Protein AF-A0A4R5K6Z9-F1 (afdb_monomer_lite)

Sequence (631 aa):
MNRIRRLGASDWRLLREVRLEMLADTPMAYVESLVAARRQTDAQWQERAITMSGDSSITLVSDDGTDGSKISGLMRVVVKNPEESSEARHAMLVSVYVAPEHRGLGLAAELLDEACLVASAELGAGVIELGVHEDNSRAKAFYARHGFEATGASQPYPQDKSKKEIVMARRISPRTETFLEELAAGLTEGQVSVDDETRADYAADRGPVLDLHLPIAVVFAESIEDVQHVVRSCARYGVPIVARGAGTGISGGAHASQGCIVLSVERMNRILQLNADDETAVVEPGVVNADLNAAAAEHGLMYAPDPASYRISTIGGNVATNAGGLRCAKYGVTRDSVLALDVVLADGSLVHTGHQTFKGVAGYDLTALFVGSEGTLGIVVGVTVRLRYLPRDVQTVAAFYPDFRGAAAGVLAVGKARVQPAIMEMLDGGTLRQLDELYGSDLSERGQALLLIQTDGFGATAEAALVREVLAAGGATVMAEANAEAERLVEMRRSSRGDETDNEYRVGEDVAVPRSRLVDYVAALEGMAEHHKVQLKVVAHAGDGNLHPTFWVEPAEMETDADAVQRLNAALDDSIAAALEMGGTITGEHGVGQYKLRWLGLEQPEPLRALQHRIKALFDPAGILNPGKAI

Secondary structure (DSSP, 8-state):
--SEEEPPGGGHHHHHHHHHHHHHH-TTSSSS-HHHHHT--HHHHHHHHHHHTBTTEEEEEEEPTTTS-SEEEEEEEEESSTT---SSEEEEEEEEEE-GGGTTSSHHHHHHHHHHHHHHHTT-EEEEEEEEETT-HHHHHHHHHTT-EEEEEEEE-SS-TTSEEEEEEEE---HHHHHHHHHHHTS-TTSEE--HHHHHHTT--SS--SS----SEEEE--SHHHHHHHHHHHHHHT--EEEESSS--SSSTTSPPTTPEEEE-TT---EEEEETTTTEEEE-TT-BHHHHHHHHHTTTEE-----TTTTT-BHHHHHHHT---TTHHHH--HHHHEEEEEEE-TTS-EEEEE-SSS---SS---HHHHTTSTTSS-EEEEEEEE-EEPPS-EEEEEEEESSHHHHHHHHHHHHHTT---SEEEEEEHHHHHHHHHHH---HHHH-SEEEEEEEESTTHHHHHHHHHHHHHHTT-EE-SS-SHHHHHHHHHHHHTTTT---BTTEEE--EE--GGGHHHHHHHHHHHHHHHT-EEEEEEETTTTEEEEEEE-PPPSSS--TTHHHHHHHHHHHHHHHHHHTT-BS-SSS--TTTTHHHHHHHS-HHHHHHHHHHHHHH-TT--BSTTS--

pLDDT: mean 90.34, std 9.97, range [39.78, 98.94]

Organism: NCBI:txid2547396

Structure (mmCIF, N/CA/C/O backbone):
data_AF-A0A4R5K6Z9-F1
#
_entry.id   AF-A0A4R5K6Z9-F1
#
loop_
_atom_site.group_PDB
_atom_site.id
_atom_site.type_symbol
_atom_site.label_atom_id
_atom_site.label_alt_id
_atom_site.label_comp_id
_atom_site.label_asym_id
_atom_site.label_entity_id
_atom_site.label_seq_id
_atom_site.pdbx_PDB_ins_code
_atom_site.Cartn_x
_atom_site.Cartn_y
_atom_site.Cartn_z
_atom_site.occupancy
_atom_site.B_iso_or_equiv
_atom_site.auth_seq_id
_atom_site.auth_comp_id
_atom_site.auth_asym_id
_atom_site.auth_atom_id
_atom_site.pdbx_PDB_model_num
ATOM 1 N N . MET A 1 1 ? 5.317 17.767 20.113 1.00 39.78 1 MET A N 1
ATOM 2 C CA . MET A 1 1 ? 5.232 18.213 21.525 1.00 39.78 1 MET A CA 1
ATOM 3 C C . MET A 1 1 ? 3.765 18.292 21.903 1.00 39.78 1 MET A C 1
ATOM 5 O O . MET A 1 1 ? 3.016 18.947 21.190 1.00 39.78 1 MET A O 1
ATOM 9 N N . ASN A 1 2 ? 3.349 17.590 22.957 1.00 51.66 2 ASN A N 1
ATOM 10 C CA . ASN A 1 2 ? 1.946 17.544 23.365 1.00 51.66 2 ASN A CA 1
ATOM 11 C C . ASN A 1 2 ? 1.549 18.910 23.954 1.00 51.66 2 ASN A C 1
ATOM 13 O O . ASN A 1 2 ? 2.130 19.333 24.951 1.00 51.66 2 ASN A O 1
ATOM 17 N N . ARG A 1 3 ? 0.622 19.633 23.310 1.00 80.31 3 ARG A N 1
ATOM 18 C CA . ARG A 1 3 ? 0.235 20.999 23.724 1.00 80.31 3 ARG A CA 1
ATOM 19 C C . ARG A 1 3 ? -0.634 21.041 24.983 1.00 80.31 3 ARG A C 1
ATOM 21 O O . ARG A 1 3 ? -0.809 22.113 25.553 1.00 80.31 3 ARG A O 1
ATOM 28 N N . ILE A 1 4 ? -1.164 19.889 25.402 1.00 88.38 4 ILE A N 1
ATOM 29 C CA . ILE A 1 4 ? -1.974 19.711 26.609 1.00 88.38 4 ILE A CA 1
ATOM 30 C C . ILE A 1 4 ? -1.102 19.114 27.713 1.00 88.38 4 ILE A C 1
ATOM 32 O O . ILE A 1 4 ? -0.412 18.116 27.512 1.00 88.38 4 ILE A O 1
ATOM 36 N N . ARG A 1 5 ? -1.158 19.719 28.898 1.00 89.44 5 ARG A N 1
ATOM 37 C CA . ARG A 1 5 ? -0.444 19.267 30.095 1.00 89.44 5 ARG A CA 1
ATOM 38 C C . ARG A 1 5 ? -1.272 19.506 31.352 1.00 89.44 5 ARG A C 1
ATOM 40 O O . ARG A 1 5 ? -2.301 20.181 31.331 1.00 89.44 5 ARG A O 1
ATOM 47 N N . ARG A 1 6 ? -0.793 18.992 32.484 1.00 90.19 6 ARG A N 1
ATOM 48 C CA . ARG A 1 6 ? -1.384 19.291 33.793 1.00 90.19 6 ARG A CA 1
ATOM 49 C C . ARG A 1 6 ? -0.970 20.673 34.274 1.00 90.19 6 ARG A C 1
ATOM 51 O O . ARG A 1 6 ? 0.178 21.085 34.106 1.00 90.19 6 ARG A O 1
ATOM 58 N N . LEU A 1 7 ? -1.906 21.345 34.933 1.00 89.12 7 LEU A N 1
ATOM 59 C CA . LEU A 1 7 ? -1.604 22.517 35.739 1.00 89.12 7 LEU A CA 1
ATOM 60 C C . LEU A 1 7 ? -0.788 22.076 36.964 1.00 89.12 7 LEU A C 1
ATOM 62 O O . LEU A 1 7 ? -1.259 21.267 37.763 1.00 89.12 7 LEU A O 1
ATOM 66 N N . GLY A 1 8 ? 0.417 22.605 37.132 1.00 85.94 8 GLY A N 1
ATOM 67 C CA . GLY A 1 8 ? 1.225 22.426 38.336 1.00 85.94 8 GLY A CA 1
ATOM 68 C C . GLY A 1 8 ? 0.915 23.474 39.407 1.00 85.94 8 GLY A C 1
ATOM 69 O O . GLY A 1 8 ? 0.429 24.567 39.119 1.00 85.94 8 GLY A O 1
ATOM 70 N N . ALA A 1 9 ? 1.278 23.194 40.663 1.00 83.56 9 ALA A N 1
ATOM 71 C CA . ALA A 1 9 ? 1.162 24.170 41.756 1.00 83.56 9 ALA A CA 1
ATOM 72 C C . ALA A 1 9 ? 1.987 25.455 41.506 1.00 83.56 9 ALA A C 1
ATOM 74 O O . ALA A 1 9 ? 1.642 26.536 41.990 1.00 83.56 9 ALA A O 1
ATOM 75 N N . SER A 1 10 ? 3.064 25.354 40.720 1.00 87.44 10 SER A N 1
ATOM 76 C CA . SER A 1 10 ? 3.888 26.483 40.272 1.00 87.44 10 SER A CA 1
ATOM 77 C C . SER A 1 10 ? 3.174 27.419 39.294 1.00 87.44 10 SER A C 1
ATOM 79 O O . SER A 1 10 ? 3.567 28.580 39.179 1.00 87.44 10 SER A O 1
ATOM 81 N N . ASP A 1 11 ? 2.106 26.959 38.639 1.00 89.69 11 ASP A N 1
ATOM 82 C CA . ASP A 1 11 ? 1.470 27.646 37.507 1.00 89.69 11 ASP A CA 1
ATOM 83 C C . ASP A 1 11 ? 0.414 28.665 37.945 1.00 89.69 11 ASP A C 1
ATOM 85 O O . ASP A 1 11 ? -0.384 29.148 37.143 1.00 89.69 11 ASP A O 1
ATOM 89 N N . TRP A 1 12 ? 0.393 29.030 39.228 1.00 92.19 12 TRP A N 1
ATOM 90 C CA . TRP A 1 12 ? -0.615 29.918 39.807 1.00 92.19 12 TRP A CA 1
ATOM 91 C C . TRP A 1 12 ? -0.724 31.280 39.099 1.00 92.19 12 TRP A C 1
ATOM 93 O O . TRP A 1 12 ? -1.798 31.882 39.105 1.00 92.19 12 TRP A O 1
ATOM 103 N N . ARG A 1 13 ? 0.360 31.767 38.472 1.00 92.25 13 ARG A N 1
ATOM 104 C CA . ARG A 1 13 ? 0.349 33.004 37.669 1.00 92.25 13 ARG A CA 1
ATOM 105 C C . ARG A 1 13 ? -0.430 32.827 36.368 1.00 92.25 13 ARG A C 1
ATOM 107 O O . ARG A 1 13 ? -1.340 33.609 36.113 1.00 92.25 13 ARG A O 1
ATOM 114 N N . LEU A 1 14 ? -0.144 31.760 35.623 1.00 90.44 14 LEU A N 1
ATOM 115 C CA . LEU A 1 14 ? -0.872 31.404 34.403 1.00 90.44 14 LEU A CA 1
ATOM 116 C C . LEU A 1 14 ? -2.345 31.113 34.714 1.00 90.44 14 LEU A C 1
ATOM 118 O O . LEU A 1 14 ? -3.240 31.600 34.027 1.00 90.44 14 LEU A O 1
ATOM 122 N N . LEU A 1 15 ? -2.610 30.403 35.818 1.00 90.69 15 LEU A N 1
ATOM 123 C CA . LEU A 1 15 ? -3.965 30.162 36.310 1.00 90.69 15 LEU A CA 1
ATOM 124 C C . LEU A 1 15 ? -4.704 31.474 36.609 1.00 90.69 15 LEU A C 1
ATOM 126 O O . LEU A 1 15 ? -5.877 31.614 36.263 1.00 90.69 15 LEU A O 1
ATOM 130 N N . ARG A 1 16 ? -4.044 32.433 37.268 1.00 92.12 16 ARG A N 1
ATOM 131 C CA . ARG A 1 16 ? -4.622 33.752 37.550 1.00 92.12 16 ARG A CA 1
ATOM 132 C C . ARG A 1 16 ? -4.982 34.472 36.256 1.00 92.12 16 ARG A C 1
ATOM 134 O O . ARG A 1 16 ? -6.083 35.009 36.163 1.00 92.12 16 ARG A O 1
ATOM 141 N N . GLU A 1 17 ? -4.082 34.487 35.281 1.00 91.56 17 GLU A N 1
ATOM 142 C CA . GLU A 1 17 ? -4.290 35.158 33.996 1.00 91.56 17 GLU A CA 1
ATOM 143 C C . GLU A 1 17 ? -5.472 34.563 33.231 1.00 91.56 17 GLU A C 1
ATOM 145 O O . GLU A 1 17 ? -6.448 35.278 32.982 1.00 91.56 17 GLU A O 1
ATOM 150 N N . VAL A 1 18 ? -5.462 33.248 32.978 1.00 90.81 18 VAL A N 1
ATOM 151 C CA . VAL A 1 18 ? -6.555 32.581 32.254 1.00 90.81 18 VAL A CA 1
ATOM 152 C C . VAL A 1 18 ? -7.879 32.701 33.004 1.00 90.81 18 VAL A C 1
ATOM 154 O O . VAL A 1 18 ? -8.925 32.912 32.398 1.00 90.81 18 VAL A O 1
ATOM 157 N N . ARG A 1 19 ? -7.874 32.659 34.343 1.00 90.75 19 ARG A N 1
ATOM 158 C CA . ARG A 1 19 ? -9.102 32.800 35.135 1.00 90.75 19 ARG A CA 1
ATOM 159 C C . ARG A 1 19 ? -9.694 34.205 35.051 1.00 90.75 19 ARG A C 1
ATOM 161 O O . ARG A 1 19 ? -10.917 34.349 35.046 1.00 90.75 19 ARG A O 1
ATOM 168 N N . LEU A 1 20 ? -8.860 35.241 35.003 1.00 91.44 20 LEU A N 1
ATOM 169 C CA . LEU A 1 20 ? -9.328 36.610 34.789 1.00 91.44 20 LEU A CA 1
ATOM 170 C C . LEU A 1 20 ? -9.881 36.793 33.371 1.00 91.44 20 LEU A C 1
ATOM 172 O O . LEU A 1 20 ? -10.885 37.486 33.213 1.00 91.44 20 LEU A O 1
ATOM 176 N N . GLU A 1 21 ? -9.280 36.145 32.373 1.00 89.81 21 GLU A N 1
ATOM 177 C CA . GLU A 1 21 ? -9.769 36.131 30.990 1.00 89.81 21 GLU A CA 1
ATOM 178 C C . GLU A 1 21 ? -11.121 35.413 30.879 1.00 89.81 21 GLU A C 1
ATOM 180 O O . GLU A 1 21 ? -12.087 35.990 30.383 1.00 89.81 21 GLU A O 1
ATOM 185 N N . MET A 1 22 ? -11.239 34.216 31.460 1.00 89.31 22 MET A N 1
ATOM 186 C CA . MET A 1 22 ? -12.484 33.448 31.585 1.00 89.31 22 MET A CA 1
ATOM 187 C C . MET A 1 22 ? -13.629 34.296 32.155 1.00 89.31 22 MET A C 1
ATOM 189 O O . MET A 1 22 ? -14.735 34.302 31.616 1.00 89.31 22 MET A O 1
ATOM 193 N N . LEU A 1 23 ? -13.363 35.019 33.248 1.00 87.69 23 LEU A N 1
ATOM 194 C CA . LEU A 1 23 ? -14.344 35.864 33.933 1.00 87.69 23 LEU A CA 1
ATOM 195 C C . LEU A 1 23 ? -14.674 37.156 33.176 1.00 87.69 23 LEU A C 1
ATOM 197 O O . LEU A 1 23 ? -15.730 37.736 33.418 1.00 87.69 23 LEU A O 1
ATOM 201 N N . ALA A 1 24 ? -13.782 37.626 32.304 1.00 87.62 24 ALA A N 1
ATOM 202 C CA . ALA A 1 24 ? -14.036 38.770 31.436 1.00 87.62 24 ALA A CA 1
ATOM 203 C C . ALA A 1 24 ? -14.841 38.368 30.189 1.00 87.62 24 ALA A C 1
ATOM 205 O O . ALA A 1 24 ? -15.759 39.090 29.809 1.00 87.62 24 ALA A O 1
ATOM 206 N N . ASP A 1 25 ? -14.523 37.218 29.590 1.00 85.69 25 ASP A N 1
ATOM 207 C CA . ASP A 1 25 ? -15.177 36.684 28.392 1.00 85.69 25 ASP A CA 1
ATOM 208 C C . ASP A 1 25 ? -16.579 36.139 28.697 1.00 85.69 25 ASP A C 1
ATOM 210 O O . ASP A 1 25 ? -17.545 36.507 28.032 1.00 85.69 25 ASP A O 1
ATOM 214 N N . THR A 1 26 ? -16.720 35.313 29.740 1.00 77.81 26 THR A N 1
ATOM 215 C CA . THR A 1 26 ? -18.015 34.739 30.132 1.00 77.81 26 THR A CA 1
ATOM 216 C C . THR A 1 26 ? -18.275 34.920 31.638 1.00 77.81 26 THR A C 1
ATOM 218 O O . THR A 1 26 ? -18.204 33.954 32.404 1.00 77.81 26 THR A O 1
ATOM 221 N N . PRO A 1 27 ? -18.632 36.140 32.098 1.00 74.25 27 PRO A N 1
ATOM 222 C CA . PRO A 1 27 ? -18.787 36.465 33.525 1.00 74.25 27 PRO A CA 1
ATOM 223 C C . PRO A 1 27 ? -19.809 35.594 34.269 1.00 74.25 27 PRO A C 1
ATOM 225 O O . PRO A 1 27 ? -19.718 35.415 35.484 1.00 74.25 27 PRO A O 1
ATOM 228 N N . MET A 1 28 ? -20.780 35.049 33.530 1.00 68.31 28 MET A N 1
ATOM 229 C CA . MET A 1 28 ? -21.873 34.248 34.077 1.00 68.31 28 MET A CA 1
ATOM 230 C C . MET A 1 28 ? -21.533 32.760 34.251 1.00 68.31 28 MET A C 1
ATOM 232 O O . MET A 1 28 ? -22.240 32.063 34.973 1.00 68.31 28 MET A O 1
ATOM 236 N N . ALA A 1 29 ? -20.465 32.265 33.613 1.00 68.19 29 ALA A N 1
ATOM 237 C CA . ALA A 1 29 ? -20.171 30.829 33.535 1.00 68.19 29 ALA A CA 1
ATOM 238 C C . ALA A 1 29 ? -19.481 30.244 34.776 1.00 68.19 29 ALA A C 1
ATOM 240 O O . ALA A 1 29 ? -19.337 29.028 34.887 1.00 68.19 29 ALA A O 1
ATOM 241 N N . TYR A 1 30 ? -19.046 31.083 35.716 1.00 77.06 30 TYR A N 1
ATOM 242 C CA . TYR A 1 30 ? -18.209 30.658 36.837 1.00 77.06 30 TYR A CA 1
ATOM 243 C C . TYR A 1 30 ? -18.708 31.256 38.147 1.00 77.06 30 TYR A C 1
ATOM 245 O O . TYR A 1 30 ? -19.129 32.397 38.171 1.00 77.06 30 TYR A O 1
ATOM 253 N N . VAL A 1 31 ? -18.631 30.541 39.269 1.00 75.81 31 VAL A N 1
ATOM 254 C CA . VAL A 1 31 ? -19.225 30.944 40.572 1.00 75.81 31 VAL A CA 1
ATOM 255 C C . VAL A 1 31 ? -18.469 32.098 41.280 1.00 75.81 31 VAL A C 1
ATOM 257 O O . VAL A 1 31 ? -18.428 32.195 42.500 1.00 75.81 31 VAL A O 1
ATOM 260 N N . GLU A 1 32 ? -17.812 32.980 40.532 1.00 84.06 32 GLU A N 1
ATOM 261 C CA . GLU A 1 32 ? -16.945 34.048 41.027 1.00 84.06 32 GLU A CA 1
ATOM 262 C C . GLU A 1 32 ? -17.095 35.286 40.137 1.00 84.06 32 GLU A C 1
ATOM 264 O O . GLU A 1 32 ? -17.288 35.159 38.935 1.00 84.06 32 GLU A O 1
ATOM 269 N N . SER A 1 33 ? -16.989 36.492 40.703 1.00 84.50 33 SER A N 1
ATOM 270 C CA . SER A 1 33 ? -16.971 37.723 39.899 1.00 84.50 33 SER A CA 1
ATOM 271 C C . SER A 1 33 ? -15.544 38.133 39.537 1.00 84.50 33 SER A C 1
ATOM 273 O O . SER A 1 33 ? -14.617 37.957 40.331 1.00 84.50 33 SER A O 1
ATOM 275 N N . LEU A 1 34 ? -15.371 38.786 38.382 1.00 87.06 34 LEU A N 1
ATOM 276 C CA . LEU A 1 34 ? -14.079 39.344 37.960 1.00 87.06 34 LEU A CA 1
ATOM 277 C C . LEU A 1 34 ? -13.474 40.288 39.017 1.00 87.06 34 LEU A C 1
ATOM 279 O O . LEU A 1 34 ? -12.268 40.283 39.254 1.00 87.06 34 LEU A O 1
ATOM 283 N N . VAL A 1 35 ? -14.315 41.080 39.690 1.00 86.88 35 VAL A N 1
ATOM 284 C CA . VAL A 1 35 ? -13.886 41.996 40.761 1.00 86.88 35 VAL A CA 1
ATOM 285 C C . VAL A 1 35 ? -13.355 41.228 41.970 1.00 86.88 35 VAL A C 1
ATOM 287 O O . VAL A 1 35 ? -12.335 41.622 42.533 1.00 86.88 35 VAL A O 1
ATOM 290 N N . ALA A 1 36 ? -14.017 40.138 42.367 1.00 87.12 36 ALA A N 1
ATOM 291 C CA . ALA A 1 36 ? -13.564 39.301 43.473 1.00 87.12 36 ALA A CA 1
ATOM 292 C C . ALA A 1 36 ? -12.247 38.585 43.135 1.00 87.12 36 ALA A C 1
ATOM 294 O O . ALA A 1 36 ? -11.319 38.624 43.940 1.00 87.12 36 ALA A O 1
ATOM 295 N N . ALA A 1 37 ? -12.126 38.028 41.926 1.00 89.06 37 ALA A N 1
ATOM 296 C CA . ALA A 1 37 ? -10.904 37.365 41.470 1.00 89.06 37 ALA A CA 1
ATOM 297 C C . ALA A 1 37 ? -9.696 38.322 41.430 1.00 89.06 37 ALA A C 1
ATOM 299 O O . ALA A 1 37 ? -8.603 37.966 41.864 1.00 89.06 37 ALA A O 1
ATOM 300 N N . ARG A 1 38 ? -9.888 39.577 40.990 1.00 91.31 38 ARG A N 1
ATOM 301 C CA . ARG A 1 38 ? -8.825 40.605 40.977 1.00 91.31 38 ARG A CA 1
ATOM 302 C C . ARG A 1 38 ? -8.322 41.002 42.366 1.00 91.31 38 ARG A C 1
ATOM 304 O O . ARG A 1 38 ? -7.218 41.527 42.466 1.00 91.31 38 ARG A O 1
ATOM 311 N N . ARG A 1 39 ? -9.128 40.799 43.412 1.00 92.38 39 ARG A N 1
ATOM 312 C CA . ARG A 1 39 ? -8.785 41.146 44.802 1.00 92.38 39 ARG A CA 1
ATOM 313 C C . ARG A 1 39 ? -8.046 40.032 45.541 1.00 92.38 39 ARG A C 1
ATOM 315 O O . ARG A 1 39 ? -7.616 40.269 46.666 1.00 92.38 39 ARG A O 1
ATOM 322 N N . GLN A 1 40 ? -7.914 38.848 44.943 1.00 91.62 40 GLN A N 1
ATOM 323 C CA . GLN A 1 40 ? -7.181 37.750 45.566 1.00 91.62 40 GLN A CA 1
ATOM 324 C C . GLN A 1 40 ? -5.686 38.043 45.632 1.00 91.62 40 GLN A C 1
ATOM 326 O O . GLN A 1 40 ? -5.099 38.574 44.688 1.00 91.62 40 GLN A O 1
ATOM 331 N N . THR A 1 41 ? -5.085 37.687 46.763 1.00 94.06 41 THR A N 1
ATOM 332 C CA . THR A 1 41 ? -3.644 37.786 46.984 1.00 94.06 41 THR A CA 1
ATOM 333 C C . THR A 1 41 ? -2.908 36.667 46.252 1.00 94.06 41 THR A C 1
ATOM 335 O O . THR A 1 41 ? -3.486 35.633 45.920 1.00 94.06 41 THR A O 1
ATOM 338 N N . ASP A 1 42 ? -1.607 36.842 46.028 1.00 93.88 42 ASP A N 1
ATOM 339 C CA . ASP A 1 42 ? -0.777 35.810 45.394 1.00 93.88 42 ASP A CA 1
ATOM 340 C C . ASP A 1 42 ? -0.798 34.489 46.188 1.00 93.88 42 ASP A C 1
ATOM 342 O O . ASP A 1 42 ? -0.872 33.418 45.593 1.00 93.88 42 ASP A O 1
ATOM 346 N N . ALA A 1 43 ? -0.844 34.557 47.525 1.00 91.69 43 ALA A N 1
ATOM 347 C CA . ALA A 1 43 ? -0.984 33.379 48.386 1.00 91.69 43 ALA A CA 1
ATOM 348 C C . ALA A 1 43 ? -2.304 32.623 48.138 1.00 91.69 43 ALA A C 1
ATOM 350 O O . ALA A 1 43 ? -2.311 31.396 48.083 1.00 91.69 43 ALA A O 1
ATOM 351 N N . GLN A 1 44 ? -3.410 33.343 47.921 1.00 92.38 44 GLN A N 1
ATOM 352 C CA . GLN A 1 44 ? -4.706 32.733 47.600 1.00 92.38 44 GLN A CA 1
ATOM 353 C C . GLN A 1 44 ? -4.703 32.068 46.215 1.00 92.38 44 GLN A C 1
ATOM 355 O O . GLN A 1 44 ? -5.333 31.028 46.029 1.00 92.38 44 GLN A O 1
ATOM 360 N N . TRP A 1 45 ? -3.972 32.624 45.242 1.00 93.06 45 TRP A N 1
ATOM 361 C CA . TRP A 1 45 ? -3.803 31.991 43.929 1.00 93.06 45 TRP A CA 1
ATOM 362 C C . TRP A 1 45 ? -2.917 30.746 43.981 1.00 93.06 45 TRP A C 1
ATOM 364 O O . TRP A 1 45 ? -3.224 29.763 43.309 1.00 93.06 45 TRP A O 1
ATOM 374 N N . GLN A 1 46 ? -1.857 30.760 44.791 1.00 91.75 46 GLN A N 1
ATOM 375 C CA . GLN A 1 46 ? -1.013 29.586 45.034 1.00 91.75 46 GLN A CA 1
ATOM 376 C C . GLN A 1 46 ? -1.814 28.444 45.670 1.00 91.75 46 GLN A C 1
ATOM 378 O O . GLN A 1 46 ? -1.796 27.323 45.167 1.00 91.75 46 GLN A O 1
ATOM 383 N N . GLU A 1 47 ? -2.582 28.737 46.721 1.00 89.94 47 GLU A N 1
ATOM 384 C CA . GLU A 1 47 ? -3.470 27.764 47.370 1.00 89.94 47 GLU A CA 1
ATOM 385 C C . GLU A 1 47 ? -4.521 27.209 46.395 1.00 89.94 47 GLU A C 1
ATOM 387 O O . GLU A 1 47 ? -4.801 26.005 46.365 1.00 89.94 47 GLU A O 1
ATOM 392 N N . ARG A 1 48 ? -5.066 28.069 45.527 1.00 89.44 48 ARG A N 1
ATOM 393 C CA . ARG A 1 48 ? -6.002 27.658 44.478 1.00 89.44 48 ARG A CA 1
ATOM 394 C C . ARG A 1 48 ? -5.350 26.725 43.457 1.00 89.44 48 ARG A C 1
ATOM 396 O O . ARG A 1 48 ? -5.974 25.727 43.110 1.00 89.44 48 ARG A O 1
ATOM 403 N N . ALA A 1 49 ? -4.134 27.018 42.996 1.00 88.56 49 ALA A N 1
ATOM 404 C CA . ALA A 1 49 ? -3.408 26.148 42.070 1.00 88.56 49 ALA A CA 1
ATOM 405 C C . ALA A 1 49 ? -3.162 24.762 42.683 1.00 88.56 49 ALA A C 1
ATOM 407 O O . ALA A 1 49 ? -3.442 23.761 42.037 1.00 88.56 49 ALA A O 1
ATOM 408 N N . ILE A 1 50 ? -2.771 24.697 43.961 1.00 85.38 50 ILE A N 1
ATOM 409 C CA . ILE A 1 50 ? -2.630 23.428 44.699 1.00 85.38 50 ILE A CA 1
ATOM 410 C C . ILE A 1 50 ? -3.963 22.665 44.732 1.00 85.38 50 ILE A C 1
ATOM 412 O O . ILE A 1 50 ? -4.019 21.488 44.392 1.00 85.38 50 ILE A O 1
ATOM 416 N N . THR A 1 51 ? -5.059 23.344 45.078 1.00 84.00 51 THR A N 1
ATOM 417 C CA . THR A 1 51 ? -6.399 22.730 45.154 1.00 84.00 51 THR A CA 1
ATOM 418 C C . THR A 1 51 ? -6.904 22.241 43.790 1.00 84.00 51 THR A C 1
ATOM 420 O O . THR A 1 51 ? -7.687 21.295 43.699 1.00 84.00 51 THR A O 1
ATOM 423 N N . MET A 1 52 ? -6.493 22.907 42.712 1.00 85.12 52 MET A N 1
ATOM 424 C CA . MET A 1 52 ? -6.848 22.548 41.339 1.00 85.12 52 MET A CA 1
ATOM 425 C C . MET A 1 52 ? -6.000 21.400 40.771 1.00 85.12 52 MET A C 1
ATOM 427 O O . MET A 1 52 ? -6.363 20.879 39.715 1.00 85.12 52 MET A O 1
ATOM 431 N N . SER A 1 53 ? -4.963 20.970 41.493 1.00 74.62 53 SER A N 1
ATOM 432 C CA . SER A 1 53 ? -3.980 19.964 41.073 1.00 74.62 53 SER A CA 1
ATOM 433 C C . SER A 1 53 ? -3.755 18.874 42.134 1.00 74.62 53 SER A C 1
ATOM 435 O O . SER A 1 53 ? -2.639 18.384 42.288 1.00 74.62 53 SER A O 1
ATOM 437 N N . GLY A 1 54 ? -4.792 18.533 42.906 1.00 72.06 54 GLY A N 1
ATOM 438 C CA . GLY A 1 54 ? -4.739 17.516 43.965 1.00 72.06 54 GLY A CA 1
ATOM 439 C C . GLY A 1 54 ? -5.296 16.147 43.548 1.00 72.06 54 GLY A C 1
ATOM 440 O O . GLY A 1 54 ? -5.897 16.003 42.489 1.00 72.06 54 GLY A O 1
ATOM 441 N N . ASP A 1 55 ? -5.182 15.153 44.432 1.00 70.50 55 ASP A N 1
ATOM 442 C CA . ASP A 1 55 ? -5.457 13.727 44.143 1.00 70.50 55 ASP A CA 1
ATOM 443 C C . ASP A 1 55 ? -6.894 13.395 43.688 1.00 70.50 55 ASP A C 1
ATOM 445 O O . ASP A 1 55 ? -7.139 12.350 43.096 1.00 70.50 55 ASP A O 1
ATOM 449 N N . SER A 1 56 ? -7.867 14.273 43.949 1.00 79.19 56 SER A N 1
ATOM 450 C CA . SER A 1 56 ? -9.277 14.111 43.540 1.00 79.19 56 SER A CA 1
ATOM 451 C C . SER A 1 56 ? -9.723 15.110 42.464 1.00 79.19 56 SER A C 1
ATOM 453 O O . SER A 1 56 ? -10.914 15.208 42.147 1.00 79.19 56 SER A O 1
ATOM 455 N N . SER A 1 57 ? -8.781 15.884 41.915 1.00 86.44 57 SER A N 1
ATOM 456 C CA . SER A 1 57 ? -9.045 16.972 40.979 1.00 86.44 57 SER A CA 1
ATOM 457 C C . SER A 1 57 ? -7.867 17.199 40.032 1.00 86.44 57 SER A C 1
ATOM 459 O O . SER A 1 57 ? -6.865 17.791 40.426 1.00 86.44 57 SER A O 1
ATOM 461 N N . ILE A 1 58 ? -8.053 16.886 38.753 1.00 90.06 58 ILE A N 1
ATOM 462 C CA . ILE A 1 58 ? -7.048 17.113 37.710 1.00 90.06 58 ILE A CA 1
ATOM 463 C C . ILE A 1 58 ? -7.474 18.311 36.860 1.00 90.06 58 ILE A C 1
ATOM 465 O O . ILE A 1 58 ? -8.589 18.345 36.337 1.00 90.06 58 ILE A O 1
ATOM 469 N N . THR A 1 59 ? -6.592 19.301 36.709 1.00 93.56 59 THR A N 1
ATOM 470 C CA . THR A 1 59 ? -6.787 20.417 35.772 1.00 93.56 59 THR A CA 1
ATOM 471 C C . THR A 1 59 ? -5.839 20.268 34.591 1.00 93.56 59 THR A C 1
ATOM 473 O O . THR A 1 59 ? -4.620 20.263 34.763 1.00 93.56 59 THR A O 1
ATOM 476 N N . LEU A 1 60 ? -6.419 20.177 33.399 1.00 93.75 60 LEU A N 1
ATOM 477 C CA . LEU A 1 60 ? -5.726 20.138 32.121 1.00 93.75 60 LEU A CA 1
ATOM 478 C C . LEU A 1 60 ? -5.710 21.536 31.515 1.00 93.75 60 LEU A C 1
ATOM 480 O O . LEU A 1 60 ? -6.732 22.231 31.505 1.00 93.75 60 LEU A O 1
ATOM 484 N N . VAL A 1 61 ? -4.549 21.934 31.013 1.00 93.12 61 VAL A N 1
ATOM 485 C CA . VAL A 1 61 ? -4.332 23.208 30.334 1.00 93.12 61 VAL A CA 1
ATOM 486 C C . VAL A 1 61 ? -3.672 22.958 28.990 1.00 93.12 61 VAL A C 1
ATOM 488 O O . VAL A 1 61 ? -2.827 22.075 28.868 1.00 93.12 61 VAL A O 1
ATOM 491 N N . SER A 1 62 ? -4.069 23.732 27.987 1.00 90.62 62 SER A N 1
ATOM 492 C CA . SER A 1 62 ? -3.325 23.844 26.737 1.00 90.62 62 SER A CA 1
ATOM 493 C C . SER A 1 62 ? -2.580 25.160 26.731 1.00 90.62 62 SER A C 1
ATOM 495 O O . SER A 1 62 ? -3.189 26.189 27.025 1.00 90.62 62 SER A O 1
ATOM 497 N N . ASP A 1 63 ? -1.310 25.138 26.352 1.00 85.06 63 ASP A N 1
ATOM 498 C CA . ASP A 1 63 ? -0.543 26.365 26.153 1.00 85.06 63 ASP A CA 1
ATOM 499 C C . ASP A 1 63 ? -0.705 26.881 24.707 1.00 85.06 63 ASP A C 1
ATOM 501 O O . ASP A 1 63 ? -1.207 26.169 23.825 1.00 85.06 63 ASP A O 1
ATOM 505 N N . ASP A 1 64 ? -0.352 28.139 24.449 1.00 68.94 64 ASP A N 1
ATOM 506 C CA . ASP A 1 64 ? -0.140 28.632 23.092 1.00 68.94 64 ASP A CA 1
ATOM 507 C C . ASP A 1 64 ? 1.177 28.067 22.532 1.00 68.94 64 ASP A C 1
ATOM 509 O O . ASP A 1 64 ? 2.200 27.979 23.208 1.00 68.94 64 ASP A O 1
ATOM 513 N N . GLY A 1 65 ? 1.155 27.605 21.281 1.00 58.53 65 GLY A N 1
ATOM 514 C CA . GLY A 1 65 ? 2.272 26.866 20.675 1.00 58.53 65 GLY A CA 1
ATOM 515 C C . GLY A 1 65 ? 3.552 27.678 20.429 1.00 58.53 65 GLY A C 1
ATOM 516 O O . GLY A 1 65 ? 4.391 27.228 19.655 1.00 58.53 65 GLY A O 1
ATOM 517 N N . THR A 1 66 ? 3.697 28.868 21.018 1.00 54.69 66 THR A N 1
ATOM 518 C CA . THR A 1 66 ? 4.775 29.821 20.723 1.00 54.69 66 THR A CA 1
ATOM 519 C C . THR A 1 66 ? 5.818 29.984 21.828 1.00 54.69 66 THR A C 1
ATOM 521 O O . THR A 1 66 ? 6.952 30.306 21.491 1.00 54.69 66 THR A O 1
ATOM 524 N N . ASP A 1 67 ? 5.516 29.706 23.099 1.00 60.12 67 ASP A N 1
ATOM 525 C CA . ASP A 1 67 ? 6.515 29.702 24.193 1.00 60.12 67 ASP A CA 1
ATOM 526 C C . ASP A 1 67 ? 6.008 29.138 25.540 1.00 60.12 67 ASP A C 1
ATOM 528 O O . ASP A 1 67 ? 6.764 29.122 26.516 1.00 60.12 67 ASP A O 1
ATOM 532 N N . GLY A 1 68 ? 4.759 28.663 25.633 1.00 62.06 68 GLY A N 1
ATOM 533 C CA . GLY A 1 68 ? 4.209 28.179 26.903 1.00 62.06 68 GLY A CA 1
ATOM 534 C C . GLY A 1 68 ? 3.828 29.295 27.881 1.00 62.06 68 GLY A C 1
ATOM 535 O O . GLY A 1 68 ? 3.576 29.019 29.057 1.00 62.06 68 GLY A O 1
ATOM 536 N N . SER A 1 69 ? 3.825 30.558 27.436 1.00 72.31 69 SER A N 1
ATOM 537 C CA . SER A 1 69 ? 3.591 31.715 28.303 1.00 72.31 69 SER A CA 1
ATOM 538 C C . SER A 1 69 ? 2.114 32.046 28.509 1.00 72.31 69 SER A C 1
ATOM 540 O O . SER A 1 69 ? 1.799 32.791 29.439 1.00 72.31 69 SER A O 1
ATOM 542 N N . LYS A 1 70 ? 1.199 31.480 27.706 1.00 83.75 70 LYS A N 1
ATOM 543 C CA . LYS A 1 70 ? -0.248 31.696 27.842 1.00 83.75 70 LYS A CA 1
ATOM 544 C C . LYS A 1 70 ? -1.030 30.385 27.772 1.00 83.75 70 LYS A C 1
ATOM 546 O O . LYS A 1 70 ? -0.804 29.554 26.902 1.00 83.75 70 LYS A O 1
ATOM 551 N N . ILE A 1 71 ? -2.039 30.243 28.635 1.00 89.88 71 ILE A N 1
ATOM 552 C CA . ILE A 1 71 ? -3.013 29.144 28.553 1.00 89.88 71 ILE A CA 1
ATOM 553 C C . ILE A 1 71 ? -4.108 29.503 27.535 1.00 89.88 71 ILE A C 1
ATOM 555 O O . ILE A 1 71 ? -4.849 30.469 27.718 1.00 89.88 71 ILE A O 1
ATOM 559 N N . SER A 1 72 ? -4.245 28.693 26.486 1.00 90.81 72 SER A N 1
ATOM 560 C CA . SER A 1 72 ? -5.240 28.821 25.411 1.00 90.81 72 SER A CA 1
ATOM 561 C C . SER A 1 72 ? -6.526 28.018 25.664 1.00 90.81 72 SER A C 1
ATOM 563 O O . SER A 1 72 ? -7.576 28.306 25.078 1.00 90.81 72 SER A O 1
ATOM 565 N N . GLY A 1 73 ? -6.491 27.043 26.577 1.00 92.44 73 GLY A N 1
ATOM 566 C CA . GLY A 1 73 ? -7.663 26.272 26.989 1.00 92.44 73 GLY A CA 1
ATOM 567 C C . GLY A 1 73 ? -7.489 25.596 28.346 1.00 92.44 73 GLY A C 1
ATOM 568 O O . GLY A 1 73 ? -6.370 25.319 28.768 1.00 92.44 73 GLY A O 1
ATOM 569 N N . LEU A 1 74 ? -8.601 25.352 29.042 1.00 93.38 74 LEU A N 1
ATOM 570 C CA . LEU A 1 74 ? -8.627 24.770 30.384 1.00 93.38 74 LEU A CA 1
ATOM 571 C C . LEU A 1 74 ? -9.848 23.860 30.551 1.00 93.38 74 LEU A C 1
ATOM 573 O O . LEU A 1 74 ? -10.973 24.255 30.245 1.00 93.38 74 LEU A O 1
ATOM 577 N N . MET A 1 75 ? -9.639 22.655 31.080 1.00 94.56 75 MET A N 1
ATOM 578 C CA . MET A 1 75 ? -10.706 21.768 31.549 1.00 94.56 75 MET A CA 1
ATOM 579 C C . MET A 1 75 ? -10.306 21.139 32.877 1.00 94.56 75 MET A C 1
ATOM 581 O O . MET A 1 75 ? -9.158 20.744 33.065 1.00 94.56 75 MET A O 1
ATOM 585 N N . ARG A 1 76 ? -11.246 21.041 33.817 1.00 93.19 76 ARG A N 1
ATOM 586 C CA . ARG A 1 76 ? -10.988 20.440 35.125 1.00 93.19 76 ARG A CA 1
ATOM 587 C C . ARG A 1 76 ? -11.927 19.275 35.375 1.00 93.19 76 ARG A C 1
ATOM 589 O O . ARG A 1 76 ? -13.135 19.409 35.214 1.00 93.19 76 ARG A O 1
ATOM 596 N N . VAL A 1 77 ? -11.370 18.164 35.830 1.00 92.50 77 VAL A N 1
ATOM 597 C CA . VAL A 1 77 ? -12.091 16.947 36.198 1.00 92.50 77 VAL A CA 1
ATOM 598 C C . VAL A 1 77 ? -12.027 16.788 37.711 1.00 92.50 77 VAL A C 1
ATOM 600 O O . VAL A 1 77 ? -10.945 16.850 38.289 1.00 92.50 77 VAL A O 1
ATOM 603 N N . VAL A 1 78 ? -13.176 16.599 38.361 1.00 90.81 78 VAL A N 1
ATOM 604 C CA . VAL A 1 78 ? -13.276 16.450 39.823 1.00 90.81 78 VAL A CA 1
ATOM 605 C C . VAL A 1 78 ? -14.088 15.210 40.176 1.00 90.81 78 VAL A C 1
ATOM 607 O O . VAL A 1 78 ? -15.177 15.027 39.641 1.00 90.81 78 VAL A O 1
ATOM 610 N N . VAL A 1 79 ? -13.604 14.380 41.099 1.00 86.06 79 VAL A N 1
ATOM 611 C CA . VAL A 1 79 ? -14.354 13.212 41.593 1.00 86.06 79 VAL A CA 1
ATOM 612 C C . VAL A 1 79 ? -15.516 13.659 42.485 1.00 86.06 79 VAL A C 1
ATOM 614 O O . VAL A 1 79 ? -15.333 14.453 43.409 1.00 86.06 79 VAL A O 1
ATOM 617 N N . LYS A 1 80 ? -16.722 13.138 42.236 1.00 77.81 80 LYS A N 1
ATOM 618 C CA . LYS A 1 80 ? -17.872 13.280 43.140 1.00 77.81 80 LYS A CA 1
ATOM 619 C C . LYS A 1 80 ? -17.752 12.272 44.286 1.00 77.81 80 LYS A C 1
ATOM 621 O O . LYS A 1 80 ? -17.468 11.109 44.033 1.00 77.81 80 LYS A O 1
ATOM 626 N N . ASN A 1 81 ? -18.006 12.722 45.519 1.00 69.12 81 ASN A N 1
ATOM 627 C CA . ASN A 1 81 ? -17.999 11.904 46.743 1.00 69.12 81 ASN A CA 1
ATOM 628 C C . ASN A 1 81 ? -16.753 10.998 46.881 1.00 69.12 81 ASN A C 1
ATOM 630 O O . ASN A 1 81 ? -16.874 9.776 46.859 1.00 69.12 81 ASN A O 1
ATOM 634 N N . PRO A 1 82 ? -15.547 11.573 47.047 1.00 59.44 82 PRO A N 1
ATOM 635 C CA . PRO A 1 82 ? -14.292 10.813 47.068 1.00 59.44 82 PRO A CA 1
ATOM 636 C C . PRO A 1 82 ? -14.189 9.754 48.186 1.00 59.44 82 PRO A C 1
ATOM 638 O O . PRO A 1 82 ? -13.331 8.879 48.106 1.00 59.44 82 PRO A O 1
ATOM 641 N N . GLU A 1 83 ? -15.052 9.814 49.206 1.00 53.88 83 GLU A N 1
ATOM 642 C CA . GLU A 1 83 ? -15.081 8.890 50.350 1.00 53.88 83 GLU A CA 1
ATOM 643 C C . GLU A 1 83 ? -16.048 7.694 50.178 1.00 53.88 83 GLU A C 1
ATOM 645 O O . GLU A 1 83 ? -16.033 6.781 51.002 1.00 53.88 83 GLU A O 1
ATOM 650 N N . GLU A 1 84 ? -16.877 7.649 49.124 1.00 51.78 84 GLU A N 1
ATOM 651 C CA . GLU A 1 84 ? -17.819 6.540 48.886 1.00 51.78 84 GLU A CA 1
ATOM 652 C C . GLU A 1 84 ? -17.185 5.416 48.041 1.00 51.78 84 GLU A C 1
ATOM 654 O O . GLU A 1 84 ? -16.780 5.614 46.894 1.00 51.78 84 GLU A O 1
ATOM 659 N N . SER A 1 85 ? -17.137 4.193 48.585 1.00 47.09 85 SER A N 1
ATOM 660 C CA . SER A 1 85 ? -16.706 2.988 47.862 1.00 47.09 85 SER A CA 1
ATOM 661 C C . SER A 1 85 ? -17.870 2.382 47.058 1.00 47.09 85 SER A C 1
ATOM 663 O O . SER A 1 85 ? -18.489 1.410 47.494 1.00 47.09 85 SER A O 1
ATOM 665 N N . SER A 1 86 ? -18.214 2.969 45.909 1.00 48.72 86 SER A N 1
ATOM 666 C CA . SER A 1 86 ? -19.169 2.372 44.954 1.00 48.72 86 SER A CA 1
ATOM 667 C C . SER A 1 86 ? -18.451 1.775 43.734 1.00 48.72 86 SER A C 1
ATOM 669 O O . SER A 1 86 ? -17.348 2.208 43.404 1.00 48.72 86 SER A O 1
ATOM 671 N N . GLU A 1 87 ? -19.082 0.804 43.060 1.00 47.12 87 GLU A N 1
ATOM 672 C CA . GLU A 1 87 ? -18.536 0.050 41.911 1.00 47.12 87 GLU A CA 1
ATOM 673 C C . GLU A 1 87 ? -18.187 0.915 40.677 1.00 47.12 87 GLU A C 1
ATOM 675 O O . GLU A 1 87 ? -17.465 0.451 39.799 1.00 47.12 87 GLU A O 1
ATOM 680 N N . ALA A 1 88 ? -18.631 2.178 40.604 1.00 55.91 88 ALA A N 1
ATOM 681 C CA . ALA A 1 88 ? -18.182 3.134 39.588 1.00 55.91 88 ALA A CA 1
ATOM 682 C C . ALA A 1 88 ? -18.123 4.558 40.164 1.00 55.91 88 ALA A C 1
ATOM 684 O O . ALA A 1 88 ? -19.149 5.138 40.519 1.00 55.91 88 ALA A O 1
ATOM 685 N N . ARG A 1 89 ? -16.929 5.163 40.244 1.00 73.00 89 ARG A N 1
ATOM 686 C CA . ARG A 1 89 ? -16.801 6.575 40.651 1.00 73.00 89 ARG A CA 1
ATOM 687 C C . ARG A 1 89 ? -17.371 7.489 39.563 1.00 73.00 89 ARG A C 1
ATOM 689 O O . ARG A 1 89 ? -17.231 7.213 38.373 1.00 73.00 89 ARG A O 1
ATOM 696 N N . HIS A 1 90 ? -18.006 8.589 39.956 1.00 85.25 90 HIS A N 1
ATOM 697 C CA . HIS A 1 90 ? -18.457 9.626 39.025 1.00 85.25 90 HIS A CA 1
ATOM 698 C C . HIS A 1 90 ? -17.473 10.797 39.068 1.00 85.25 90 HIS A C 1
ATOM 700 O O . HIS A 1 90 ? -17.128 11.284 40.144 1.00 85.25 90 HIS A O 1
ATOM 706 N N . ALA A 1 91 ? -17.052 11.280 37.906 1.00 90.81 91 ALA A N 1
ATOM 707 C CA . ALA A 1 91 ? -16.314 12.525 37.762 1.00 90.81 91 ALA A CA 1
ATOM 708 C C . ALA A 1 91 ? -17.232 13.628 37.226 1.00 90.81 91 ALA A C 1
ATOM 710 O O . ALA A 1 91 ? -18.220 13.364 36.543 1.00 90.81 91 ALA A O 1
ATOM 711 N N . MET A 1 92 ? -16.900 14.881 37.514 1.00 92.19 92 MET A N 1
ATOM 712 C CA . MET A 1 92 ? -17.555 16.048 36.946 1.00 92.19 92 MET A CA 1
ATOM 713 C C . MET A 1 92 ? -16.543 16.910 36.200 1.00 92.19 92 MET A C 1
ATOM 715 O O . MET A 1 92 ? -15.526 17.315 36.766 1.00 92.19 92 MET A O 1
ATOM 719 N N . LEU A 1 93 ? -16.847 17.204 34.940 1.00 93.50 93 LEU A N 1
ATOM 720 C CA . LEU A 1 93 ? -16.135 18.176 34.132 1.00 93.50 93 LEU A CA 1
ATOM 721 C C . LEU A 1 93 ? -16.633 19.579 34.493 1.00 93.50 93 LEU A C 1
ATOM 723 O O . LEU A 1 93 ? -17.814 19.901 34.354 1.00 93.50 93 LEU A O 1
ATOM 727 N N . VAL A 1 94 ? -15.721 20.417 34.966 1.00 90.19 94 VAL A N 1
ATOM 728 C CA . VAL A 1 94 ? -15.982 21.782 35.423 1.00 90.19 94 VAL A CA 1
ATOM 729 C C . VAL A 1 94 ? -14.930 22.742 34.876 1.00 90.19 94 VAL A C 1
ATOM 731 O O . VAL A 1 94 ? -13.888 22.337 34.363 1.00 90.19 94 VAL A O 1
ATOM 734 N N . SER A 1 95 ? -15.193 24.045 35.004 1.00 86.38 95 SER A N 1
ATOM 735 C CA . SER A 1 95 ? -14.259 25.108 34.605 1.00 86.38 95 SER A CA 1
ATOM 736 C C . SER A 1 95 ? -13.792 25.011 33.145 1.00 86.38 95 SER A C 1
ATOM 738 O O . SER A 1 95 ? -12.634 25.275 32.858 1.00 86.38 95 SER A O 1
ATOM 740 N N . VAL A 1 96 ? -14.686 24.642 32.226 1.00 90.50 96 VAL A N 1
ATOM 741 C CA . VAL A 1 96 ? -14.356 24.476 30.804 1.00 90.50 96 VAL A CA 1
ATOM 742 C C . VAL A 1 96 ? -14.174 25.831 30.121 1.00 90.50 96 VAL A C 1
ATOM 744 O O . VAL A 1 96 ? -15.088 26.656 30.129 1.00 90.50 96 VAL A O 1
ATOM 747 N N . TYR A 1 97 ? -13.025 26.035 29.481 1.00 91.69 97 TYR A N 1
ATOM 748 C CA . TYR A 1 97 ? -12.711 27.246 28.736 1.00 91.69 97 TYR A CA 1
ATOM 749 C C . TYR A 1 97 ? -11.829 26.970 27.521 1.00 91.69 97 TYR A C 1
ATOM 751 O O . TYR A 1 97 ? -10.899 26.173 27.574 1.00 91.69 97 TYR A O 1
ATOM 759 N N . VAL A 1 98 ? -12.105 27.693 26.438 1.00 90.75 98 VAL A N 1
ATOM 760 C CA . VAL A 1 98 ? -11.229 27.813 25.271 1.00 90.75 98 VAL A CA 1
ATOM 761 C C . VAL A 1 98 ? -11.209 29.281 24.868 1.00 90.75 98 VAL A C 1
ATOM 763 O O . VAL A 1 98 ? -12.283 29.889 24.710 1.00 90.75 98 VAL A O 1
ATOM 766 N N . ALA A 1 99 ? -10.004 29.830 24.714 1.00 89.12 99 ALA A N 1
ATOM 767 C CA . ALA A 1 99 ? -9.780 31.212 24.314 1.00 89.12 99 ALA A CA 1
ATOM 768 C C . ALA A 1 99 ? -10.493 31.507 22.978 1.00 89.12 99 ALA A C 1
ATOM 770 O O . ALA A 1 99 ? -10.516 30.629 22.105 1.00 89.12 99 ALA A O 1
ATOM 771 N N . PRO A 1 100 ? -11.125 32.684 22.801 1.00 88.88 100 PRO A N 1
ATOM 772 C CA . PRO A 1 100 ? -11.931 33.005 21.621 1.00 88.88 100 PRO A CA 1
ATOM 773 C C . PRO A 1 100 ? -11.260 32.693 20.278 1.00 88.88 100 PRO A C 1
ATOM 775 O O . PRO A 1 100 ? -11.908 32.134 19.394 1.00 88.88 100 PRO A O 1
ATOM 778 N N . GLU A 1 101 ? -9.968 32.984 20.161 1.00 86.25 101 GLU A N 1
ATOM 779 C CA . GLU A 1 101 ? -9.129 32.763 18.983 1.00 86.25 101 GLU A CA 1
ATOM 780 C C . GLU A 1 101 ? -8.900 31.275 18.643 1.00 86.25 101 GLU A C 1
ATOM 782 O O . GLU A 1 101 ? -8.613 30.953 17.495 1.00 86.25 101 GLU A O 1
ATOM 787 N N . HIS A 1 102 ? -9.109 30.358 19.596 1.00 85.00 102 HIS A N 1
ATOM 788 C CA . HIS A 1 102 ? -8.952 28.907 19.415 1.00 85.00 102 HIS A CA 1
ATOM 789 C C . HIS A 1 102 ? -10.290 28.159 19.248 1.00 85.00 102 HIS A C 1
ATOM 791 O O . HIS A 1 102 ? -10.332 26.935 19.071 1.00 85.00 102 HIS A O 1
ATOM 797 N N . ARG A 1 103 ? -11.429 28.863 19.301 1.00 87.06 103 ARG A N 1
ATOM 798 C CA . ARG A 1 103 ? -12.756 28.234 19.199 1.00 87.06 103 ARG A CA 1
ATOM 799 C C . ARG A 1 103 ? -13.025 27.759 17.773 1.00 87.06 103 ARG A C 1
ATOM 801 O O . ARG A 1 103 ? -13.099 28.554 16.847 1.00 87.06 103 ARG A O 1
ATOM 808 N N . GLY A 1 104 ? -13.307 26.465 17.622 1.00 78.50 104 GLY A N 1
ATOM 809 C CA . GLY A 1 104 ? -13.586 25.846 16.319 1.00 78.50 104 GLY A CA 1
ATOM 810 C C . GLY A 1 104 ? -12.356 25.253 15.628 1.00 78.50 104 GLY A C 1
ATOM 811 O O . GLY A 1 104 ? -12.510 24.679 14.560 1.00 78.50 104 GLY A O 1
ATOM 812 N N . LEU A 1 105 ? -11.179 25.325 16.261 1.00 83.50 105 LEU A N 1
ATOM 813 C CA . LEU A 1 105 ? -9.914 24.771 15.759 1.00 83.50 105 LEU A CA 1
ATOM 814 C C . LEU A 1 105 ? -9.558 23.409 16.391 1.00 83.50 105 LEU A C 1
ATOM 816 O O . LEU A 1 105 ? -8.389 23.075 16.530 1.00 83.50 105 LEU A O 1
ATOM 820 N N . GLY A 1 106 ? -10.551 22.650 16.866 1.00 83.31 106 GLY A N 1
ATOM 821 C CA . GLY A 1 106 ? -10.342 21.319 17.461 1.00 83.31 106 GLY A CA 1
ATOM 822 C C . GLY A 1 106 ? -9.908 21.291 18.935 1.00 83.31 106 GLY A C 1
ATOM 823 O O . GLY A 1 106 ? -10.219 20.322 19.617 1.00 83.31 106 GLY A O 1
ATOM 824 N N . LEU A 1 107 ? -9.331 22.369 19.485 1.00 87.12 107 LEU A N 1
ATOM 825 C CA . LEU A 1 107 ? -8.756 22.372 20.847 1.00 87.12 107 LEU A CA 1
ATOM 826 C C . LEU A 1 107 ? -9.722 21.918 21.964 1.00 87.12 107 LEU A C 1
ATOM 828 O O . LEU A 1 107 ? -9.325 21.251 22.915 1.00 87.12 107 LEU A O 1
ATOM 832 N N . ALA A 1 108 ? -11.009 22.261 21.854 1.00 88.44 108 ALA A N 1
ATOM 833 C CA . ALA A 1 108 ? -12.017 21.827 22.824 1.00 88.44 108 ALA A CA 1
ATOM 834 C C . ALA A 1 108 ? -12.233 20.303 22.823 1.00 88.44 108 ALA A C 1
ATOM 836 O O . ALA A 1 108 ? -12.562 19.752 23.868 1.00 88.44 108 ALA A O 1
ATOM 837 N N . ALA A 1 109 ? -12.107 19.650 21.663 1.00 85.56 109 ALA A N 1
ATOM 838 C CA . ALA A 1 109 ? -12.259 18.204 21.530 1.00 85.56 109 ALA A CA 1
ATOM 839 C C . ALA A 1 109 ? -11.062 17.486 22.162 1.00 85.56 109 ALA A C 1
ATOM 841 O O . ALA A 1 109 ? -11.257 16.641 23.023 1.00 85.56 109 ALA A O 1
ATOM 842 N N . GLU A 1 110 ? -9.842 17.931 21.855 1.00 85.81 110 GLU A N 1
ATOM 843 C CA . GLU A 1 110 ? -8.614 17.364 22.430 1.00 85.81 110 GLU A CA 1
ATOM 844 C C . GLU A 1 110 ? -8.586 17.460 23.962 1.00 85.81 110 GLU A C 1
ATOM 846 O O . GLU A 1 110 ? -8.328 16.473 24.645 1.00 85.81 110 GLU A O 1
ATOM 851 N N . LEU A 1 111 ? -8.925 18.630 24.522 1.00 91.62 111 LEU A N 1
ATOM 852 C CA . LEU A 1 111 ? -9.032 18.801 25.976 1.00 91.62 111 LEU A CA 1
ATOM 853 C C . LEU A 1 111 ? -10.123 17.915 26.594 1.00 91.62 111 LEU A C 1
ATOM 855 O O . LEU A 1 111 ? -9.971 17.475 27.732 1.00 91.62 111 LEU A O 1
ATOM 859 N N . LEU A 1 112 ? -11.224 17.672 25.876 1.00 92.50 112 LEU A N 1
ATOM 860 C CA . LEU A 1 112 ? -12.316 16.825 26.354 1.00 92.50 112 LEU A CA 1
ATOM 861 C C . LEU A 1 112 ? -11.936 15.341 26.337 1.00 92.50 112 LEU A C 1
ATOM 863 O O . LEU A 1 112 ? -12.299 14.620 27.268 1.00 92.50 112 LEU A O 1
ATOM 867 N N . ASP A 1 113 ? -11.221 14.892 25.310 1.00 85.56 113 ASP A N 1
ATOM 868 C CA . ASP A 1 113 ? -10.754 13.512 25.196 1.00 85.56 113 ASP A CA 1
ATOM 869 C C . ASP A 1 113 ? -9.704 13.205 26.267 1.00 85.56 113 ASP A C 1
ATOM 871 O O . ASP A 1 113 ? -9.856 12.224 26.998 1.00 85.56 113 ASP A O 1
ATOM 875 N N . GLU A 1 114 ? -8.738 14.106 26.471 1.00 87.62 114 GLU A N 1
ATOM 876 C CA . GLU A 1 114 ? -7.762 13.991 27.559 1.00 87.62 114 GLU A CA 1
ATOM 877 C C . GLU A 1 114 ? -8.452 14.033 28.934 1.00 87.62 114 GLU A C 1
ATOM 879 O O . GLU A 1 114 ? -8.133 13.248 29.824 1.00 87.62 114 GLU A O 1
ATOM 884 N N . ALA A 1 115 ? -9.472 14.885 29.110 1.00 91.06 115 ALA A N 1
ATOM 885 C CA . ALA A 1 115 ? -10.261 14.925 30.342 1.00 91.06 115 ALA A CA 1
ATOM 886 C C . ALA A 1 115 ? -10.987 13.598 30.615 1.00 91.06 115 ALA A C 1
ATOM 888 O O . ALA A 1 115 ? -11.027 13.144 31.759 1.00 91.06 115 ALA A O 1
ATOM 889 N N . CYS A 1 116 ? -11.554 12.959 29.588 1.00 87.19 116 CYS A N 1
ATOM 890 C CA . CYS A 1 116 ? -12.180 11.644 29.729 1.00 87.19 116 CYS A CA 1
ATOM 891 C C . CYS A 1 116 ? -11.143 10.557 30.054 1.00 87.19 116 CYS A C 1
ATOM 893 O O . CYS A 1 116 ? -11.428 9.683 30.876 1.00 87.19 116 CYS A O 1
ATOM 895 N N . LEU A 1 117 ? -9.950 10.635 29.454 1.00 82.06 117 LEU A N 1
ATOM 896 C CA . LEU A 1 117 ? -8.843 9.715 29.702 1.00 82.06 117 LEU A CA 1
ATOM 897 C C . LEU A 1 117 ? -8.383 9.785 31.162 1.00 82.06 117 LEU A C 1
ATOM 899 O O . LEU A 1 117 ? -8.431 8.771 31.852 1.00 82.06 117 LEU A O 1
ATOM 903 N N . VAL A 1 118 ? -8.019 10.970 31.666 1.00 83.50 118 VAL A N 1
ATOM 904 C CA . VAL A 1 118 ? -7.546 11.126 33.057 1.00 83.50 118 VAL A CA 1
ATOM 905 C C . VAL A 1 118 ? -8.646 10.818 34.076 1.00 83.50 118 VAL A C 1
ATOM 907 O O . VAL A 1 118 ? -8.373 10.262 35.141 1.00 83.50 118 VAL A O 1
ATOM 910 N N . ALA A 1 119 ? -9.910 11.115 33.746 1.00 86.19 119 ALA A N 1
ATOM 911 C CA . ALA A 1 119 ? -11.049 10.745 34.581 1.00 86.19 119 ALA A CA 1
ATOM 912 C C . ALA A 1 119 ? -11.139 9.225 34.774 1.00 86.19 119 ALA A C 1
ATOM 914 O O . ALA A 1 119 ? -11.367 8.763 35.891 1.00 86.19 119 ALA A O 1
ATOM 915 N N . SER A 1 120 ? -10.942 8.457 33.704 1.00 79.38 120 SER A N 1
ATOM 916 C CA . SER A 1 120 ? -10.997 6.998 33.758 1.00 79.38 120 SER A CA 1
ATOM 917 C C . SER A 1 120 ? -9.717 6.402 34.352 1.00 79.38 120 SER A C 1
ATOM 919 O O . SER A 1 120 ? -9.778 5.701 35.360 1.00 79.38 120 SER A O 1
ATOM 921 N N . ALA A 1 121 ? -8.557 6.737 33.781 1.00 73.31 121 ALA A N 1
ATOM 922 C CA . ALA A 1 121 ? -7.276 6.096 34.072 1.00 73.31 121 ALA A CA 1
ATOM 923 C C . ALA A 1 121 ? -6.700 6.450 35.451 1.00 73.31 121 ALA A C 1
ATOM 925 O O . ALA A 1 121 ? -6.054 5.616 36.077 1.00 73.31 121 ALA A O 1
ATOM 926 N N . GLU A 1 122 ? -6.920 7.675 35.936 1.00 78.62 122 GLU A N 1
ATOM 927 C CA . GLU A 1 122 ? -6.274 8.154 37.166 1.00 78.62 122 GLU A CA 1
ATOM 928 C C . GLU A 1 122 ? -7.253 8.342 38.316 1.00 78.62 122 GLU A C 1
ATOM 930 O O . GLU A 1 122 ? -6.931 8.064 39.469 1.00 78.62 122 GLU A O 1
ATOM 935 N N . LEU A 1 123 ? -8.464 8.810 38.011 1.00 80.00 123 LEU A N 1
ATOM 936 C CA . LEU A 1 123 ? -9.490 9.044 39.026 1.00 80.00 123 LEU A CA 1
ATOM 937 C C . LEU A 1 123 ? -10.410 7.828 39.227 1.00 80.00 123 LEU A C 1
ATOM 939 O O . LEU A 1 123 ? -11.185 7.795 40.193 1.00 80.00 123 LEU A O 1
ATOM 943 N N . GLY A 1 124 ? -10.308 6.817 38.356 1.00 72.75 124 GLY A N 1
ATOM 944 C CA . GLY A 1 124 ? -11.109 5.593 38.405 1.00 72.75 124 GLY A CA 1
ATOM 945 C C . GLY A 1 124 ? -12.598 5.842 38.161 1.00 72.75 124 GLY A C 1
ATOM 946 O O . GLY A 1 124 ? -13.440 5.103 38.676 1.00 72.75 124 GLY A O 1
ATOM 947 N N . ALA A 1 125 ? -12.947 6.925 37.460 1.00 80.25 125 ALA A N 1
ATOM 948 C CA . ALA A 1 125 ? -14.331 7.273 37.189 1.00 80.25 125 ALA A CA 1
ATOM 949 C C . ALA A 1 125 ? -14.887 6.438 36.031 1.00 80.25 125 ALA A C 1
ATOM 951 O O . ALA A 1 125 ? -14.290 6.391 34.965 1.00 80.25 125 ALA A O 1
ATOM 952 N N . GLY A 1 126 ? -16.054 5.821 36.240 1.00 73.44 126 GLY A N 1
ATOM 953 C CA . GLY A 1 126 ? -16.814 5.081 35.225 1.00 73.44 126 GLY A CA 1
ATOM 954 C C . GLY A 1 126 ? -17.813 5.953 34.453 1.00 73.44 126 GLY A C 1
ATOM 955 O O . GLY A 1 126 ? -18.370 5.534 33.436 1.00 73.44 126 GLY A O 1
ATOM 956 N N . VAL A 1 127 ? -18.059 7.178 34.928 1.00 84.38 127 VAL A N 1
ATOM 957 C CA . VAL A 1 127 ? -18.945 8.175 34.312 1.00 84.38 127 VAL A CA 1
ATOM 958 C C . VAL A 1 127 ? -18.347 9.565 34.502 1.00 84.38 127 VAL A C 1
ATOM 960 O O . VAL A 1 127 ? -17.893 9.894 35.596 1.00 84.38 127 VAL A O 1
ATOM 963 N N . ILE A 1 128 ? -18.386 10.394 33.459 1.00 91.56 128 ILE A N 1
ATOM 964 C CA . ILE A 1 128 ? -18.089 11.822 33.537 1.00 91.56 128 ILE A CA 1
ATOM 965 C C . ILE A 1 128 ? -19.360 12.606 33.239 1.00 91.56 128 ILE A C 1
ATOM 967 O O . ILE A 1 128 ? -20.053 12.369 32.249 1.00 91.56 128 ILE A O 1
ATOM 971 N N . GLU A 1 129 ? -19.682 13.530 34.129 1.00 94.25 129 GLU A N 1
ATOM 972 C CA . GLU A 1 129 ? -20.854 14.390 34.048 1.00 94.25 129 GLU A CA 1
ATOM 973 C C . GLU A 1 129 ? -20.441 15.836 33.821 1.00 94.25 129 GLU A C 1
ATOM 975 O O . GLU A 1 129 ? -19.348 16.254 34.194 1.00 94.25 129 GLU A O 1
ATOM 980 N N . LEU A 1 130 ? -21.333 16.627 33.244 1.00 93.56 130 LEU A N 1
ATOM 981 C CA . LEU A 1 130 ? -21.155 18.063 33.109 1.00 93.56 130 LEU A CA 1
ATOM 982 C C . LEU A 1 130 ? -22.495 18.781 33.163 1.00 93.56 130 LEU A C 1
ATOM 984 O O . LEU A 1 130 ? -23.544 18.211 32.856 1.00 93.56 130 LEU A O 1
ATOM 988 N N . GLY A 1 131 ? -22.444 20.049 33.552 1.00 90.81 131 GLY A N 1
ATOM 989 C CA . GLY A 1 131 ? -23.577 20.954 33.499 1.00 90.81 131 GLY A CA 1
ATOM 990 C C . GLY A 1 131 ? -23.511 21.843 32.261 1.00 90.81 131 GLY A C 1
ATOM 991 O O . GLY A 1 131 ? -22.480 22.458 31.988 1.00 90.81 131 GLY A O 1
ATOM 992 N N . VAL A 1 132 ? -24.607 21.931 31.505 1.00 88.44 132 VAL A N 1
ATOM 993 C CA . VAL A 1 132 ? -24.748 22.897 30.407 1.00 88.44 132 VAL A CA 1
ATOM 994 C C . VAL A 1 132 ? -25.935 23.803 30.674 1.00 88.44 132 VAL A C 1
ATOM 996 O O . VAL A 1 132 ? -27.042 23.330 30.923 1.00 88.44 132 VAL A O 1
ATOM 999 N N . HIS A 1 133 ? -25.732 25.114 30.564 1.00 87.12 133 HIS A N 1
ATOM 1000 C CA . HIS A 1 133 ? -26.826 26.080 30.628 1.00 87.12 133 HIS A CA 1
ATOM 1001 C C . HIS A 1 133 ? -27.921 25.731 29.602 1.00 87.12 133 HIS A C 1
ATOM 1003 O O . HIS A 1 133 ? -27.617 25.474 28.433 1.00 87.12 133 HIS A O 1
ATOM 1009 N N . GLU A 1 134 ? -29.193 25.742 30.013 1.00 84.75 134 GLU A N 1
ATOM 1010 C CA . GLU A 1 134 ? -30.317 25.259 29.194 1.00 84.75 134 GLU A CA 1
ATOM 1011 C C . GLU A 1 134 ? -30.417 25.939 27.817 1.00 84.75 134 GLU A C 1
ATOM 1013 O O . GLU A 1 134 ? -30.705 25.275 26.819 1.00 84.75 134 GLU A O 1
ATOM 1018 N N . ASP A 1 135 ? -30.078 27.228 27.742 1.00 86.19 135 ASP A N 1
ATOM 1019 C CA . ASP A 1 135 ? -30.104 28.025 26.508 1.00 86.19 135 ASP A CA 1
ATOM 1020 C C . ASP A 1 135 ? -28.850 27.856 25.614 1.00 86.19 135 ASP A C 1
ATOM 1022 O O . ASP A 1 135 ? -28.819 28.348 24.486 1.00 86.19 135 ASP A O 1
ATOM 1026 N N . ASN A 1 136 ? -27.805 27.139 26.054 1.00 85.56 136 ASN A N 1
ATOM 1027 C CA . ASN A 1 136 ? -26.557 26.986 25.291 1.00 85.56 136 ASN A CA 1
ATOM 1028 C C . ASN A 1 136 ? -26.615 25.789 24.322 1.00 85.56 136 ASN A C 1
ATOM 1030 O O . ASN A 1 136 ? -26.021 24.730 24.543 1.00 85.56 136 ASN A O 1
ATOM 1034 N N . SER A 1 137 ? -27.357 25.948 23.223 1.00 86.50 137 SER A N 1
ATOM 1035 C CA . SER A 1 137 ? -27.535 24.909 22.193 1.00 86.50 137 SER A CA 1
ATOM 1036 C C . SER A 1 137 ? -26.222 24.448 21.549 1.00 86.50 137 SER A C 1
ATOM 1038 O O . SER A 1 137 ? -26.063 23.258 21.278 1.00 86.50 137 SER A O 1
ATOM 1040 N N . ARG A 1 138 ? -25.258 25.358 21.357 1.00 84.75 138 ARG A N 1
ATOM 1041 C CA . ARG A 1 138 ? -23.947 25.049 20.766 1.00 84.75 138 ARG A CA 1
ATOM 1042 C C . ARG A 1 138 ? -23.122 24.122 21.658 1.00 84.75 138 ARG A C 1
ATOM 1044 O O . ARG A 1 138 ? -22.555 23.162 21.141 1.00 84.75 138 ARG A O 1
ATOM 1051 N N . ALA A 1 139 ? -23.079 24.373 22.968 1.00 86.19 139 ALA A N 1
ATOM 1052 C CA . ALA A 1 139 ? -22.391 23.494 23.914 1.00 86.19 139 ALA A CA 1
ATOM 1053 C C . ALA A 1 139 ? -23.074 22.122 24.001 1.00 86.19 139 ALA A C 1
ATOM 1055 O O . ALA A 1 139 ? -22.397 21.104 23.899 1.00 86.19 139 ALA A O 1
ATOM 1056 N N . LYS A 1 140 ? -24.414 22.077 24.069 1.00 89.44 140 LYS A N 1
ATOM 1057 C CA . LYS A 1 140 ? -25.167 20.807 24.054 1.00 89.44 140 LYS A CA 1
ATOM 1058 C C . LYS A 1 140 ? -24.856 19.969 22.811 1.00 89.44 140 LYS A C 1
ATOM 1060 O O . LYS A 1 140 ? -24.571 18.784 22.928 1.00 89.44 140 LYS A O 1
ATOM 1065 N N . ALA A 1 141 ? -24.853 20.586 21.627 1.00 84.50 141 ALA A N 1
ATOM 1066 C CA . ALA A 1 141 ? -24.521 19.900 20.380 1.00 84.50 141 ALA A CA 1
ATOM 1067 C C . ALA A 1 141 ? -23.051 19.453 20.324 1.00 84.50 141 ALA A C 1
ATOM 1069 O O . ALA A 1 141 ? -22.756 18.398 19.770 1.00 84.50 141 ALA A O 1
ATOM 1070 N N . PHE A 1 142 ? -22.129 20.245 20.881 1.00 89.19 142 PHE A N 1
ATOM 1071 C CA . PHE A 1 142 ? -20.725 19.860 21.003 1.00 89.19 142 PHE A CA 1
ATOM 1072 C C . PHE A 1 142 ? -20.572 18.606 21.868 1.00 89.19 142 PHE A C 1
ATOM 1074 O O . PHE A 1 142 ? -20.027 17.621 21.381 1.00 89.19 142 PHE A O 1
ATOM 1081 N N . TYR A 1 143 ? -21.112 18.595 23.087 1.00 92.12 143 TYR A N 1
ATOM 1082 C CA . TYR A 1 143 ? -20.985 17.446 23.986 1.00 92.12 143 TYR A CA 1
ATOM 1083 C C . TYR A 1 143 ? -21.724 16.203 23.474 1.00 92.12 143 TYR A C 1
ATOM 1085 O O . TYR A 1 143 ? -21.186 15.104 23.570 1.00 92.12 143 TYR A O 1
ATOM 1093 N N . ALA A 1 144 ? -22.891 16.365 22.840 1.00 86.19 144 ALA A N 1
ATOM 1094 C CA . ALA A 1 144 ? -23.612 15.252 22.216 1.00 86.19 144 ALA A CA 1
ATOM 1095 C C . ALA A 1 144 ? -22.790 14.547 21.124 1.00 86.19 144 ALA A C 1
ATOM 1097 O O . ALA A 1 144 ? -22.757 13.322 21.074 1.00 86.19 144 ALA A O 1
ATOM 1098 N N . ARG A 1 145 ? -22.058 15.305 20.291 1.00 84.44 145 ARG A N 1
ATOM 1099 C CA . ARG A 1 145 ? -21.136 14.721 19.299 1.00 84.44 145 ARG A CA 1
ATOM 1100 C C . ARG A 1 145 ? -19.965 13.959 19.926 1.00 84.44 145 ARG A C 1
ATOM 1102 O O . ARG A 1 145 ? -19.397 13.110 19.258 1.00 84.44 145 ARG A O 1
ATOM 1109 N N . HIS A 1 146 ? -19.634 14.239 21.185 1.00 82.94 146 HIS A N 1
ATOM 1110 C CA . HIS A 1 146 ? -18.566 13.568 21.933 1.00 82.94 146 HIS A CA 1
ATOM 1111 C C . HIS A 1 146 ? -19.125 12.554 22.946 1.00 82.94 146 HIS A C 1
ATOM 1113 O O . HIS A 1 146 ? -18.494 12.273 23.964 1.00 82.94 146 HIS A O 1
ATOM 1119 N N . GLY A 1 147 ? -20.324 12.017 22.691 1.00 82.00 147 GLY A N 1
ATOM 1120 C CA . GLY A 1 147 ? -20.888 10.892 23.440 1.00 82.00 147 GLY A CA 1
ATOM 1121 C C . GLY A 1 147 ? -21.516 11.239 24.791 1.00 82.00 147 GLY A C 1
ATOM 1122 O O . GLY A 1 147 ? -21.738 10.336 25.594 1.00 82.00 147 GLY A O 1
ATOM 1123 N N . PHE A 1 148 ? -21.789 12.517 25.071 1.00 90.38 148 PHE A N 1
ATOM 1124 C CA . PHE A 1 148 ? -22.566 12.910 26.249 1.00 90.38 148 PHE A CA 1
ATOM 1125 C C . PHE A 1 148 ? -24.063 12.924 25.942 1.00 90.38 148 PHE A C 1
ATOM 1127 O O . PHE A 1 148 ? -24.514 13.566 24.994 1.00 90.38 148 PHE A O 1
ATOM 1134 N N . GLU A 1 149 ? -24.851 12.313 26.814 1.00 90.44 149 GLU A N 1
ATOM 1135 C CA . GLU A 1 149 ? -26.308 12.275 26.719 1.00 90.44 149 GLU A CA 1
ATOM 1136 C C . GLU A 1 149 ? -26.938 13.063 27.869 1.00 90.44 149 GLU A C 1
ATOM 1138 O O . GLU A 1 149 ? -26.409 13.102 28.980 1.00 90.44 149 GLU A O 1
ATOM 1143 N N . ALA A 1 150 ? -28.076 13.716 27.620 1.00 90.62 150 ALA A N 1
ATOM 1144 C CA . ALA A 1 150 ? -28.818 14.387 28.683 1.00 90.62 150 ALA A CA 1
ATOM 1145 C C . ALA A 1 150 ? -29.379 13.342 29.659 1.00 90.62 150 ALA A C 1
ATOM 1147 O O . ALA A 1 150 ? -30.121 12.452 29.255 1.00 90.62 150 ALA A O 1
ATOM 1148 N N . THR A 1 151 ? -29.080 13.477 30.952 1.00 88.12 151 THR A N 1
ATOM 1149 C CA . THR A 1 151 ? -29.506 12.496 31.970 1.00 88.12 151 THR A CA 1
ATOM 1150 C C . THR A 1 151 ? -30.963 12.672 32.401 1.00 88.12 151 THR A C 1
ATOM 1152 O O . THR A 1 151 ? -31.490 11.879 33.177 1.00 88.12 151 THR A O 1
ATOM 1155 N N . GLY A 1 152 ? -31.607 13.756 31.959 1.00 86.62 152 GLY A N 1
ATOM 1156 C CA . GLY A 1 152 ? -32.901 14.215 32.466 1.00 86.62 152 GLY A CA 1
ATOM 1157 C C . GLY A 1 152 ? -32.808 14.966 33.800 1.00 86.62 152 GLY A C 1
ATOM 1158 O O . GLY A 1 152 ? -33.777 15.618 34.190 1.00 86.62 152 GLY A O 1
ATOM 1159 N N . ALA A 1 153 ? -31.655 14.944 34.478 1.00 87.06 153 ALA A N 1
ATOM 1160 C CA . ALA A 1 153 ? -31.425 15.748 35.669 1.00 87.06 153 ALA A CA 1
ATOM 1161 C C . ALA A 1 153 ? -31.128 17.210 35.299 1.00 87.06 153 ALA A C 1
ATOM 1163 O O . ALA A 1 153 ? -30.476 17.518 34.298 1.00 87.06 153 ALA A O 1
ATOM 1164 N N . SER A 1 154 ? -31.603 18.130 36.136 1.00 88.25 154 SER A N 1
ATOM 1165 C CA . SER A 1 154 ? -31.301 19.555 36.020 1.00 88.25 154 SER A CA 1
ATOM 1166 C C . SER A 1 154 ? -31.210 20.191 37.397 1.00 88.25 154 SER A C 1
ATOM 1168 O O . SER A 1 154 ? -31.948 19.789 38.299 1.00 88.25 154 SER A O 1
ATOM 1170 N N . GLN A 1 155 ? -30.372 21.210 37.539 1.00 85.81 155 GLN A N 1
ATOM 1171 C CA . GLN A 1 155 ? -30.240 21.987 38.771 1.00 85.81 155 GLN A CA 1
ATOM 1172 C C . GLN A 1 155 ? -30.383 23.490 38.493 1.00 85.81 155 GLN A C 1
ATOM 1174 O O . GLN A 1 155 ? -30.146 23.919 37.362 1.00 85.81 155 GLN A O 1
ATOM 1179 N N . PRO A 1 156 ? -30.797 24.307 39.481 1.00 84.56 156 PRO A N 1
ATOM 1180 C CA . PRO A 1 156 ? -30.826 25.758 39.319 1.00 84.56 156 PRO A CA 1
ATOM 1181 C C . PRO A 1 156 ? -29.440 26.289 38.953 1.00 84.56 156 PRO A C 1
ATOM 1183 O O . PRO A 1 156 ? -28.448 25.893 39.567 1.00 84.56 156 PRO A O 1
ATOM 1186 N N . TYR A 1 157 ? -29.369 27.196 37.980 1.00 79.50 157 TYR A N 1
ATOM 1187 C CA . TYR A 1 157 ? -28.094 27.760 37.556 1.00 79.50 157 TYR A CA 1
ATOM 1188 C C . TYR A 1 157 ? -27.473 28.582 38.705 1.00 79.50 157 TYR A C 1
ATOM 1190 O O . TYR A 1 157 ? -28.183 29.385 39.322 1.00 79.50 157 TYR A O 1
ATOM 1198 N N . PRO A 1 158 ? -26.171 28.421 39.027 1.00 71.56 158 PRO A N 1
ATOM 1199 C CA . PRO A 1 158 ? -25.582 28.987 40.246 1.00 71.56 158 PRO A CA 1
ATOM 1200 C C . PRO A 1 158 ? -25.732 30.506 40.393 1.00 71.56 158 PRO A C 1
ATOM 1202 O O . PRO A 1 158 ? -25.892 31.002 41.509 1.00 71.56 158 PRO A O 1
ATOM 1205 N N . GLN A 1 159 ? -25.689 31.242 39.279 1.00 70.81 159 GLN A N 1
ATOM 1206 C CA . GLN A 1 159 ? -25.791 32.703 39.275 1.00 70.81 159 GLN A CA 1
ATOM 1207 C C . GLN A 1 159 ? -27.205 33.239 38.999 1.00 70.81 159 GLN A C 1
ATOM 1209 O O . GLN A 1 159 ? -27.521 34.350 39.417 1.00 70.81 159 GLN A O 1
ATOM 1214 N N . ASP A 1 160 ? -28.058 32.462 38.327 1.00 77.44 160 ASP A N 1
ATOM 1215 C CA . ASP A 1 160 ? -29.447 32.824 38.032 1.00 77.44 160 ASP A CA 1
ATOM 1216 C C . ASP A 1 160 ? -30.358 31.629 38.312 1.00 77.44 160 ASP A C 1
ATOM 1218 O O . ASP A 1 160 ? -30.566 30.751 37.478 1.00 77.44 160 ASP A O 1
ATOM 1222 N N . LYS A 1 161 ? -30.947 31.615 39.508 1.00 80.88 161 LYS A N 1
ATOM 1223 C CA . LYS A 1 161 ? -31.811 30.515 39.953 1.00 80.88 161 LYS A CA 1
ATOM 1224 C C . LYS A 1 161 ? -33.117 30.395 39.155 1.00 80.88 161 LYS A C 1
ATOM 1226 O O . LYS A 1 161 ? -33.839 29.424 39.368 1.00 80.88 161 LYS A O 1
ATOM 1231 N N . SER A 1 162 ? -33.443 31.357 38.283 1.00 82.75 162 SER A N 1
ATOM 1232 C CA . SER A 1 162 ? -34.575 31.245 37.353 1.00 82.75 162 SER A CA 1
ATOM 1233 C C . SER A 1 162 ? -34.264 30.356 36.144 1.00 82.75 162 SER A C 1
ATOM 1235 O O . SER A 1 162 ? -35.190 29.876 35.489 1.00 82.75 162 SER A O 1
ATOM 1237 N N . LYS A 1 163 ? -32.975 30.108 35.885 1.00 84.38 163 LYS A N 1
ATOM 1238 C CA . LYS A 1 163 ? -32.463 29.272 34.801 1.00 84.38 163 LYS A CA 1
ATOM 1239 C C . LYS A 1 163 ? -32.014 27.909 35.301 1.00 84.38 163 LYS A C 1
ATOM 1241 O O . LYS A 1 163 ? -31.756 27.710 36.492 1.00 84.38 163 LYS A O 1
ATOM 1246 N N . LYS A 1 164 ? -31.909 26.960 34.374 1.00 86.94 164 LYS A N 1
ATOM 1247 C CA . LYS A 1 164 ? -31.465 25.593 34.653 1.00 86.94 164 LYS A CA 1
ATOM 1248 C C . LYS A 1 164 ? -30.141 25.259 33.986 1.00 86.94 164 LYS A C 1
ATOM 1250 O O . LYS A 1 164 ? -29.852 25.650 32.857 1.00 86.94 164 LYS A O 1
ATOM 1255 N N . GLU A 1 165 ? -29.376 24.447 34.691 1.00 87.00 165 GLU A N 1
ATOM 1256 C CA . GLU A 1 165 ? -28.269 23.683 34.152 1.00 87.00 165 GLU A CA 1
ATOM 1257 C C . GLU A 1 165 ? -28.752 22.257 33.879 1.00 87.00 165 GLU A C 1
ATOM 1259 O O . GLU A 1 165 ? -29.239 21.578 34.784 1.00 87.00 165 GLU A O 1
ATOM 1264 N N . ILE A 1 166 ? -28.668 21.827 32.622 1.00 90.56 166 ILE A N 1
ATOM 1265 C CA . ILE A 1 166 ? -28.987 20.467 32.193 1.00 90.56 166 ILE A CA 1
ATOM 1266 C C . ILE A 1 166 ? -27.749 19.612 32.430 1.00 90.56 166 ILE A C 1
ATOM 1268 O O . ILE A 1 166 ? -26.668 19.944 31.939 1.00 90.56 166 ILE A O 1
ATOM 1272 N N . VAL A 1 167 ? -27.914 18.511 33.157 1.00 92.50 167 VAL A N 1
ATOM 1273 C CA . VAL A 1 167 ? -26.830 17.557 33.376 1.00 92.50 167 VAL A CA 1
ATOM 1274 C C . VAL A 1 167 ? -26.734 16.641 32.162 1.00 92.50 167 VAL A C 1
ATOM 1276 O O . VAL A 1 167 ? -27.714 16.012 31.751 1.00 92.50 167 VAL A O 1
ATOM 1279 N N . MET A 1 168 ? -25.541 16.569 31.584 1.00 93.81 168 MET A N 1
ATOM 1280 C CA . MET A 1 168 ? -25.194 15.590 30.562 1.00 93.81 168 MET A CA 1
ATOM 1281 C C . MET A 1 168 ? -24.139 14.640 31.121 1.00 93.81 168 MET A C 1
ATOM 1283 O O . MET A 1 168 ? -23.281 15.061 31.894 1.00 93.81 168 MET A O 1
ATOM 1287 N N . ALA A 1 169 ? -24.196 13.368 30.741 1.00 91.50 169 ALA A N 1
ATOM 1288 C CA . ALA A 1 169 ? -23.264 12.350 31.203 1.00 91.50 169 ALA A CA 1
ATOM 1289 C C . ALA A 1 169 ? -22.750 11.508 30.042 1.00 91.50 169 ALA A C 1
ATOM 1291 O O . ALA A 1 169 ? -23.474 11.231 29.087 1.00 91.50 169 ALA A O 1
ATOM 1292 N N . ARG A 1 170 ? -21.505 11.065 30.165 1.00 88.88 170 ARG A N 1
ATOM 1293 C CA . ARG A 1 170 ? -20.873 10.080 29.295 1.00 88.88 170 ARG A CA 1
ATOM 1294 C C . ARG A 1 170 ? -20.346 8.956 30.174 1.00 88.88 170 ARG A C 1
ATOM 1296 O O . ARG A 1 170 ? -19.610 9.207 31.126 1.00 88.88 170 ARG A O 1
ATOM 1303 N N . ARG A 1 171 ? -20.700 7.707 29.859 1.00 79.75 171 ARG A N 1
ATOM 1304 C CA . ARG A 1 171 ? -20.031 6.549 30.466 1.00 79.75 171 ARG A CA 1
ATOM 1305 C C . ARG A 1 171 ? -18.591 6.495 29.969 1.00 79.75 171 ARG A C 1
ATOM 1307 O O . ARG A 1 171 ? -18.352 6.417 28.766 1.00 79.75 171 ARG A O 1
ATOM 1314 N N . ILE A 1 172 ? -17.667 6.507 30.914 1.00 75.25 172 ILE A N 1
ATOM 1315 C CA . ILE A 1 172 ? -16.226 6.375 30.725 1.00 75.25 172 ILE A CA 1
ATOM 1316 C C . ILE A 1 172 ? -15.768 5.167 31.539 1.00 75.25 172 ILE A C 1
ATOM 1318 O O . ILE A 1 172 ? -15.026 5.293 32.498 1.00 75.25 172 ILE A O 1
ATOM 1322 N N . SER A 1 173 ? -16.275 3.973 31.222 1.00 55.59 173 SER A N 1
ATOM 1323 C CA . SER A 1 173 ? -15.756 2.755 31.855 1.00 55.59 173 SER A CA 1
ATOM 1324 C C . SER A 1 173 ? -14.227 2.688 31.708 1.00 55.59 173 SER A C 1
ATOM 1326 O O . SER A 1 173 ? -13.707 3.285 30.757 1.00 55.59 173 SER A O 1
ATOM 1328 N N . PRO A 1 174 ? -13.530 1.911 32.561 1.00 51.94 174 PRO A N 1
ATOM 1329 C CA . PRO A 1 174 ? -12.214 1.334 32.264 1.00 51.94 174 PRO A CA 1
ATOM 1330 C C . PRO A 1 174 ? -12.345 0.420 31.032 1.00 51.94 174 PRO A C 1
ATOM 1332 O O . PRO A 1 174 ? -12.266 -0.803 31.109 1.00 51.94 174 PRO A O 1
ATOM 1335 N N . ARG A 1 175 ? -12.690 1.029 29.887 1.00 58.47 175 ARG A N 1
ATOM 1336 C CA . ARG A 1 175 ? -13.252 0.367 28.710 1.00 58.47 175 ARG A CA 1
ATOM 1337 C C . ARG A 1 175 ? -12.288 -0.672 28.214 1.00 58.47 175 ARG A C 1
ATOM 1339 O O . ARG A 1 175 ? -12.762 -1.700 27.788 1.00 58.47 175 ARG A O 1
ATOM 1346 N N . THR A 1 176 ? -10.992 -0.411 28.315 1.00 65.50 176 THR A N 1
ATOM 1347 C CA . THR A 1 176 ? -9.950 -1.298 27.827 1.00 65.50 176 THR A CA 1
ATOM 1348 C C . THR A 1 176 ? -9.975 -2.655 28.523 1.00 65.50 176 THR A C 1
ATOM 1350 O O . THR A 1 176 ? -10.024 -3.648 27.819 1.00 65.50 176 THR A O 1
ATOM 1353 N N . GLU A 1 177 ? -10.026 -2.741 29.857 1.00 69.31 177 GLU A N 1
ATOM 1354 C CA . GLU A 1 177 ? -10.012 -4.046 30.548 1.00 69.31 177 GLU A CA 1
ATOM 1355 C C . GLU A 1 177 ? -11.279 -4.855 30.251 1.00 69.31 177 GLU A C 1
ATOM 1357 O O . GLU A 1 177 ? -11.190 -5.973 29.756 1.00 69.31 177 GLU A O 1
ATOM 1362 N N . THR A 1 178 ? -12.465 -4.260 30.425 1.00 75.56 178 THR A N 1
ATOM 1363 C CA . THR A 1 178 ? -13.737 -4.936 30.109 1.00 75.56 178 THR A CA 1
ATOM 1364 C C . THR A 1 178 ? -13.866 -5.276 28.619 1.00 75.56 178 THR A C 1
ATOM 1366 O O . THR A 1 178 ? -14.394 -6.326 28.263 1.00 75.56 178 THR A O 1
ATOM 1369 N N . PHE A 1 179 ? -13.382 -4.405 27.728 1.00 85.25 179 PHE A N 1
ATOM 1370 C CA . PHE A 1 179 ? -13.326 -4.669 26.290 1.00 85.25 179 PHE A CA 1
ATOM 1371 C C . PHE A 1 179 ? -12.412 -5.850 25.985 1.00 85.25 179 PHE A C 1
ATOM 1373 O O . PHE A 1 179 ? -12.818 -6.722 25.230 1.00 85.25 179 PHE A O 1
ATOM 1380 N N . LEU A 1 180 ? -11.205 -5.887 26.554 1.00 89.94 180 LEU A N 1
ATOM 1381 C CA . LEU A 1 180 ? -10.241 -6.958 26.315 1.00 89.94 180 LEU A CA 1
ATOM 1382 C C . LEU A 1 180 ? -10.748 -8.293 26.862 1.00 89.94 180 LEU A C 1
ATOM 1384 O O . LEU A 1 180 ? -10.585 -9.309 26.193 1.00 89.94 180 LEU A O 1
ATOM 1388 N N . GLU A 1 181 ? -11.422 -8.292 28.013 1.00 87.50 181 GLU A N 1
ATOM 1389 C CA . GLU A 1 181 ? -12.098 -9.474 28.554 1.00 87.50 181 GLU A CA 1
ATOM 1390 C C . GLU A 1 181 ? -13.212 -9.975 27.619 1.00 87.50 181 GLU A C 1
ATOM 1392 O O . GLU A 1 181 ? -13.235 -11.157 27.271 1.00 87.50 181 GLU A O 1
ATOM 1397 N N . GLU A 1 182 ? -14.117 -9.097 27.163 1.00 86.50 182 GLU A N 1
ATOM 1398 C CA . GLU A 1 182 ? -15.190 -9.477 26.227 1.00 86.50 182 GLU A CA 1
ATOM 1399 C C . GLU A 1 182 ? -14.647 -9.904 24.852 1.00 86.50 182 GLU A C 1
ATOM 1401 O O . GLU A 1 182 ? -15.164 -10.843 24.241 1.00 86.50 182 GLU A O 1
ATOM 1406 N N . LEU A 1 183 ? -13.598 -9.236 24.366 1.00 93.44 183 LEU A N 1
ATOM 1407 C CA . LEU A 1 183 ? -12.918 -9.561 23.118 1.00 93.44 183 LEU A CA 1
ATOM 1408 C C . LEU A 1 183 ? -12.303 -10.960 23.204 1.00 93.44 183 LEU A C 1
ATOM 1410 O O . LEU A 1 183 ? -12.589 -11.799 22.351 1.00 93.44 183 LEU A O 1
ATOM 1414 N N . ALA A 1 184 ? -11.521 -11.224 24.253 1.00 94.88 184 ALA A N 1
ATOM 1415 C CA . ALA A 1 184 ? -10.856 -12.504 24.468 1.00 94.88 184 ALA A CA 1
ATOM 1416 C C . ALA A 1 184 ? -11.849 -13.652 24.703 1.00 94.88 184 ALA A C 1
ATOM 1418 O O . ALA A 1 184 ? -11.590 -14.768 24.271 1.00 94.88 184 ALA A O 1
ATOM 1419 N N . ALA A 1 185 ? -13.008 -13.397 25.320 1.00 92.56 185 ALA A N 1
ATOM 1420 C CA . ALA A 1 185 ? -14.008 -14.432 25.597 1.00 92.56 185 ALA A CA 1
ATOM 1421 C C . ALA A 1 185 ? -14.606 -15.095 24.338 1.00 92.56 185 ALA A C 1
ATOM 1423 O O . ALA A 1 185 ? -15.141 -16.201 24.431 1.00 92.56 185 ALA A O 1
ATOM 1424 N N . GLY A 1 186 ? -14.550 -14.428 23.180 1.00 92.38 186 GLY A N 1
ATOM 1425 C CA . GLY A 1 186 ? -15.002 -14.980 21.897 1.00 92.38 186 GLY A CA 1
ATOM 1426 C C . GLY A 1 186 ? -13.881 -15.517 21.009 1.00 92.38 186 GLY A C 1
ATOM 1427 O O . GLY A 1 186 ? -14.152 -15.842 19.858 1.00 92.38 186 GLY A O 1
ATOM 1428 N N . LEU A 1 187 ? -12.649 -15.591 21.521 1.00 96.94 187 LEU A N 1
ATOM 1429 C CA . LEU A 1 187 ? -11.462 -16.040 20.798 1.00 96.94 187 LEU A CA 1
ATOM 1430 C C . LEU A 1 187 ? -10.789 -17.190 21.557 1.00 96.94 187 LEU A C 1
ATOM 1432 O O . LEU A 1 187 ? -10.981 -17.380 22.758 1.00 96.94 187 LEU A O 1
ATOM 1436 N N . THR A 1 188 ? -10.006 -17.990 20.846 1.00 95.44 188 THR A N 1
ATOM 1437 C CA . THR A 1 188 ? -9.226 -19.080 21.437 1.00 95.44 188 THR A CA 1
ATOM 1438 C C . THR A 1 188 ? -7.948 -18.560 22.106 1.00 95.44 188 THR A C 1
ATOM 1440 O O . THR A 1 188 ? -7.473 -17.449 21.848 1.00 95.44 188 THR A O 1
ATOM 1443 N N . GLU A 1 189 ? -7.392 -19.360 23.020 1.00 92.31 189 GLU A N 1
ATOM 1444 C CA . GLU A 1 189 ? -6.168 -19.016 23.749 1.00 92.31 189 GLU A CA 1
ATOM 1445 C C . GLU A 1 189 ? -5.000 -18.771 22.776 1.00 92.31 189 GLU A C 1
ATOM 1447 O O . GLU A 1 189 ? -4.744 -19.575 21.883 1.00 92.31 189 GLU A O 1
ATOM 1452 N N . GLY A 1 190 ? -4.287 -17.652 22.942 1.00 92.38 190 GLY A N 1
ATOM 1453 C CA . GLY A 1 190 ? -3.171 -17.267 22.067 1.00 92.38 190 GLY A CA 1
ATOM 1454 C C . GLY A 1 190 ? -3.559 -16.464 20.817 1.00 92.38 190 GLY A C 1
ATOM 1455 O O . GLY A 1 190 ? -2.675 -16.116 20.027 1.00 92.38 190 GLY A O 1
ATOM 1456 N N . GLN A 1 191 ? -4.844 -16.135 20.634 1.00 97.75 191 GLN A N 1
ATOM 1457 C CA . GLN A 1 191 ? -5.292 -15.207 19.586 1.00 97.75 191 GLN A CA 1
ATOM 1458 C C . GLN A 1 191 ? -5.268 -13.739 20.017 1.00 97.75 191 GLN A C 1
ATOM 1460 O O . GLN A 1 191 ? -5.308 -12.875 19.154 1.00 97.75 191 GLN A O 1
ATOM 1465 N N . VAL A 1 192 ? -5.190 -13.428 21.314 1.00 98.06 192 VAL A N 1
ATOM 1466 C CA . VAL A 1 192 ? -5.095 -12.046 21.815 1.00 98.06 192 VAL A CA 1
ATOM 1467 C C . VAL A 1 192 ? -3.796 -11.878 22.588 1.00 98.06 192 VAL A C 1
ATOM 1469 O O . VAL A 1 192 ? -3.533 -12.627 23.527 1.00 98.06 192 VAL A O 1
ATOM 1472 N N . SER A 1 193 ? -3.004 -10.879 22.210 1.00 97.50 193 SER A N 1
ATOM 1473 C CA . SER A 1 193 ? -1.789 -10.470 22.909 1.00 97.50 193 SER A CA 1
ATOM 1474 C C . SER A 1 193 ? -1.914 -9.026 23.400 1.00 97.50 193 SER A C 1
ATOM 1476 O O . SER A 1 193 ? -2.387 -8.137 22.687 1.00 97.50 193 SER A O 1
ATOM 1478 N N . VAL A 1 194 ? -1.475 -8.811 24.640 1.00 95.50 194 VAL A N 1
ATOM 1479 C CA . VAL A 1 194 ? -1.389 -7.500 25.304 1.00 95.50 194 VAL A CA 1
ATOM 1480 C C . VAL A 1 194 ? 0.028 -7.200 25.808 1.00 95.50 194 VAL A C 1
ATOM 1482 O O . VAL A 1 194 ? 0.244 -6.167 26.442 1.00 95.50 194 VAL A O 1
ATOM 1485 N N . ASP A 1 195 ? 0.991 -8.090 25.549 1.00 95.44 195 ASP A N 1
ATOM 1486 C CA . ASP A 1 195 ? 2.384 -7.894 25.945 1.00 95.44 195 ASP A CA 1
ATOM 1487 C C . ASP A 1 195 ? 3.055 -6.793 25.115 1.00 95.44 195 ASP A C 1
ATOM 1489 O O . ASP A 1 195 ? 2.720 -6.561 23.952 1.00 95.44 195 ASP A O 1
ATOM 1493 N N . ASP A 1 196 ? 3.986 -6.074 25.742 1.00 93.62 196 ASP A N 1
ATOM 1494 C CA . ASP A 1 196 ? 4.610 -4.896 25.137 1.00 93.62 196 ASP A CA 1
ATOM 1495 C C . ASP A 1 196 ? 5.482 -5.242 23.919 1.00 93.62 196 ASP A C 1
ATOM 1497 O O . ASP A 1 196 ? 5.564 -4.433 22.998 1.00 93.62 196 ASP A O 1
ATOM 1501 N N . GLU A 1 197 ? 6.095 -6.432 23.890 1.00 96.75 197 GLU A N 1
ATOM 1502 C CA . GLU A 1 197 ? 6.946 -6.894 22.782 1.00 96.75 197 GLU A CA 1
ATOM 1503 C C . GLU A 1 197 ? 6.116 -7.085 21.509 1.00 96.75 197 GLU A C 1
ATOM 1505 O O . GLU A 1 197 ? 6.350 -6.410 20.507 1.00 96.75 197 GLU A O 1
ATOM 1510 N N . THR A 1 198 ? 5.052 -7.887 21.578 1.00 97.81 198 THR A N 1
ATOM 1511 C CA . THR A 1 198 ? 4.146 -8.103 20.444 1.00 97.81 198 THR A CA 1
ATOM 1512 C C . THR A 1 198 ? 3.469 -6.802 20.017 1.00 97.81 198 THR A C 1
ATOM 1514 O O . THR A 1 198 ? 3.324 -6.521 18.828 1.00 97.81 198 THR A O 1
ATOM 1517 N N . ARG A 1 199 ? 3.059 -5.954 20.967 1.00 97.38 199 ARG A N 1
ATOM 1518 C CA . ARG A 1 199 ? 2.461 -4.652 20.633 1.00 97.38 199 ARG A CA 1
ATOM 1519 C C . ARG A 1 199 ? 3.444 -3.747 19.893 1.00 97.38 199 ARG A C 1
ATOM 1521 O O . ARG A 1 199 ? 3.002 -3.030 19.000 1.00 97.38 199 ARG A O 1
ATOM 1528 N N . ALA A 1 200 ? 4.734 -3.782 20.229 1.00 95.88 200 ALA A N 1
ATOM 1529 C CA . ALA A 1 200 ? 5.771 -3.029 19.530 1.00 95.88 200 ALA A CA 1
ATOM 1530 C C . ALA A 1 200 ? 6.039 -3.584 18.121 1.00 95.88 200 ALA A C 1
ATOM 1532 O O . ALA A 1 200 ? 6.052 -2.809 17.165 1.00 95.88 200 ALA A O 1
ATOM 1533 N N . ASP A 1 201 ? 6.150 -4.906 17.967 1.00 96.69 201 ASP A N 1
ATOM 1534 C CA . ASP A 1 201 ? 6.400 -5.563 16.672 1.00 96.69 201 ASP A CA 1
ATOM 1535 C C . ASP A 1 201 ? 5.289 -5.301 15.640 1.00 96.69 201 ASP A C 1
ATOM 1537 O O . ASP A 1 201 ? 5.525 -5.240 14.429 1.00 96.69 201 ASP A O 1
ATOM 1541 N N . TYR A 1 202 ? 4.058 -5.107 16.119 1.00 97.81 202 TYR A N 1
ATOM 1542 C CA . TYR A 1 202 ? 2.881 -4.850 15.290 1.00 97.81 202 TYR A CA 1
ATOM 1543 C C . TYR A 1 202 ? 2.477 -3.369 15.243 1.00 97.81 202 TYR A C 1
ATOM 1545 O O . TYR A 1 202 ? 1.504 -3.032 14.564 1.00 97.81 202 TYR A O 1
ATOM 1553 N N . ALA A 1 203 ? 3.213 -2.479 15.918 1.00 96.56 203 ALA A N 1
ATOM 1554 C CA . ALA A 1 203 ? 2.894 -1.053 15.987 1.00 96.56 203 ALA A CA 1
ATOM 1555 C C . ALA A 1 203 ? 3.111 -0.316 14.660 1.00 96.56 203 ALA A C 1
ATOM 1557 O O . ALA A 1 203 ? 2.386 0.633 14.369 1.00 96.56 203 ALA A O 1
ATOM 1558 N N . ALA A 1 204 ? 4.090 -0.733 13.854 1.00 95.50 204 ALA A N 1
ATOM 1559 C CA . ALA A 1 204 ? 4.461 -0.048 12.618 1.00 95.50 204 ALA A CA 1
ATOM 1560 C C . ALA A 1 204 ? 4.643 -1.028 11.454 1.00 95.50 204 ALA A C 1
ATOM 1562 O O . ALA A 1 204 ? 5.046 -2.179 11.648 1.00 95.50 204 ALA A O 1
ATOM 1563 N N . ASP A 1 205 ? 4.270 -0.610 10.245 1.00 94.31 205 ASP A N 1
ATOM 1564 C CA . ASP A 1 205 ? 4.775 -1.215 9.009 1.00 94.31 205 ASP A CA 1
ATOM 1565 C C . ASP A 1 205 ? 6.178 -0.668 8.681 1.00 94.31 205 ASP A C 1
ATOM 1567 O O . ASP A 1 205 ? 6.847 -0.104 9.547 1.00 94.31 205 ASP A O 1
ATOM 1571 N N . ARG A 1 206 ? 6.665 -0.868 7.454 1.00 91.62 206 ARG A N 1
ATOM 1572 C CA . ARG A 1 206 ? 8.008 -0.434 7.036 1.00 91.62 206 ARG A CA 1
ATOM 1573 C C . ARG A 1 206 ? 8.056 1.013 6.535 1.00 91.62 206 ARG A C 1
ATOM 1575 O O . ARG A 1 206 ? 9.086 1.447 6.027 1.00 91.62 206 ARG A O 1
ATOM 1582 N N . GLY A 1 207 ? 6.948 1.744 6.615 1.00 88.56 207 GLY A N 1
ATOM 1583 C CA . GLY A 1 207 ? 6.870 3.143 6.226 1.00 88.56 207 GLY A CA 1
ATOM 1584 C C . GLY A 1 207 ? 7.443 4.084 7.285 1.00 88.56 207 GLY A C 1
ATOM 1585 O O . GLY A 1 207 ? 7.587 3.700 8.449 1.00 88.56 207 GLY A O 1
ATOM 1586 N N . PRO A 1 208 ? 7.719 5.348 6.922 1.00 85.69 208 PRO A N 1
ATOM 1587 C CA . PRO A 1 208 ? 8.189 6.347 7.875 1.00 85.69 208 PRO A CA 1
ATOM 1588 C C . PRO A 1 208 ? 7.197 6.515 9.035 1.00 85.69 208 PRO A C 1
ATOM 1590 O O . PRO A 1 208 ? 5.988 6.655 8.827 1.00 85.69 208 PRO A O 1
ATOM 1593 N N . VAL A 1 209 ? 7.701 6.488 10.270 1.00 85.62 209 VAL A N 1
ATOM 1594 C CA . VAL A 1 209 ? 6.883 6.625 11.484 1.00 85.62 209 VAL A CA 1
ATOM 1595 C C . VAL A 1 209 ? 6.922 8.078 11.944 1.00 85.62 209 VAL A C 1
ATOM 1597 O O . VAL A 1 209 ? 7.928 8.545 12.472 1.00 85.62 209 VAL A O 1
ATOM 1600 N N . LEU A 1 210 ? 5.822 8.799 11.721 1.00 78.00 210 LEU A N 1
ATOM 1601 C CA . LEU A 1 210 ? 5.687 10.206 12.121 1.00 78.00 210 LEU A CA 1
ATOM 1602 C C . LEU A 1 210 ? 5.259 10.355 13.587 1.00 78.00 210 LEU A C 1
ATOM 1604 O O . LEU A 1 210 ? 5.720 11.262 14.276 1.00 78.00 210 LEU A O 1
ATOM 1608 N N . ASP A 1 211 ? 4.383 9.462 14.050 1.00 80.25 211 ASP A N 1
ATOM 1609 C CA . ASP A 1 211 ? 3.901 9.390 15.428 1.00 80.25 211 ASP A CA 1
ATOM 1610 C C . ASP A 1 211 ? 3.704 7.916 15.802 1.00 80.25 211 ASP A C 1
ATOM 1612 O O . ASP A 1 211 ? 2.919 7.205 15.171 1.00 80.25 211 ASP A O 1
ATOM 1616 N N . LEU A 1 212 ? 4.480 7.428 16.773 1.00 87.00 212 LEU A N 1
ATOM 1617 C CA . LEU A 1 212 ? 4.446 6.024 17.175 1.00 87.00 212 LEU A CA 1
ATOM 1618 C C . LEU A 1 212 ? 3.363 5.815 18.232 1.00 87.00 212 LEU A C 1
ATOM 1620 O O . LEU A 1 212 ? 3.416 6.376 19.329 1.00 87.00 212 LEU A O 1
ATOM 1624 N N . HIS A 1 213 ? 2.433 4.912 17.945 1.00 88.62 213 HIS A N 1
ATOM 1625 C CA . HIS A 1 213 ? 1.457 4.439 18.915 1.00 88.62 213 HIS A CA 1
ATOM 1626 C C . HIS A 1 213 ? 1.576 2.935 19.101 1.00 88.62 213 HIS A C 1
ATOM 1628 O O . HIS A 1 213 ? 1.734 2.190 18.141 1.00 88.62 213 HIS A O 1
ATOM 1634 N N . LEU A 1 214 ? 1.443 2.481 20.345 1.00 93.62 214 LEU A N 1
ATOM 1635 C CA . LEU A 1 214 ? 1.246 1.065 20.624 1.00 93.62 214 LEU A CA 1
ATOM 1636 C C . LEU A 1 214 ? -0.257 0.760 20.585 1.00 93.62 214 LEU A C 1
ATOM 1638 O O . LEU A 1 214 ? -1.030 1.498 21.211 1.00 93.62 214 LEU A O 1
ATOM 1642 N N . PRO A 1 215 ? -0.695 -0.318 19.910 1.00 95.56 215 PRO A N 1
ATOM 1643 C CA . PRO A 1 215 ? -2.082 -0.755 20.000 1.00 95.56 215 PRO A CA 1
ATOM 1644 C C . PRO A 1 215 ? -2.407 -1.197 21.431 1.00 95.56 215 PRO A C 1
ATOM 1646 O O . PRO A 1 215 ? -1.507 -1.527 22.201 1.00 95.56 215 PRO A O 1
ATOM 1649 N N . ILE A 1 216 ? -3.685 -1.225 21.811 1.00 94.88 216 ILE A N 1
ATOM 1650 C CA . ILE A 1 216 ? -4.109 -1.741 23.126 1.00 94.88 216 ILE A CA 1
ATOM 1651 C C . ILE A 1 216 ? -4.008 -3.270 23.199 1.00 94.88 216 ILE A C 1
ATOM 1653 O O . ILE A 1 216 ? -3.821 -3.816 24.281 1.00 94.88 216 ILE A O 1
ATOM 1657 N N . ALA A 1 217 ? -4.118 -3.943 22.051 1.00 97.06 217 ALA A N 1
ATOM 1658 C CA . ALA A 1 217 ? -3.895 -5.373 21.879 1.00 97.06 217 ALA A CA 1
ATOM 1659 C C . ALA A 1 217 ? -3.630 -5.704 20.406 1.00 97.06 217 ALA A C 1
ATOM 1661 O O . ALA A 1 217 ? -4.046 -4.968 19.503 1.00 97.06 217 ALA A O 1
ATOM 1662 N N . VAL A 1 218 ? -2.988 -6.846 20.179 1.00 98.75 218 VAL A N 1
ATOM 1663 C CA . VAL A 1 218 ? -2.867 -7.483 18.867 1.00 98.75 218 VAL A CA 1
ATOM 1664 C C . VAL A 1 218 ? -3.753 -8.722 18.861 1.00 98.75 218 VAL A C 1
ATOM 1666 O O . VAL A 1 218 ? -3.689 -9.539 19.780 1.00 98.75 218 VAL A O 1
ATOM 1669 N N . VAL A 1 219 ? -4.597 -8.851 17.840 1.00 98.81 219 VAL A N 1
ATOM 1670 C CA . VAL A 1 219 ? -5.469 -10.010 17.649 1.00 98.81 219 VAL A CA 1
ATOM 1671 C C . VAL A 1 219 ? -5.040 -10.778 16.408 1.00 98.81 219 VAL A C 1
ATOM 1673 O O . VAL A 1 219 ? -4.914 -10.188 15.341 1.00 98.81 219 VAL A O 1
ATOM 1676 N N . PHE A 1 220 ? -4.860 -12.088 16.532 1.00 98.75 220 PHE A N 1
ATOM 1677 C CA . PHE A 1 220 ? -4.498 -13.002 15.454 1.00 98.75 220 PHE A CA 1
ATOM 1678 C C . PHE A 1 220 ? -5.722 -13.817 15.035 1.00 98.75 220 PHE A C 1
ATOM 1680 O O . PHE A 1 220 ? -6.061 -14.821 15.665 1.00 98.75 220 PHE A O 1
ATOM 1687 N N . ALA A 1 221 ? -6.405 -13.371 13.982 1.00 98.69 221 ALA A N 1
ATOM 1688 C CA . ALA A 1 221 ? -7.560 -14.083 13.451 1.00 98.69 221 ALA A CA 1
ATOM 1689 C C . ALA A 1 221 ? -7.136 -15.367 12.729 1.00 98.69 221 ALA A C 1
ATOM 1691 O O . ALA A 1 221 ? -6.165 -15.372 11.973 1.00 98.69 221 ALA A O 1
ATOM 1692 N N . GLU A 1 222 ? -7.900 -16.438 12.929 1.00 98.50 222 GLU A N 1
ATOM 1693 C CA . GLU A 1 222 ? -7.698 -17.741 12.279 1.00 98.50 222 GLU A CA 1
ATOM 1694 C C . GLU A 1 222 ? -8.929 -18.155 11.450 1.00 98.50 222 GLU A C 1
ATOM 1696 O O . GLU A 1 222 ? -8.891 -19.131 10.698 1.00 98.50 222 GLU A O 1
ATOM 1701 N N . SER A 1 223 ? -10.022 -17.392 11.547 1.00 98.62 223 SER A N 1
ATOM 1702 C CA . SER A 1 223 ? -11.279 -17.621 10.838 1.00 98.62 223 SER A CA 1
ATOM 1703 C C . SER A 1 223 ? -12.016 -16.318 10.508 1.00 98.62 223 SER A C 1
ATOM 1705 O O . SER A 1 223 ? -11.716 -15.247 11.042 1.00 98.62 223 SER A O 1
ATOM 1707 N N . ILE A 1 224 ? -13.021 -16.410 9.631 1.00 98.75 224 ILE A N 1
ATOM 1708 C CA . ILE A 1 224 ? -13.923 -15.287 9.331 1.00 98.75 224 ILE A CA 1
ATOM 1709 C C . ILE A 1 224 ? -14.694 -14.893 10.597 1.00 98.75 224 ILE A C 1
ATOM 1711 O O . ILE A 1 224 ? -14.872 -13.708 10.878 1.00 98.75 224 ILE A O 1
ATOM 1715 N N . GLU A 1 225 ? -15.124 -15.881 11.377 1.00 98.69 225 GLU A N 1
ATOM 1716 C CA . GLU A 1 225 ? -15.879 -15.705 12.610 1.00 98.69 225 GLU A CA 1
ATOM 1717 C C . GLU A 1 225 ? -15.100 -14.888 13.649 1.00 98.69 225 GLU A C 1
ATOM 1719 O O . GLU A 1 225 ? -15.697 -14.010 14.282 1.00 98.69 225 GLU A O 1
ATOM 1724 N N . ASP A 1 226 ? -13.784 -15.102 13.760 1.00 98.69 226 ASP A N 1
ATOM 1725 C CA . ASP A 1 226 ? -12.902 -14.306 14.625 1.00 98.69 226 ASP A CA 1
ATOM 1726 C C . ASP A 1 226 ? -12.916 -12.837 14.203 1.00 98.69 226 ASP A C 1
ATOM 1728 O O . ASP A 1 226 ? -13.166 -11.952 15.022 1.00 98.69 226 ASP A O 1
ATOM 1732 N N . VAL A 1 227 ? -12.722 -12.562 12.907 1.00 98.81 227 VAL A N 1
ATOM 1733 C CA . VAL A 1 227 ? -12.743 -11.192 12.368 1.00 98.81 227 VAL A CA 1
ATOM 1734 C C . VAL A 1 227 ? -14.091 -10.532 12.643 1.00 98.81 227 VAL A C 1
ATOM 1736 O O . VAL A 1 227 ? -14.146 -9.398 13.117 1.00 98.81 227 VAL A O 1
ATOM 1739 N N . GLN A 1 228 ? -15.197 -11.240 12.411 1.00 98.81 228 GLN A N 1
ATOM 1740 C CA . GLN A 1 228 ? -16.523 -10.702 12.694 1.00 98.81 228 GLN A CA 1
ATOM 1741 C C . GLN A 1 228 ? -16.744 -10.440 14.193 1.00 98.81 228 GLN A C 1
ATOM 1743 O O . GLN A 1 228 ? -17.367 -9.438 14.551 1.00 98.81 228 GLN A O 1
ATOM 1748 N N . HIS A 1 229 ? -16.265 -11.319 15.079 1.00 98.44 229 HIS A N 1
ATOM 1749 C CA . HIS A 1 229 ? -16.337 -11.126 16.532 1.00 98.44 229 HIS A CA 1
ATOM 1750 C C . HIS A 1 229 ? -15.549 -9.893 16.975 1.00 98.44 229 HIS A C 1
ATOM 1752 O O . HIS A 1 229 ? -16.085 -9.041 17.690 1.00 98.44 229 HIS A O 1
ATOM 1758 N N . VAL A 1 230 ? -14.319 -9.753 16.483 1.00 98.38 230 VAL A N 1
ATOM 1759 C CA . VAL A 1 230 ? -13.456 -8.600 16.743 1.00 98.38 230 VAL A CA 1
ATOM 1760 C C . VAL A 1 230 ? -14.124 -7.306 16.287 1.00 98.38 230 VAL A C 1
ATOM 1762 O O . VAL A 1 230 ? -14.234 -6.364 17.075 1.00 98.38 230 VAL A O 1
ATOM 1765 N N . VAL A 1 231 ? -14.627 -7.262 15.049 1.00 98.38 231 VAL A N 1
ATOM 1766 C CA . VAL A 1 231 ? -15.255 -6.056 14.494 1.00 98.38 231 VAL A CA 1
ATOM 1767 C C . VAL A 1 231 ? -16.510 -5.669 15.273 1.00 98.38 231 VAL A C 1
ATOM 1769 O O . VAL A 1 231 ? -16.647 -4.509 15.656 1.00 98.38 231 VAL A O 1
ATOM 1772 N N . ARG A 1 232 ? -17.393 -6.623 15.599 1.00 96.88 232 ARG A N 1
ATOM 1773 C CA . ARG A 1 232 ? -18.590 -6.345 16.416 1.00 96.88 232 ARG A CA 1
ATOM 1774 C C . ARG A 1 232 ? -18.236 -5.825 17.807 1.00 96.88 232 ARG A C 1
ATOM 1776 O O . ARG A 1 232 ? -18.897 -4.912 18.304 1.00 96.88 232 ARG A O 1
ATOM 1783 N N . SER A 1 233 ? -17.202 -6.390 18.428 1.00 94.00 233 SER A N 1
ATOM 1784 C CA . SER A 1 233 ? -16.720 -5.948 19.739 1.00 94.00 233 SER A CA 1
ATOM 1785 C C . SER A 1 233 ? -16.197 -4.515 19.651 1.00 94.00 233 SER A C 1
ATOM 1787 O O . SER A 1 233 ? -16.643 -3.636 20.385 1.00 94.00 233 SER A O 1
ATOM 1789 N N . CYS A 1 234 ? -15.338 -4.230 18.678 1.00 92.38 234 CYS A N 1
ATOM 1790 C CA . CYS A 1 234 ? -14.793 -2.895 18.453 1.00 92.38 234 CYS A CA 1
ATOM 1791 C C . CYS A 1 234 ? -15.879 -1.859 18.135 1.00 92.38 234 CYS A C 1
ATOM 1793 O O . CYS A 1 234 ? -15.888 -0.785 18.734 1.00 92.38 234 CYS A O 1
ATOM 1795 N N . ALA A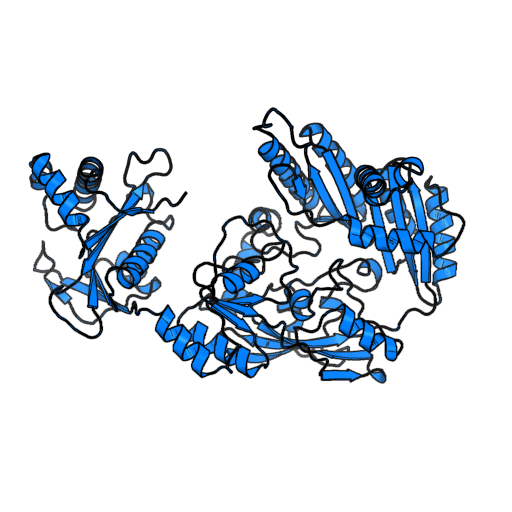 1 235 ? -16.854 -2.201 17.290 1.00 87.00 235 ALA A N 1
ATOM 1796 C CA . ALA A 1 235 ? -17.995 -1.343 16.977 1.00 87.00 235 ALA A CA 1
ATOM 1797 C C . ALA A 1 235 ? -18.835 -1.012 18.220 1.00 87.00 235 ALA A C 1
ATOM 1799 O O . ALA A 1 235 ? -19.227 0.138 18.418 1.00 87.00 235 ALA A O 1
ATOM 1800 N N . ARG A 1 236 ? -19.062 -1.991 19.106 1.00 83.94 236 ARG A N 1
ATOM 1801 C CA . ARG A 1 236 ? -19.791 -1.788 20.368 1.00 83.94 236 ARG A CA 1
ATOM 1802 C C . ARG A 1 236 ? -19.068 -0.826 21.316 1.00 83.94 236 ARG A C 1
ATOM 1804 O O . ARG A 1 236 ? -19.727 -0.041 21.999 1.00 83.94 236 ARG A O 1
ATOM 1811 N N . TYR A 1 237 ? -17.738 -0.886 21.369 1.00 83.75 237 TYR A N 1
ATOM 1812 C CA . TYR A 1 237 ? -16.923 -0.070 22.275 1.00 83.75 237 TYR A CA 1
ATOM 1813 C C . TYR A 1 237 ? -16.341 1.196 21.635 1.00 83.75 237 TYR A C 1
ATOM 1815 O O . TYR A 1 237 ? -15.751 2.008 22.350 1.00 83.75 237 TYR A O 1
ATOM 1823 N N . GLY A 1 238 ? -16.542 1.406 20.332 1.00 83.19 238 GLY A N 1
ATOM 1824 C CA . GLY A 1 238 ? -15.928 2.501 19.580 1.00 83.19 238 GLY A CA 1
ATOM 1825 C C . GLY A 1 238 ? -14.400 2.416 19.552 1.00 83.19 238 GLY A C 1
ATOM 1826 O O . GLY A 1 238 ? -13.737 3.446 19.616 1.00 83.19 238 GLY A O 1
ATOM 1827 N N . VAL A 1 239 ? -13.851 1.199 19.537 1.00 89.94 239 VAL A N 1
ATOM 1828 C CA . VAL A 1 239 ? -12.404 0.948 19.482 1.00 89.94 239 VAL A CA 1
ATOM 1829 C C . VAL A 1 239 ? -11.974 0.891 18.014 1.00 89.94 239 VAL A C 1
ATOM 1831 O O . VAL A 1 239 ? -12.566 0.124 17.253 1.00 89.94 239 VAL A O 1
ATOM 1834 N N . PRO A 1 240 ? -10.969 1.674 17.585 1.00 95.56 240 PRO A N 1
ATOM 1835 C CA . PRO A 1 240 ? -10.458 1.586 16.226 1.00 95.56 240 PRO A CA 1
ATOM 1836 C C . PRO A 1 240 ? -9.780 0.247 15.924 1.00 95.56 240 PRO A C 1
ATOM 1838 O O . PRO A 1 240 ? -9.169 -0.370 16.795 1.00 95.56 240 PRO A O 1
ATOM 1841 N N . ILE A 1 241 ? -9.824 -0.161 14.661 1.00 98.56 241 ILE A N 1
ATOM 1842 C CA . ILE A 1 241 ? -9.202 -1.379 14.148 1.00 98.56 241 ILE A CA 1
ATOM 1843 C C . ILE A 1 241 ? -8.223 -0.999 13.048 1.00 98.56 241 ILE A C 1
ATOM 1845 O O . ILE A 1 241 ? -8.597 -0.333 12.082 1.00 98.56 241 ILE A O 1
ATOM 1849 N N . VAL A 1 242 ? -6.989 -1.475 13.160 1.00 98.62 242 VAL A N 1
ATOM 1850 C CA . VAL A 1 242 ? -6.015 -1.466 12.067 1.00 98.62 242 VAL A CA 1
ATOM 1851 C C . VAL A 1 242 ? -5.840 -2.904 11.595 1.00 98.62 242 VAL A C 1
ATOM 1853 O O . VAL A 1 242 ? -5.275 -3.731 12.308 1.00 98.62 242 VAL A O 1
ATOM 1856 N N . ALA A 1 243 ? -6.369 -3.223 10.414 1.00 98.19 243 ALA A N 1
ATOM 1857 C CA . ALA A 1 243 ? -6.171 -4.536 9.811 1.00 98.19 243 ALA A CA 1
ATOM 1858 C C . ALA A 1 243 ? -4.742 -4.650 9.266 1.00 98.19 243 ALA A C 1
ATOM 1860 O O . ALA A 1 243 ? -4.234 -3.718 8.640 1.00 98.19 243 ALA A O 1
ATOM 1861 N N . ARG A 1 244 ? -4.099 -5.797 9.486 1.00 98.50 244 ARG A N 1
ATOM 1862 C CA . ARG A 1 244 ? -2.695 -6.010 9.130 1.00 98.50 244 ARG A CA 1
ATOM 1863 C C . ARG A 1 244 ? -2.479 -7.409 8.554 1.00 98.50 244 ARG A C 1
ATOM 1865 O O . ARG A 1 244 ? -2.928 -8.401 9.114 1.00 98.50 244 ARG A O 1
ATOM 1872 N N . GLY A 1 245 ? -1.798 -7.470 7.409 1.00 98.00 245 GLY A N 1
ATOM 1873 C CA . GLY A 1 245 ? -1.200 -8.701 6.877 1.00 98.00 245 GLY A CA 1
ATOM 1874 C C . GLY A 1 245 ? 0.203 -8.902 7.459 1.00 98.00 245 GLY A C 1
ATOM 1875 O O . GLY A 1 245 ? 0.402 -8.731 8.651 1.00 98.00 245 GLY A O 1
ATOM 1876 N N . ALA A 1 246 ? 1.211 -9.130 6.616 1.00 96.81 246 ALA A 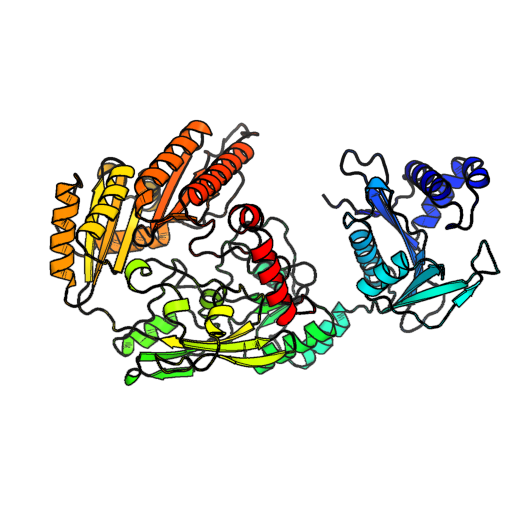N 1
ATOM 1877 C CA . ALA A 1 246 ? 2.610 -9.245 7.065 1.00 96.81 246 ALA A CA 1
ATOM 1878 C C . ALA A 1 246 ? 3.304 -7.911 7.443 1.00 96.81 246 ALA A C 1
ATOM 1880 O O . ALA A 1 246 ? 4.493 -7.899 7.749 1.00 96.81 246 ALA A O 1
ATOM 1881 N N . GLY A 1 247 ? 2.615 -6.763 7.376 1.00 95.88 247 GLY A N 1
ATOM 1882 C CA . GLY A 1 247 ? 3.198 -5.463 7.755 1.00 95.88 247 GLY A CA 1
ATOM 1883 C C . GLY A 1 247 ? 4.302 -4.943 6.821 1.00 95.88 247 GLY A C 1
ATOM 1884 O O . GLY A 1 247 ? 5.166 -4.185 7.245 1.00 95.88 247 GLY A O 1
ATOM 1885 N N . THR A 1 248 ? 4.297 -5.346 5.547 1.00 94.94 248 THR A N 1
ATOM 1886 C CA . THR A 1 248 ? 5.342 -4.990 4.565 1.00 94.94 248 THR A CA 1
ATOM 1887 C C . THR A 1 248 ? 5.082 -3.678 3.819 1.00 94.94 248 THR A C 1
ATOM 1889 O O . THR A 1 248 ? 5.842 -3.348 2.911 1.00 94.94 248 THR A O 1
ATOM 1892 N N . GLY A 1 249 ? 3.980 -2.981 4.119 1.00 93.25 249 GLY A N 1
ATOM 1893 C CA . GLY A 1 249 ? 3.642 -1.695 3.502 1.00 93.25 249 GLY A CA 1
ATOM 1894 C C . GLY A 1 249 ? 4.647 -0.608 3.878 1.00 93.25 249 GLY A C 1
ATOM 1895 O O . GLY A 1 249 ? 5.308 -0.725 4.907 1.00 93.25 249 GLY A O 1
ATOM 1896 N N . ILE A 1 250 ? 4.769 0.427 3.039 1.00 91.56 250 ILE A N 1
ATOM 1897 C CA . ILE A 1 250 ? 5.738 1.519 3.249 1.00 91.56 250 ILE A CA 1
ATOM 1898 C C . ILE A 1 250 ? 5.110 2.919 3.294 1.00 91.56 250 ILE A C 1
ATOM 1900 O O . ILE A 1 250 ? 5.815 3.922 3.279 1.00 91.56 250 ILE A O 1
ATOM 1904 N N . SER A 1 251 ? 3.781 3.003 3.361 1.00 91.88 251 SER A N 1
ATOM 1905 C CA . SER A 1 251 ? 3.051 4.279 3.433 1.00 91.88 251 SER A CA 1
ATOM 1906 C C . SER A 1 251 ? 2.443 4.551 4.815 1.00 91.88 251 SER A C 1
ATOM 1908 O O . SER A 1 251 ? 1.775 5.569 5.004 1.00 91.88 251 SER A O 1
ATOM 1910 N N . GLY A 1 252 ? 2.654 3.663 5.795 1.00 94.19 252 GLY A N 1
ATOM 1911 C CA . GLY A 1 252 ? 2.050 3.763 7.127 1.00 94.19 252 GLY A CA 1
ATOM 1912 C C . GLY A 1 252 ? 0.573 3.366 7.167 1.00 94.19 252 GLY A C 1
ATOM 1913 O O . GLY A 1 252 ? -0.167 3.774 8.063 1.00 94.19 252 GLY A O 1
ATOM 1914 N N . GLY A 1 253 ? 0.108 2.597 6.179 1.00 95.25 253 GLY A N 1
ATOM 1915 C CA . GLY A 1 253 ? -1.275 2.115 6.115 1.00 95.25 253 GLY A CA 1
ATOM 1916 C C . GLY A 1 253 ? -1.600 1.103 7.219 1.00 95.25 253 GLY A C 1
ATOM 1917 O O . GLY A 1 253 ? -2.755 1.010 7.636 1.00 95.25 253 GLY A O 1
ATOM 1918 N N . ALA A 1 254 ? -0.588 0.391 7.731 1.00 96.56 254 ALA A N 1
ATOM 1919 C CA . ALA A 1 254 ? -0.724 -0.585 8.814 1.00 96.56 254 ALA A CA 1
ATOM 1920 C C . ALA A 1 254 ? -0.031 -0.155 10.125 1.00 96.56 254 ALA A C 1
ATOM 1922 O O . ALA A 1 254 ? 0.160 -0.988 11.015 1.00 96.56 254 ALA A O 1
ATOM 1923 N N . HIS A 1 255 ? 0.304 1.135 10.265 1.00 95.69 255 HIS A N 1
ATOM 1924 C CA . HIS A 1 255 ? 0.700 1.728 11.548 1.00 95.69 255 HIS A CA 1
ATOM 1925 C C . HIS A 1 255 ? -0.472 1.707 12.527 1.00 95.69 255 HIS A C 1
ATOM 1927 O O . HIS A 1 255 ? -1.616 1.970 12.149 1.00 95.69 255 HIS A O 1
ATOM 1933 N N . ALA A 1 256 ? -0.216 1.427 13.798 1.00 95.12 256 ALA A N 1
ATOM 1934 C CA . ALA A 1 256 ? -1.228 1.501 14.836 1.00 95.12 256 ALA A CA 1
ATOM 1935 C C . ALA A 1 256 ? -1.703 2.953 15.020 1.00 95.12 256 ALA A C 1
ATOM 1937 O O . ALA A 1 256 ? -0.917 3.898 15.041 1.00 95.12 256 ALA A O 1
ATOM 1938 N N . SER A 1 257 ? -3.016 3.131 15.164 1.00 88.56 257 SER A N 1
ATOM 1939 C CA . SER A 1 257 ? -3.612 4.406 15.578 1.00 88.56 257 SER A CA 1
ATOM 1940 C C . SER A 1 257 ? -3.782 4.428 17.102 1.00 88.56 257 SER A C 1
ATOM 1942 O O . SER A 1 257 ? -3.874 3.377 17.743 1.00 88.56 257 SER A O 1
ATOM 1944 N N . GLN A 1 258 ? -3.870 5.617 17.700 1.00 83.50 258 GLN A N 1
ATOM 1945 C CA . GLN A 1 258 ? -4.089 5.753 19.140 1.00 83.50 258 GLN A CA 1
ATOM 1946 C C . GLN A 1 258 ? -5.322 4.955 19.604 1.00 83.50 258 GLN A C 1
ATOM 1948 O O . GLN A 1 258 ? -6.411 5.082 19.044 1.00 83.50 258 GLN A O 1
ATOM 1953 N N . GLY A 1 259 ? -5.142 4.126 20.636 1.00 84.00 259 GLY A N 1
ATOM 1954 C CA . GLY A 1 259 ? -6.226 3.350 21.245 1.00 84.00 259 GLY A CA 1
ATOM 1955 C C . GLY A 1 259 ? -6.806 2.236 20.364 1.00 84.00 259 GLY A C 1
ATOM 1956 O O . GLY A 1 259 ? -7.844 1.683 20.720 1.00 84.00 259 GLY A O 1
ATOM 1957 N N . CYS A 1 260 ? -6.182 1.915 19.226 1.00 93.69 260 CYS A N 1
ATOM 1958 C CA . CYS A 1 260 ? -6.659 0.858 18.338 1.00 93.69 260 CYS A CA 1
ATOM 1959 C C . CYS A 1 260 ? -6.281 -0.538 18.836 1.00 93.69 260 CYS A C 1
ATOM 1961 O O . CYS A 1 260 ? -5.326 -0.702 19.597 1.00 93.69 260 CYS A O 1
ATOM 1963 N N . ILE A 1 261 ? -6.974 -1.551 18.326 1.00 97.94 261 ILE A N 1
ATOM 1964 C CA . ILE A 1 261 ? -6.392 -2.886 18.191 1.00 97.94 261 ILE A CA 1
ATOM 1965 C C . ILE A 1 261 ? -5.744 -3.036 16.812 1.00 97.94 261 ILE A C 1
ATOM 1967 O O . ILE A 1 261 ? -6.225 -2.478 15.819 1.00 97.94 261 ILE A O 1
ATOM 1971 N N . VAL A 1 262 ? -4.694 -3.847 16.737 1.00 98.75 262 VAL A N 1
ATOM 1972 C CA . VAL A 1 262 ? -4.213 -4.375 15.456 1.00 98.75 262 VAL A CA 1
ATOM 1973 C C . VAL A 1 262 ? -4.848 -5.743 15.244 1.00 98.75 262 VAL A C 1
ATOM 1975 O O . VAL A 1 262 ? -4.672 -6.639 16.066 1.00 98.75 262 VAL A O 1
ATOM 1978 N N . LEU A 1 263 ? -5.593 -5.905 14.152 1.00 98.81 263 LEU A N 1
ATOM 1979 C CA . LEU A 1 263 ? -6.159 -7.186 13.739 1.00 98.81 263 LEU A CA 1
ATOM 1980 C C . LEU A 1 263 ? -5.272 -7.800 12.655 1.00 98.81 263 LEU A C 1
ATOM 1982 O O . LEU A 1 263 ? -5.356 -7.421 11.485 1.00 98.81 263 LEU A O 1
ATOM 1986 N N . SER A 1 264 ? -4.420 -8.736 13.059 1.00 98.75 264 SER A N 1
ATOM 1987 C CA . SER A 1 264 ? -3.598 -9.531 12.158 1.00 98.75 264 SER A CA 1
ATOM 1988 C C . SER A 1 264 ? -4.419 -10.654 11.526 1.00 98.75 264 SER A C 1
ATOM 1990 O O . SER A 1 264 ? -5.069 -11.436 12.224 1.00 98.75 264 SER A O 1
ATOM 1992 N N . VAL A 1 265 ? -4.366 -10.747 10.198 1.00 98.69 265 VAL A N 1
ATOM 1993 C CA . VAL A 1 265 ? -4.973 -11.838 9.412 1.00 98.69 265 VAL A CA 1
ATOM 1994 C C . VAL A 1 265 ? -3.928 -12.816 8.868 1.00 98.69 265 VAL A C 1
ATOM 1996 O O . VAL A 1 265 ? -4.242 -13.662 8.036 1.00 98.69 265 VAL A O 1
ATOM 1999 N N . GLU A 1 266 ? -2.675 -12.720 9.321 1.00 97.75 266 GLU A N 1
ATOM 2000 C CA . GLU A 1 266 ? -1.563 -13.542 8.822 1.00 97.75 266 GLU A CA 1
ATOM 2001 C C . GLU A 1 266 ? -1.744 -15.047 9.075 1.00 97.75 266 GLU A C 1
ATOM 2003 O O . GLU A 1 266 ? -1.195 -15.861 8.337 1.00 97.75 266 GLU A O 1
ATOM 2008 N N . ARG A 1 267 ? -2.522 -15.428 10.100 1.00 98.44 267 ARG A N 1
ATOM 2009 C CA . ARG A 1 267 ? -2.809 -16.837 10.414 1.00 98.44 267 ARG A CA 1
ATOM 2010 C C . ARG A 1 267 ? -3.952 -17.417 9.579 1.00 98.44 267 ARG A C 1
ATOM 2012 O O . ARG A 1 267 ? -4.098 -18.634 9.525 1.00 98.44 267 ARG A O 1
AT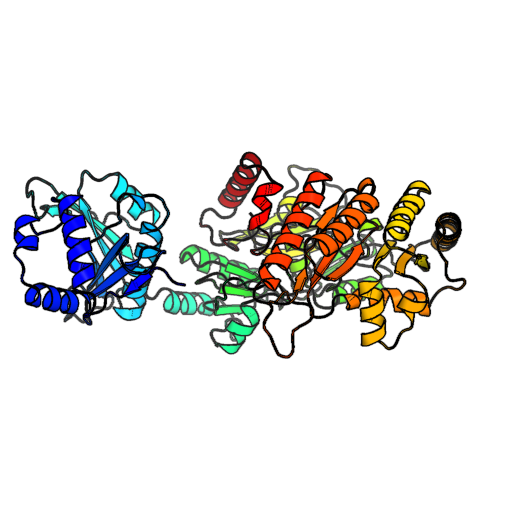OM 2019 N N . MET A 1 268 ? -4.711 -16.581 8.868 1.00 98.69 268 MET A N 1
ATOM 2020 C CA . MET A 1 268 ? -5.649 -17.018 7.830 1.00 98.69 268 MET A CA 1
ATOM 2021 C C . MET A 1 268 ? -4.864 -17.256 6.529 1.00 98.69 268 MET A C 1
ATOM 2023 O O . MET A 1 268 ? -4.904 -16.436 5.614 1.00 98.69 268 MET A O 1
ATOM 2027 N N . ASN A 1 269 ? -4.064 -18.321 6.465 1.00 98.69 269 ASN A N 1
ATOM 2028 C CA . ASN A 1 269 ? -3.052 -18.530 5.419 1.00 98.69 269 ASN A CA 1
ATOM 2029 C C . ASN A 1 269 ? -3.267 -19.779 4.553 1.00 98.69 269 ASN A C 1
ATOM 2031 O O . ASN A 1 269 ? -2.315 -20.333 3.999 1.00 98.69 269 ASN A O 1
ATOM 2035 N N . ARG A 1 270 ? -4.513 -20.230 4.397 1.00 98.88 270 ARG A N 1
ATOM 2036 C CA . ARG A 1 270 ? -4.839 -21.406 3.585 1.00 98.88 270 ARG A CA 1
ATOM 2037 C C . ARG A 1 270 ? -5.222 -21.034 2.156 1.00 98.88 270 ARG A C 1
ATOM 2039 O O . ARG A 1 270 ? -6.026 -20.136 1.905 1.00 98.88 270 ARG A O 1
ATOM 2046 N N . ILE A 1 271 ? -4.711 -21.813 1.205 1.00 98.81 271 ILE A N 1
ATOM 2047 C CA . ILE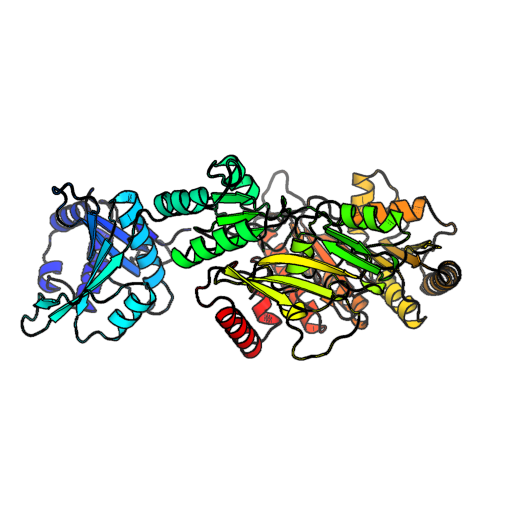 A 1 271 ? -5.262 -21.895 -0.151 1.00 98.81 271 ILE A CA 1
ATOM 2048 C C . ILE A 1 271 ? -6.462 -22.843 -0.078 1.00 98.81 271 ILE A C 1
ATOM 2050 O O . ILE A 1 271 ? -6.300 -24.045 0.124 1.00 98.81 271 ILE A O 1
ATOM 2054 N N . LEU A 1 272 ? -7.670 -22.295 -0.188 1.00 98.56 272 LEU A N 1
ATOM 2055 C CA . LEU A 1 272 ? -8.924 -23.031 -0.003 1.00 98.56 272 LEU A CA 1
ATOM 2056 C C . LEU A 1 272 ? -9.303 -23.832 -1.252 1.00 98.56 272 LEU A C 1
ATOM 2058 O O . LEU A 1 272 ? -9.840 -24.934 -1.152 1.00 98.56 272 LEU A O 1
ATOM 2062 N N . GLN A 1 273 ? -9.022 -23.278 -2.432 1.00 98.06 273 GLN A N 1
ATOM 2063 C CA . GLN A 1 273 ? -9.280 -23.917 -3.716 1.00 98.06 273 GLN A CA 1
ATOM 2064 C C . GLN A 1 273 ? -8.263 -23.443 -4.754 1.00 98.06 273 GLN A C 1
ATOM 2066 O O . GLN A 1 273 ? -7.946 -22.259 -4.818 1.00 98.06 273 GLN A O 1
ATOM 2071 N N . LEU A 1 274 ? -7.813 -24.352 -5.616 1.00 98.19 274 LEU A N 1
ATOM 2072 C CA . LEU A 1 274 ? -7.063 -24.033 -6.826 1.00 98.19 274 LEU A CA 1
ATOM 2073 C C . LEU A 1 274 ? -7.689 -24.814 -7.979 1.00 98.19 274 LEU A C 1
ATOM 2075 O O . LEU A 1 274 ? -7.721 -26.044 -7.957 1.00 98.19 274 LEU A O 1
ATOM 2079 N N . ASN A 1 275 ? -8.239 -24.096 -8.955 1.00 96.94 275 ASN A N 1
ATOM 2080 C CA . ASN A 1 275 ? -8.853 -24.679 -10.136 1.00 96.94 275 ASN A CA 1
ATOM 2081 C C . ASN A 1 275 ? -8.025 -24.324 -11.371 1.00 96.94 275 ASN A C 1
ATOM 2083 O O . ASN A 1 275 ? -8.069 -23.196 -11.865 1.00 96.94 275 ASN A O 1
ATOM 2087 N N . ALA A 1 276 ? -7.263 -25.306 -11.852 1.00 96.81 276 ALA A N 1
ATOM 2088 C CA . ALA A 1 276 ? -6.390 -25.124 -12.999 1.00 96.81 276 ALA A CA 1
ATOM 2089 C C . ALA A 1 276 ? -7.166 -24.932 -14.312 1.00 96.81 276 ALA A C 1
ATOM 2091 O O . ALA A 1 276 ? -6.743 -24.133 -15.143 1.00 96.81 276 ALA A O 1
ATOM 2092 N N . ASP A 1 277 ? -8.308 -25.610 -14.470 1.00 95.81 277 ASP A N 1
ATOM 2093 C CA . ASP A 1 277 ? -9.131 -25.532 -15.683 1.00 95.81 277 ASP A CA 1
ATOM 2094 C C . ASP A 1 277 ? -9.802 -24.159 -15.826 1.00 95.81 277 ASP A C 1
ATOM 2096 O O . ASP A 1 277 ? -9.926 -23.638 -16.934 1.00 95.81 277 ASP A O 1
ATOM 2100 N N . ASP A 1 278 ? -10.194 -23.558 -14.699 1.00 96.06 278 ASP A N 1
ATOM 2101 C CA . ASP A 1 278 ? -10.797 -22.221 -14.667 1.00 96.06 278 ASP A CA 1
ATOM 2102 C C . ASP A 1 278 ? -9.758 -21.094 -14.517 1.00 96.06 278 ASP A C 1
ATOM 2104 O O . ASP A 1 278 ? -10.123 -19.920 -14.545 1.00 96.06 278 ASP A O 1
ATOM 2108 N N . GLU A 1 279 ? -8.471 -21.421 -14.350 1.00 97.31 279 GLU A N 1
ATOM 2109 C CA . GLU A 1 279 ? -7.392 -20.465 -14.062 1.00 97.31 279 GLU A CA 1
ATOM 2110 C C . GLU A 1 279 ? -7.716 -19.593 -12.829 1.00 97.31 279 GLU A C 1
ATOM 2112 O O . GLU A 1 279 ? -7.556 -18.370 -12.859 1.00 97.31 279 GLU A O 1
ATOM 2117 N N . THR A 1 280 ? -8.207 -20.194 -11.739 1.00 97.94 280 THR A N 1
ATOM 2118 C CA . THR A 1 280 ? -8.586 -19.461 -10.517 1.00 97.94 280 THR A CA 1
ATOM 2119 C C . THR A 1 280 ? -8.070 -20.106 -9.238 1.00 97.94 280 THR A C 1
ATOM 2121 O O . THR A 1 280 ? -7.808 -21.308 -9.178 1.00 97.94 280 THR A O 1
ATOM 2124 N N . ALA A 1 281 ? -7.949 -19.300 -8.185 1.00 98.44 281 ALA A N 1
ATOM 2125 C CA . ALA A 1 281 ? -7.724 -19.777 -6.827 1.00 98.44 281 ALA A CA 1
ATOM 2126 C C . ALA A 1 281 ? -8.579 -18.991 -5.828 1.00 98.44 281 ALA A C 1
ATOM 2128 O O . ALA A 1 281 ? -8.804 -17.797 -6.013 1.00 98.44 281 ALA A O 1
ATOM 2129 N N . VAL A 1 282 ? -9.030 -19.658 -4.767 1.00 98.56 282 VAL A N 1
ATOM 2130 C CA . VAL A 1 282 ? -9.672 -19.047 -3.599 1.00 98.56 282 VAL A CA 1
ATOM 2131 C C . VAL A 1 282 ? -8.711 -19.184 -2.428 1.00 98.56 282 VAL A C 1
ATOM 2133 O O . VAL A 1 282 ? -8.298 -20.296 -2.091 1.00 98.56 282 VAL A O 1
ATOM 2136 N N . VAL A 1 283 ? -8.340 -18.063 -1.822 1.00 98.88 283 VAL A N 1
ATOM 2137 C CA . VAL A 1 283 ? -7.321 -17.994 -0.773 1.00 98.88 283 VAL A CA 1
ATOM 2138 C C . VAL A 1 283 ? -7.787 -17.146 0.399 1.00 98.88 283 VAL A C 1
ATOM 2140 O O . VAL A 1 283 ? -8.539 -16.183 0.236 1.00 98.88 283 VAL A O 1
ATOM 2143 N N . GLU A 1 284 ? -7.312 -17.498 1.585 1.00 98.94 284 GLU A N 1
ATOM 2144 C CA . GLU A 1 284 ? -7.398 -16.639 2.759 1.00 98.94 284 GLU A CA 1
ATOM 2145 C C . GLU A 1 284 ? -6.401 -15.458 2.651 1.00 98.94 284 GLU A C 1
ATOM 2147 O O . GLU A 1 284 ? -5.393 -15.549 1.938 1.00 98.94 284 GLU A O 1
ATOM 2152 N N . PRO A 1 285 ? -6.658 -14.317 3.320 1.00 98.75 285 PRO A N 1
ATOM 2153 C CA . PRO A 1 285 ? -5.892 -13.083 3.123 1.00 98.75 285 PRO A CA 1
ATOM 2154 C C . PRO A 1 285 ? -4.437 -13.167 3.597 1.00 98.75 285 PRO A C 1
ATOM 2156 O O . PRO A 1 285 ? -3.604 -12.425 3.085 1.00 98.75 285 PRO A O 1
ATOM 2159 N N . GLY A 1 286 ? -4.121 -14.038 4.552 1.00 98.75 286 GLY A N 1
ATOM 2160 C CA . GLY A 1 286 ? -2.783 -14.245 5.102 1.00 98.75 286 GLY A CA 1
ATOM 2161 C C . GLY A 1 286 ? -1.873 -15.120 4.241 1.00 98.75 286 GLY A C 1
ATOM 2162 O O . GLY A 1 286 ? -0.697 -15.251 4.563 1.00 98.75 286 GLY A O 1
ATOM 2163 N N . VAL A 1 287 ? -2.367 -15.699 3.136 1.00 98.88 287 VAL A N 1
ATOM 2164 C CA . VAL A 1 287 ? -1.517 -16.450 2.196 1.00 98.88 287 VAL A CA 1
ATOM 2165 C C . VAL A 1 287 ? -0.414 -15.534 1.667 1.00 98.88 287 VAL A C 1
ATOM 2167 O O . VAL A 1 287 ? -0.698 -14.444 1.162 1.00 98.88 287 VAL A O 1
ATOM 2170 N N . VAL A 1 288 ? 0.844 -15.966 1.760 1.00 98.69 288 VAL A N 1
ATOM 2171 C CA . VAL A 1 288 ? 1.977 -15.242 1.173 1.00 98.69 288 VAL A CA 1
ATOM 2172 C C . VAL A 1 288 ? 1.903 -15.350 -0.349 1.00 98.69 288 VAL A C 1
ATOM 2174 O O . VAL A 1 288 ? 1.619 -16.413 -0.902 1.00 98.69 288 VAL A O 1
ATOM 2177 N N . ASN A 1 289 ? 2.163 -14.247 -1.051 1.00 97.88 289 ASN A N 1
ATOM 2178 C CA . ASN A 1 289 ? 2.068 -14.190 -2.511 1.00 97.88 289 ASN A CA 1
ATOM 2179 C C . ASN A 1 289 ? 2.941 -15.270 -3.186 1.00 97.88 289 ASN A C 1
ATOM 2181 O O . ASN A 1 289 ? 2.455 -16.005 -4.049 1.00 97.88 289 ASN A O 1
ATOM 2185 N N . ALA A 1 290 ? 4.187 -15.437 -2.732 1.00 97.31 290 ALA A N 1
ATOM 2186 C CA . ALA A 1 290 ? 5.079 -16.486 -3.222 1.00 97.31 290 ALA A CA 1
ATOM 2187 C C . ALA A 1 290 ? 4.534 -17.912 -3.027 1.00 97.31 290 ALA A C 1
ATOM 2189 O O . ALA A 1 290 ? 4.728 -18.737 -3.919 1.00 97.31 290 ALA A O 1
ATOM 2190 N N . ASP A 1 291 ? 3.823 -18.193 -1.931 1.00 98.56 291 ASP A N 1
ATOM 2191 C CA . ASP A 1 291 ? 3.265 -19.524 -1.657 1.00 98.56 291 ASP A CA 1
ATOM 2192 C C . ASP A 1 291 ? 2.116 -19.852 -2.615 1.00 98.56 291 ASP A C 1
ATOM 2194 O O . ASP A 1 291 ? 2.069 -20.942 -3.189 1.00 98.56 291 ASP A O 1
ATOM 2198 N N . LEU A 1 292 ? 1.229 -18.882 -2.874 1.00 98.50 292 LEU A N 1
ATOM 2199 C CA . LEU A 1 292 ? 0.195 -19.030 -3.901 1.00 98.50 292 LEU A CA 1
ATOM 2200 C C . LEU A 1 292 ? 0.814 -19.245 -5.284 1.00 98.50 292 LEU A C 1
ATOM 2202 O O . LEU A 1 292 ? 0.372 -20.108 -6.042 1.00 98.50 292 LEU A O 1
ATOM 2206 N N . ASN A 1 293 ? 1.842 -18.466 -5.619 1.00 97.06 293 ASN A N 1
ATOM 2207 C CA . ASN A 1 293 ? 2.503 -18.593 -6.906 1.00 97.06 293 ASN A CA 1
ATOM 2208 C C . ASN A 1 293 ? 3.213 -19.953 -7.057 1.00 97.06 293 ASN A C 1
ATOM 2210 O O . ASN A 1 293 ? 3.167 -20.540 -8.136 1.00 97.06 293 ASN A O 1
ATOM 2214 N N . ALA A 1 294 ? 3.816 -20.482 -5.988 1.00 98.12 294 ALA A N 1
ATOM 2215 C CA . ALA A 1 294 ? 4.417 -21.815 -5.971 1.00 98.12 294 ALA A CA 1
ATOM 2216 C C . ALA A 1 294 ? 3.366 -22.921 -6.163 1.00 98.12 294 ALA A C 1
ATOM 2218 O O . ALA A 1 294 ? 3.557 -23.793 -7.008 1.00 98.12 294 ALA A O 1
ATOM 2219 N N . ALA A 1 295 ? 2.229 -22.842 -5.464 1.00 98.50 295 ALA A N 1
ATOM 2220 C CA . ALA A 1 295 ? 1.128 -23.792 -5.627 1.00 98.50 295 ALA A CA 1
ATOM 2221 C C . ALA A 1 295 ? 0.530 -23.754 -7.046 1.00 98.50 295 ALA A C 1
ATOM 2223 O O . ALA A 1 295 ? 0.275 -24.793 -7.651 1.00 98.50 295 ALA A O 1
ATOM 2224 N N . ALA A 1 296 ? 0.353 -22.561 -7.625 1.00 98.38 296 ALA A N 1
ATOM 2225 C CA . ALA A 1 296 ? -0.097 -22.406 -9.009 1.00 98.38 296 ALA A CA 1
ATOM 2226 C C . ALA A 1 296 ? 0.905 -22.987 -10.023 1.00 98.38 296 ALA A C 1
ATOM 2228 O O . ALA A 1 296 ? 0.492 -23.575 -11.029 1.00 98.38 296 ALA A O 1
ATOM 2229 N N . ALA A 1 297 ? 2.208 -22.878 -9.748 1.00 97.75 297 ALA A N 1
ATOM 2230 C CA . ALA A 1 297 ? 3.258 -23.354 -10.642 1.00 97.75 297 ALA A CA 1
ATOM 2231 C C . ALA A 1 297 ? 3.226 -24.871 -10.867 1.00 97.75 297 ALA A C 1
ATOM 2233 O O . ALA A 1 297 ? 3.527 -25.321 -11.975 1.00 97.75 297 ALA A O 1
ATOM 2234 N N . GLU A 1 298 ? 2.786 -25.654 -9.878 1.00 97.75 298 GLU A N 1
ATOM 2235 C CA . GLU A 1 298 ? 2.598 -27.109 -10.011 1.00 97.75 298 GLU A CA 1
ATOM 2236 C C . GLU A 1 298 ? 1.587 -27.482 -11.110 1.00 97.75 298 GLU A C 1
ATOM 2238 O O . GLU A 1 298 ? 1.659 -28.565 -11.692 1.00 97.75 298 GLU A O 1
ATOM 2243 N N . HIS A 1 299 ? 0.688 -26.555 -11.449 1.00 97.81 299 HIS A N 1
ATOM 2244 C CA . HIS A 1 299 ? -0.321 -26.703 -12.495 1.00 97.81 299 HIS A CA 1
ATOM 2245 C C . HIS A 1 299 ? 0.044 -25.978 -13.802 1.00 97.81 299 HIS A C 1
ATOM 2247 O O . HIS A 1 299 ? -0.793 -25.860 -14.695 1.00 97.81 299 HIS A O 1
ATOM 2253 N N . GLY A 1 300 ? 1.277 -25.477 -13.939 1.00 97.38 300 GLY A N 1
ATOM 2254 C CA . GLY A 1 300 ? 1.678 -24.667 -15.093 1.00 97.38 300 GLY A CA 1
ATOM 2255 C C . GLY A 1 300 ? 1.018 -23.284 -15.119 1.00 97.38 300 GLY A C 1
ATOM 2256 O O . GLY A 1 300 ? 0.869 -22.686 -16.188 1.00 97.38 300 GLY A O 1
ATOM 2257 N N . LEU A 1 301 ? 0.624 -22.773 -13.951 1.00 98.12 301 LEU A N 1
ATOM 2258 C CA . LEU A 1 301 ? 0.014 -21.462 -13.766 1.00 98.12 301 LEU A CA 1
ATOM 2259 C C . LEU A 1 301 ? 0.894 -20.557 -12.890 1.00 98.12 301 LEU A C 1
ATOM 2261 O O . LEU A 1 301 ? 1.855 -20.992 -12.270 1.00 98.12 301 LEU A O 1
ATOM 2265 N N . MET A 1 302 ? 0.565 -19.275 -12.832 1.00 97.12 302 MET A N 1
ATOM 2266 C CA . MET A 1 302 ? 1.187 -18.285 -11.963 1.00 97.12 302 MET A CA 1
ATOM 2267 C C . MET A 1 302 ? 0.150 -17.281 -11.467 1.00 97.12 302 MET A C 1
ATOM 2269 O O . MET A 1 302 ? -0.800 -16.945 -12.183 1.00 97.12 302 MET A O 1
ATOM 2273 N N . TYR A 1 303 ? 0.368 -16.754 -10.267 1.00 97.44 303 TYR A N 1
ATOM 2274 C CA . TYR A 1 303 ? -0.275 -15.524 -9.820 1.00 97.44 303 TYR A CA 1
ATOM 2275 C C . TYR A 1 303 ? 0.582 -14.348 -10.301 1.00 97.44 303 TYR A C 1
ATOM 2277 O O . TYR A 1 303 ? 1.781 -14.295 -10.038 1.00 97.44 303 TYR A O 1
ATOM 2285 N N . ALA A 1 304 ? -0.001 -13.465 -11.112 1.00 94.69 304 ALA A N 1
ATOM 2286 C CA . ALA A 1 304 ? 0.786 -12.516 -11.897 1.00 94.69 304 ALA A CA 1
ATOM 2287 C C . ALA A 1 304 ? 1.332 -11.307 -11.112 1.00 94.69 304 ALA A C 1
ATOM 2289 O O . ALA A 1 304 ? 2.490 -10.966 -11.366 1.00 94.69 304 ALA A O 1
ATOM 2290 N N . PRO A 1 305 ? 0.567 -10.672 -10.195 1.00 94.62 305 PRO A N 1
ATOM 2291 C CA . PRO A 1 305 ? 1.069 -9.561 -9.389 1.00 94.62 305 PRO A CA 1
ATOM 2292 C C . PRO A 1 305 ? 2.270 -9.981 -8.534 1.00 94.62 305 PRO A C 1
ATOM 2294 O O . PRO A 1 305 ? 2.157 -10.878 -7.697 1.00 94.62 305 PRO A O 1
ATOM 2297 N N . ASP A 1 306 ? 3.412 -9.322 -8.734 1.00 91.62 306 ASP A N 1
ATOM 2298 C CA . ASP A 1 306 ? 4.699 -9.666 -8.121 1.00 91.62 306 ASP A CA 1
ATOM 2299 C C . ASP A 1 306 ? 5.392 -8.436 -7.493 1.00 91.62 306 ASP A C 1
ATOM 2301 O O . ASP A 1 306 ? 6.479 -8.035 -7.935 1.00 91.62 306 ASP A O 1
ATOM 2305 N N . PRO A 1 307 ? 4.803 -7.826 -6.443 1.00 91.56 307 PRO A N 1
ATOM 2306 C CA . PRO A 1 307 ? 5.439 -6.705 -5.752 1.00 91.56 307 PRO A CA 1
ATOM 2307 C C . PRO A 1 307 ? 6.860 -7.083 -5.326 1.00 91.56 307 PRO A C 1
ATOM 2309 O O . PRO A 1 307 ? 7.159 -8.259 -5.107 1.00 91.56 307 PRO A O 1
ATOM 2312 N N . ALA A 1 308 ? 7.757 -6.110 -5.151 1.00 87.81 308 ALA A N 1
ATOM 2313 C CA . ALA A 1 308 ? 9.131 -6.407 -4.722 1.00 87.81 308 ALA A CA 1
ATOM 2314 C C . ALA A 1 308 ? 9.175 -7.250 -3.424 1.00 87.81 308 ALA A C 1
ATOM 2316 O O . ALA A 1 308 ? 10.066 -8.079 -3.236 1.00 87.81 308 ALA A O 1
ATOM 2317 N N . SER A 1 309 ? 8.152 -7.108 -2.576 1.00 90.94 309 SER A N 1
ATOM 2318 C CA . SER A 1 309 ? 7.935 -7.852 -1.337 1.00 90.94 309 SER A CA 1
ATOM 2319 C C . SER A 1 309 ? 7.186 -9.187 -1.489 1.00 90.94 309 SER A C 1
ATOM 2321 O O . SER A 1 309 ? 6.879 -9.790 -0.469 1.00 90.94 309 SER A O 1
ATOM 2323 N N . TYR A 1 310 ? 6.915 -9.712 -2.693 1.00 93.25 310 TYR A N 1
ATOM 2324 C CA . TYR A 1 310 ? 6.049 -10.895 -2.906 1.00 93.25 310 TYR A CA 1
ATOM 2325 C C . TYR A 1 310 ? 6.436 -12.152 -2.098 1.00 93.25 310 TYR A C 1
ATOM 2327 O O . TYR A 1 310 ? 5.594 -13.008 -1.835 1.00 93.25 310 TYR A O 1
ATOM 2335 N N . ARG A 1 311 ? 7.706 -12.280 -1.689 1.00 94.31 311 ARG A N 1
ATOM 2336 C CA . ARG A 1 311 ? 8.193 -13.386 -0.839 1.00 94.31 311 ARG A CA 1
ATOM 2337 C C . ARG A 1 311 ? 7.717 -13.312 0.610 1.00 94.31 311 ARG A C 1
ATOM 2339 O O . ARG A 1 311 ? 7.841 -14.293 1.328 1.00 94.31 311 ARG A O 1
ATOM 2346 N N . ILE A 1 312 ? 7.234 -12.151 1.037 1.00 95.00 312 ILE A N 1
ATOM 2347 C CA . ILE A 1 312 ? 6.822 -11.868 2.414 1.00 95.00 312 ILE A CA 1
ATOM 2348 C C . ILE A 1 312 ? 5.460 -11.165 2.492 1.00 95.00 312 ILE A C 1
ATOM 2350 O O . ILE A 1 312 ? 4.843 -11.175 3.549 1.00 95.00 312 ILE A O 1
ATOM 2354 N N . SER A 1 313 ? 4.965 -10.557 1.407 1.00 96.75 313 SER A N 1
ATOM 2355 C CA . SER A 1 313 ? 3.666 -9.888 1.399 1.00 96.75 313 SER A CA 1
ATOM 2356 C C . SER A 1 313 ? 2.514 -10.884 1.284 1.00 96.75 313 SER A C 1
ATOM 2358 O O . SER A 1 313 ? 2.573 -11.877 0.556 1.00 96.75 313 SER A O 1
ATOM 2360 N N . THR A 1 314 ? 1.433 -10.594 2.000 1.00 98.56 314 THR A N 1
ATOM 2361 C CA . THR A 1 314 ? 0.215 -11.412 2.024 1.00 98.56 314 THR A CA 1
ATOM 2362 C C . THR A 1 314 ? -0.787 -10.949 0.965 1.00 98.56 314 THR A C 1
ATOM 2364 O O . THR A 1 314 ? -0.884 -9.745 0.707 1.00 98.56 314 THR A O 1
ATOM 2367 N N . ILE A 1 315 ? -1.592 -11.858 0.409 1.00 98.62 315 ILE A N 1
ATOM 2368 C CA . ILE A 1 315 ? -2.610 -11.544 -0.609 1.00 98.62 315 ILE A CA 1
ATOM 2369 C C . ILE A 1 315 ? -3.597 -10.466 -0.133 1.00 98.62 315 ILE A C 1
ATOM 2371 O O . ILE A 1 315 ? -3.877 -9.537 -0.884 1.00 98.62 315 ILE A O 1
ATOM 2375 N N . GLY A 1 316 ? -4.069 -10.518 1.113 1.00 98.50 316 GLY A N 1
ATOM 2376 C CA . GLY A 1 316 ? -4.983 -9.515 1.673 1.00 98.50 316 GLY A CA 1
ATOM 2377 C C . GLY A 1 316 ? -4.367 -8.116 1.737 1.00 98.50 316 GLY A C 1
ATOM 2378 O O . GLY A 1 316 ? -5.017 -7.139 1.377 1.00 98.50 316 GLY A O 1
ATOM 2379 N N . GLY A 1 317 ? -3.087 -8.025 2.111 1.00 97.94 317 GLY A N 1
ATOM 2380 C CA . GLY A 1 317 ? -2.316 -6.779 2.052 1.00 97.94 317 GLY A CA 1
ATOM 2381 C C . GLY A 1 317 ? -2.196 -6.242 0.624 1.00 97.94 317 GLY A C 1
ATOM 2382 O O . GLY A 1 317 ? -2.495 -5.076 0.388 1.00 97.94 317 GLY A O 1
ATOM 2383 N N . ASN A 1 318 ? -1.863 -7.111 -0.337 1.00 98.19 318 ASN A N 1
ATOM 2384 C CA . ASN A 1 318 ? -1.782 -6.736 -1.752 1.00 98.19 318 ASN A CA 1
ATOM 2385 C C . ASN A 1 318 ? -3.133 -6.224 -2.284 1.00 98.19 318 ASN A C 1
ATOM 2387 O O . ASN A 1 318 ? -3.172 -5.263 -3.047 1.00 98.19 318 ASN A O 1
ATOM 2391 N N . VAL A 1 319 ? -4.249 -6.832 -1.866 1.00 98.50 319 VAL A N 1
ATOM 2392 C CA . VAL A 1 319 ? -5.602 -6.351 -2.187 1.00 98.50 319 VAL A CA 1
ATOM 2393 C C . VAL A 1 319 ? -5.850 -4.981 -1.561 1.00 98.50 319 VAL A C 1
ATOM 2395 O O . VAL A 1 319 ? -6.298 -4.070 -2.254 1.00 98.50 319 VAL A O 1
ATOM 2398 N N . ALA A 1 320 ? -5.541 -4.813 -0.274 1.00 97.94 320 ALA A N 1
ATOM 2399 C CA . ALA A 1 320 ? -5.782 -3.571 0.452 1.00 97.94 320 ALA A CA 1
ATOM 2400 C C . ALA A 1 320 ? -5.009 -2.383 -0.137 1.00 97.94 320 ALA A C 1
ATOM 2402 O O . ALA A 1 320 ? -5.547 -1.283 -0.154 1.00 97.94 320 ALA A O 1
ATOM 2403 N N . THR A 1 321 ? -3.799 -2.596 -0.659 1.00 97.00 321 THR A N 1
ATOM 2404 C CA . THR A 1 321 ? -2.974 -1.533 -1.261 1.00 97.00 321 THR A CA 1
ATOM 2405 C C . THR A 1 321 ? -3.057 -1.478 -2.786 1.00 97.00 321 THR A C 1
ATOM 2407 O O . THR A 1 321 ? -2.434 -0.617 -3.393 1.00 97.00 321 THR A O 1
ATOM 2410 N N . ASN A 1 322 ? -3.803 -2.392 -3.421 1.00 97.50 322 ASN A N 1
ATOM 2411 C CA . ASN A 1 322 ? -3.771 -2.611 -4.869 1.00 97.50 322 ASN A CA 1
ATOM 2412 C C . ASN A 1 322 ? -2.334 -2.776 -5.411 1.00 97.50 322 ASN A C 1
ATOM 2414 O O . ASN A 1 322 ? -1.955 -2.150 -6.400 1.00 97.50 322 ASN A O 1
ATOM 2418 N N . ALA A 1 323 ? -1.535 -3.610 -4.740 1.00 93.75 323 ALA A N 1
ATOM 2419 C CA . ALA A 1 323 ? -0.100 -3.717 -4.980 1.00 93.75 323 ALA A CA 1
ATOM 2420 C C . ALA A 1 323 ? 0.243 -3.973 -6.457 1.00 93.75 323 ALA A C 1
ATOM 2422 O O . ALA A 1 323 ? -0.406 -4.793 -7.129 1.00 93.75 323 ALA A O 1
ATOM 2423 N N . GLY A 1 324 ? 1.283 -3.272 -6.909 1.00 90.69 324 GLY A N 1
ATOM 2424 C CA . GLY A 1 324 ? 1.934 -3.438 -8.200 1.00 90.69 324 GLY A CA 1
ATOM 2425 C C . GLY A 1 324 ? 3.089 -4.441 -8.157 1.00 90.69 324 GLY A C 1
ATOM 2426 O O . GLY A 1 324 ? 3.027 -5.446 -7.444 1.00 90.69 324 GLY A O 1
ATOM 2427 N N . GLY A 1 325 ? 4.122 -4.192 -8.957 1.00 90.25 325 GLY A N 1
ATOM 2428 C CA . GLY A 1 325 ? 5.276 -5.066 -9.110 1.00 90.25 325 GLY A CA 1
ATOM 2429 C C . GLY A 1 325 ? 5.920 -5.002 -10.491 1.00 90.25 325 GLY A C 1
ATOM 2430 O O . GLY A 1 325 ? 5.482 -4.301 -11.402 1.00 90.25 325 GLY A O 1
ATOM 2431 N N . LEU A 1 326 ? 6.974 -5.797 -10.670 1.00 91.50 326 LEU A N 1
ATOM 2432 C CA . LEU A 1 326 ? 7.802 -5.759 -11.879 1.00 91.50 326 LEU A CA 1
ATOM 2433 C C . LEU A 1 326 ? 7.046 -6.227 -13.135 1.00 91.50 326 LEU A C 1
ATOM 2435 O O . LEU A 1 326 ? 7.446 -5.898 -14.253 1.00 91.50 326 LEU A O 1
ATOM 2439 N N . ARG A 1 327 ? 5.972 -7.010 -12.971 1.00 94.06 327 ARG A N 1
ATOM 2440 C CA . ARG A 1 327 ? 5.162 -7.572 -14.062 1.00 94.06 327 ARG A CA 1
ATOM 2441 C C . ARG A 1 327 ? 3.984 -6.703 -14.499 1.00 94.06 327 ARG A C 1
ATOM 2443 O O . ARG A 1 327 ? 3.278 -7.070 -15.449 1.00 94.06 327 ARG A O 1
ATOM 2450 N N . CYS A 1 328 ? 3.759 -5.561 -13.850 1.00 92.44 328 CYS A N 1
ATOM 2451 C CA . CYS A 1 328 ? 2.566 -4.743 -14.065 1.00 92.44 328 CYS A CA 1
ATOM 2452 C C . CYS A 1 328 ? 2.408 -4.253 -15.505 1.00 92.44 328 CYS A C 1
ATOM 2454 O O . CYS A 1 328 ? 1.294 -4.259 -16.033 1.00 92.44 328 CYS A O 1
ATOM 2456 N N . ALA A 1 329 ? 3.514 -3.962 -16.193 1.00 90.38 329 ALA A N 1
ATOM 2457 C CA . ALA A 1 329 ? 3.507 -3.510 -17.583 1.00 90.38 329 ALA A CA 1
ATOM 2458 C C . ALA A 1 329 ? 2.741 -4.440 -18.551 1.00 90.38 329 ALA A C 1
ATOM 2460 O O . ALA A 1 329 ? 2.130 -3.957 -19.511 1.00 90.38 329 ALA A O 1
ATOM 2461 N N . LYS A 1 330 ? 2.757 -5.762 -18.317 1.00 95.38 330 LYS A N 1
ATOM 2462 C CA . LYS A 1 330 ? 2.031 -6.755 -19.134 1.00 95.38 330 LYS A CA 1
ATOM 2463 C C . LYS A 1 330 ? 0.794 -7.314 -18.445 1.00 95.38 330 LYS A C 1
ATOM 2465 O O . LYS A 1 330 ? -0.199 -7.581 -19.121 1.00 95.38 330 LYS A O 1
ATOM 2470 N N . TYR A 1 331 ? 0.858 -7.522 -17.134 1.00 95.38 331 TYR A N 1
ATOM 2471 C CA . TYR A 1 331 ? -0.145 -8.303 -16.411 1.00 95.38 331 TYR A CA 1
ATOM 2472 C C . TYR A 1 331 ? -1.100 -7.480 -15.546 1.00 95.38 331 TYR A C 1
ATOM 2474 O O . TYR A 1 331 ? -2.098 -8.039 -15.088 1.00 95.38 331 TYR A O 1
ATOM 2482 N N . GLY A 1 332 ? -0.845 -6.180 -15.390 1.00 94.88 332 GLY A N 1
ATOM 2483 C CA . GLY A 1 332 ? -1.623 -5.305 -14.520 1.00 94.88 332 GLY A CA 1
ATOM 2484 C C . GLY A 1 332 ? -1.237 -5.427 -13.047 1.00 94.88 332 GLY A C 1
ATOM 2485 O O . GLY A 1 332 ? -0.262 -6.091 -12.688 1.00 94.88 332 GLY A O 1
ATOM 2486 N N . VAL A 1 333 ? -2.001 -4.753 -12.197 1.00 96.00 333 VAL A N 1
ATOM 2487 C CA . VAL A 1 333 ? -1.816 -4.711 -10.738 1.00 96.00 333 VAL A CA 1
ATOM 2488 C C . VAL A 1 333 ? -2.715 -5.742 -10.052 1.00 96.00 333 VAL A C 1
ATOM 2490 O O . VAL A 1 333 ? -3.435 -6.503 -10.704 1.00 96.00 333 VAL A O 1
ATOM 2493 N N . THR A 1 334 ? -2.707 -5.782 -8.718 1.00 97.12 334 THR A N 1
ATOM 2494 C CA . THR A 1 334 ? -3.530 -6.727 -7.945 1.00 97.12 334 THR A CA 1
ATOM 2495 C C . THR A 1 334 ? -5.008 -6.698 -8.353 1.00 97.12 334 THR A C 1
ATOM 2497 O O . THR A 1 334 ? -5.596 -7.761 -8.562 1.00 97.12 334 THR A O 1
ATOM 2500 N N . ARG A 1 335 ? -5.600 -5.514 -8.572 1.00 96.81 335 ARG A N 1
ATOM 2501 C CA . ARG A 1 335 ? -6.987 -5.372 -9.051 1.00 96.81 335 ARG A CA 1
ATOM 2502 C C . ARG A 1 335 ? -7.284 -6.170 -10.321 1.00 96.81 335 ARG A C 1
ATOM 2504 O O . ARG A 1 335 ? -8.363 -6.742 -10.418 1.00 96.81 335 ARG A O 1
ATOM 2511 N N . ASP A 1 336 ? -6.349 -6.252 -11.266 1.00 95.75 336 ASP A N 1
ATOM 2512 C CA . ASP A 1 336 ? -6.540 -6.967 -12.539 1.00 95.75 336 ASP A CA 1
ATOM 2513 C C . ASP A 1 336 ? -6.565 -8.498 -12.377 1.00 95.75 336 ASP A C 1
ATOM 2515 O O . ASP A 1 336 ? -6.930 -9.240 -13.300 1.00 95.75 336 ASP A O 1
ATOM 2519 N N . SER A 1 337 ? -6.168 -8.978 -11.196 1.00 96.50 337 SER A N 1
ATOM 2520 C CA . SER A 1 337 ? -6.176 -10.391 -10.828 1.00 96.50 337 SER A CA 1
ATOM 2521 C C . SER A 1 337 ? -7.254 -10.742 -9.804 1.00 96.50 337 SER A C 1
ATOM 2523 O O . SER A 1 337 ? -7.536 -11.921 -9.647 1.00 96.50 337 SER A O 1
ATOM 2525 N N . VAL A 1 338 ? -7.897 -9.784 -9.134 1.00 97.75 338 VAL A N 1
ATOM 2526 C CA . VAL A 1 338 ? -8.978 -10.067 -8.173 1.00 97.75 338 VAL A CA 1
ATOM 2527 C C . VAL A 1 338 ? -10.309 -10.233 -8.907 1.00 97.75 338 VAL A C 1
ATOM 2529 O O . VAL A 1 338 ? -10.733 -9.356 -9.653 1.00 97.75 338 VAL A O 1
ATOM 2532 N N . LEU A 1 339 ? -10.984 -11.360 -8.676 1.00 97.44 339 LEU A N 1
ATOM 2533 C CA . LEU A 1 339 ? -12.286 -11.684 -9.272 1.00 97.44 339 LEU A CA 1
ATOM 2534 C C . LEU A 1 339 ? -13.446 -11.556 -8.279 1.00 97.44 339 LEU A C 1
ATOM 2536 O O . LEU A 1 339 ? -14.555 -11.188 -8.665 1.00 97.44 339 LEU A O 1
ATOM 2540 N N . ALA A 1 340 ? -13.199 -11.881 -7.010 1.00 98.12 340 ALA A N 1
ATOM 2541 C CA . ALA A 1 340 ? -14.186 -11.801 -5.941 1.00 98.12 340 ALA A CA 1
ATOM 2542 C C . ALA A 1 340 ? -13.508 -11.570 -4.588 1.00 98.12 340 ALA A C 1
ATOM 2544 O O . ALA A 1 340 ? -12.357 -11.973 -4.391 1.00 98.12 340 ALA A O 1
ATOM 2545 N N . LEU A 1 341 ? -14.235 -10.954 -3.659 1.00 98.75 341 LEU A N 1
ATOM 2546 C CA . LEU A 1 341 ? -13.790 -10.728 -2.284 1.00 98.75 341 LEU A CA 1
ATOM 2547 C C . LEU A 1 341 ? -14.901 -11.074 -1.300 1.00 98.75 341 LEU A C 1
ATOM 2549 O O . LEU A 1 341 ? -16.049 -10.670 -1.502 1.00 98.75 341 LEU A O 1
ATOM 2553 N N . ASP A 1 342 ? -14.513 -11.721 -0.208 1.00 98.81 342 ASP A N 1
ATOM 2554 C CA . ASP A 1 342 ? -15.285 -11.793 1.025 1.00 98.81 342 ASP A CA 1
ATOM 2555 C C . ASP A 1 342 ? -14.752 -10.728 1.988 1.00 98.81 342 ASP A C 1
ATOM 2557 O O . ASP A 1 342 ? -13.550 -10.674 2.273 1.00 98.81 342 ASP A O 1
ATOM 2561 N N . VAL A 1 343 ? -15.635 -9.848 2.461 1.00 98.88 343 VAL A N 1
ATOM 2562 C CA . VAL A 1 343 ? -15.270 -8.670 3.260 1.00 98.88 343 VAL A CA 1
ATOM 2563 C C . VAL A 1 343 ? -16.160 -8.570 4.491 1.00 98.88 343 VAL A C 1
ATOM 2565 O O . VAL A 1 343 ? -17.384 -8.629 4.387 1.00 98.88 343 VAL A O 1
ATOM 2568 N N . VAL A 1 344 ? -15.550 -8.377 5.659 1.00 98.88 344 VAL A N 1
ATOM 2569 C CA . VAL A 1 344 ? -16.259 -8.028 6.894 1.00 98.88 344 VAL A CA 1
ATOM 2570 C C . VAL A 1 344 ? -16.383 -6.506 6.987 1.00 98.88 344 VAL A C 1
ATOM 2572 O O . VAL A 1 344 ? -15.378 -5.794 6.983 1.00 98.88 344 VAL A O 1
ATOM 2575 N N . LEU A 1 345 ? -17.617 -6.002 7.047 1.00 98.75 345 LEU A N 1
ATOM 2576 C CA . LEU A 1 345 ? -17.928 -4.571 7.152 1.00 98.75 345 LEU A CA 1
ATOM 2577 C C . LEU A 1 345 ? -17.842 -4.071 8.598 1.00 98.75 345 LEU A C 1
ATOM 2579 O O . LEU A 1 345 ? -17.760 -4.871 9.524 1.00 98.75 345 LEU A O 1
ATOM 2583 N N . ALA A 1 346 ? -17.911 -2.752 8.809 1.00 96.56 346 ALA A N 1
ATOM 2584 C CA . ALA A 1 346 ? -17.762 -2.127 10.131 1.00 96.56 346 ALA A CA 1
ATOM 2585 C C . ALA A 1 346 ? -18.819 -2.557 11.172 1.00 96.56 346 ALA A C 1
ATOM 2587 O O . ALA A 1 346 ? -18.594 -2.414 12.371 1.00 96.56 346 ALA A O 1
ATOM 2588 N N . ASP A 1 347 ? -19.962 -3.097 10.739 1.00 93.25 347 ASP A N 1
ATOM 2589 C CA . ASP A 1 347 ? -20.990 -3.676 11.615 1.00 93.25 347 ASP A CA 1
ATOM 2590 C C . ASP A 1 347 ? -20.767 -5.174 11.919 1.00 93.25 347 ASP A C 1
ATOM 2592 O O . ASP A 1 347 ? -21.528 -5.790 12.668 1.00 93.25 347 ASP A O 1
ATOM 2596 N N . GLY A 1 348 ? -19.717 -5.768 11.345 1.00 97.69 348 GLY A N 1
ATOM 2597 C CA . GLY A 1 348 ? -19.368 -7.181 11.451 1.00 97.69 348 GLY A CA 1
ATOM 2598 C C . GLY A 1 348 ? -20.126 -8.101 10.491 1.00 97.69 348 GLY A C 1
ATOM 2599 O O . GLY A 1 348 ? -19.981 -9.324 10.586 1.00 97.69 348 GLY A O 1
ATOM 2600 N N . SER A 1 349 ? -20.946 -7.563 9.584 1.00 98.06 349 SER A N 1
ATOM 2601 C CA . SER A 1 349 ? -21.585 -8.355 8.530 1.00 98.06 349 SER A CA 1
ATOM 2602 C C . SER A 1 349 ? -20.562 -8.808 7.484 1.00 98.06 349 SER A C 1
ATOM 2604 O O . SER A 1 349 ? -19.608 -8.095 7.178 1.00 98.06 349 SER A O 1
ATOM 2606 N N . LEU A 1 350 ? -20.751 -10.019 6.956 1.00 98.75 350 LEU A N 1
ATOM 2607 C CA . LEU A 1 350 ? -19.952 -10.558 5.857 1.00 98.75 350 LEU A CA 1
ATOM 2608 C C . LEU A 1 350 ? -20.663 -10.265 4.537 1.00 98.75 350 LEU A C 1
ATOM 2610 O O . LEU A 1 350 ? -21.833 -10.621 4.374 1.00 98.75 350 LEU A O 1
ATOM 2614 N N . VAL A 1 351 ? -19.949 -9.668 3.588 1.00 98.25 351 VAL A N 1
ATOM 2615 C CA . VAL A 1 351 ? -20.430 -9.471 2.220 1.00 98.25 351 VAL A CA 1
ATOM 2616 C C . VAL A 1 351 ? -19.520 -10.173 1.224 1.00 98.25 351 VAL A C 1
ATOM 2618 O O . VAL A 1 351 ? -18.299 -10.131 1.347 1.00 98.25 351 VAL A O 1
ATOM 2621 N N . HIS A 1 352 ? -20.138 -10.785 0.217 1.00 97.94 352 HIS A N 1
ATOM 2622 C CA . HIS A 1 352 ? -19.455 -11.348 -0.940 1.00 97.94 352 HIS A CA 1
ATOM 2623 C C . HIS A 1 352 ? -19.615 -10.400 -2.130 1.00 97.94 352 HIS A C 1
ATOM 2625 O O . HIS A 1 352 ? -20.727 -9.958 -2.436 1.00 97.94 352 HIS A O 1
ATOM 2631 N N . THR A 1 353 ? -18.517 -10.095 -2.811 1.00 96.94 353 THR A N 1
ATOM 2632 C CA . THR A 1 353 ? -18.498 -9.253 -4.013 1.00 96.94 353 THR A CA 1
ATOM 2633 C C . THR A 1 353 ? -17.815 -9.979 -5.160 1.00 96.94 353 THR A C 1
ATOM 2635 O O . THR A 1 353 ? -16.919 -10.781 -4.923 1.00 96.94 353 THR A O 1
ATOM 2638 N N . GLY A 1 354 ? -18.196 -9.660 -6.397 1.00 95.50 354 GLY A N 1
ATOM 2639 C CA . GLY A 1 354 ? -17.590 -10.245 -7.591 1.00 95.50 354 GLY A CA 1
ATOM 2640 C C . GLY A 1 354 ? -18.137 -11.635 -7.912 1.00 95.50 354 GLY A C 1
ATOM 2641 O O . GLY A 1 354 ? -19.283 -11.957 -7.592 1.00 95.50 354 GLY A O 1
ATOM 2642 N N . HIS A 1 355 ? -17.351 -12.429 -8.632 1.00 91.62 355 HIS A N 1
ATOM 2643 C CA . HIS A 1 355 ? -17.727 -13.769 -9.089 1.00 91.62 355 HIS A CA 1
ATOM 2644 C C . HIS A 1 355 ? -16.496 -14.531 -9.589 1.00 91.62 355 HIS A C 1
ATOM 2646 O O . HIS A 1 355 ? -15.528 -13.931 -10.036 1.00 91.62 355 HIS A O 1
ATOM 2652 N N . GLN A 1 356 ? -16.554 -15.861 -9.632 1.00 87.31 356 GLN A N 1
ATOM 2653 C CA . GLN A 1 356 ? -15.454 -16.675 -10.175 1.00 87.31 356 GLN A CA 1
ATOM 2654 C C . GLN A 1 356 ? -15.296 -16.563 -11.702 1.00 87.31 356 GLN A C 1
ATOM 2656 O O . GLN A 1 356 ? -14.245 -16.885 -12.247 1.00 87.31 356 GLN A O 1
ATOM 2661 N N . THR A 1 357 ? -16.324 -16.104 -12.421 1.00 87.50 357 THR A N 1
ATOM 2662 C CA . THR A 1 357 ? -16.253 -15.936 -13.878 1.00 87.50 357 THR A CA 1
ATOM 2663 C C . THR A 1 357 ? -15.389 -14.733 -14.264 1.00 87.50 357 THR A C 1
ATOM 2665 O O . THR A 1 357 ? -15.272 -13.765 -13.527 1.00 87.50 357 THR A O 1
ATOM 2668 N N . PHE A 1 358 ? -14.830 -14.710 -15.475 1.00 80.75 358 PHE A N 1
ATOM 2669 C CA . PHE A 1 358 ? -14.110 -13.514 -15.958 1.00 80.75 358 PHE A CA 1
ATOM 2670 C C . PHE A 1 358 ? -15.027 -12.364 -16.379 1.00 80.75 358 PHE A C 1
ATOM 2672 O O . PHE A 1 358 ? -14.565 -11.259 -16.646 1.00 80.75 358 PHE A O 1
ATOM 2679 N N . LYS A 1 359 ? -16.328 -12.630 -16.507 1.00 85.38 359 LYS A N 1
ATOM 2680 C CA . LYS A 1 359 ? -17.331 -11.639 -16.884 1.00 85.38 359 LYS A CA 1
ATOM 2681 C C . LYS A 1 359 ? -18.481 -11.684 -15.899 1.00 85.38 359 LYS A C 1
ATOM 2683 O O . LYS A 1 359 ? -19.048 -12.750 -15.665 1.00 85.38 359 LYS A O 1
ATOM 2688 N N . GLY A 1 360 ? -18.879 -10.504 -15.460 1.00 86.38 360 GLY A N 1
ATOM 2689 C CA . GLY A 1 360 ? -20.138 -10.249 -14.789 1.00 86.38 360 GLY A CA 1
ATOM 2690 C C . GLY A 1 360 ? -20.296 -8.748 -14.613 1.00 86.38 360 GLY A C 1
ATOM 2691 O O . GLY A 1 360 ? -19.359 -8.022 -14.311 1.00 86.38 360 GLY A O 1
ATOM 2692 N N . VAL A 1 361 ? -21.489 -8.272 -14.947 1.00 90.88 361 VAL A N 1
ATOM 2693 C CA . VAL A 1 361 ? -21.818 -6.840 -15.036 1.00 90.88 361 VAL A CA 1
ATOM 2694 C C . VAL A 1 361 ? -23.183 -6.569 -14.401 1.00 90.88 361 VAL A C 1
ATOM 2696 O O . VAL A 1 361 ? -23.921 -5.670 -14.799 1.00 90.88 361 VAL A O 1
ATOM 2699 N N . ALA A 1 362 ? -23.565 -7.414 -13.442 1.00 90.81 362 ALA A N 1
ATOM 2700 C CA . ALA A 1 362 ? -24.829 -7.315 -12.732 1.00 90.81 362 ALA A CA 1
ATOM 2701 C C . ALA A 1 362 ? -24.706 -6.301 -11.583 1.00 90.81 362 ALA A C 1
ATOM 2703 O O . ALA A 1 362 ? -24.478 -6.675 -10.438 1.00 90.81 362 ALA A O 1
ATOM 2704 N N . GLY A 1 363 ? -24.869 -5.015 -11.901 1.00 93.75 363 GLY A N 1
ATOM 2705 C CA . GLY A 1 363 ? -24.791 -3.920 -10.929 1.00 93.75 363 GLY A CA 1
ATOM 2706 C C . GLY A 1 363 ? -23.417 -3.249 -10.884 1.00 93.75 363 GLY A C 1
ATOM 2707 O O . GLY A 1 363 ? -22.683 -3.257 -11.869 1.00 93.75 363 GLY A O 1
ATOM 2708 N N . TYR A 1 364 ? -23.108 -2.609 -9.755 1.00 95.50 364 TYR A N 1
ATOM 2709 C CA . TYR A 1 364 ? -21.844 -1.898 -9.553 1.00 95.50 364 TYR A CA 1
ATOM 2710 C C . TYR A 1 364 ? -20.715 -2.852 -9.156 1.00 95.50 364 TYR A C 1
ATOM 2712 O O . TYR A 1 364 ? -20.934 -3.812 -8.419 1.00 95.50 364 TYR A O 1
ATOM 2720 N N . ASP A 1 365 ? -19.499 -2.541 -9.598 1.00 95.44 365 ASP A N 1
ATOM 2721 C CA . ASP A 1 365 ? -18.287 -3.264 -9.213 1.00 95.44 365 ASP A CA 1
ATOM 2722 C C . ASP A 1 365 ? -17.819 -2.816 -7.819 1.00 95.44 365 ASP A C 1
ATOM 2724 O O . ASP A 1 365 ? -17.017 -1.893 -7.670 1.00 95.44 365 ASP A O 1
ATOM 2728 N N . LEU A 1 366 ? -18.382 -3.442 -6.783 1.00 96.81 366 LEU A N 1
ATOM 2729 C CA . LEU A 1 366 ? -17.964 -3.211 -5.398 1.00 96.81 366 LEU A CA 1
ATOM 2730 C C . LEU A 1 366 ? -16.631 -3.892 -5.072 1.00 96.81 366 LEU A C 1
ATOM 2732 O O . LEU A 1 366 ? -15.945 -3.451 -4.158 1.00 96.81 366 LEU A O 1
ATOM 2736 N N . THR A 1 367 ? -16.233 -4.921 -5.823 1.00 97.44 367 THR A N 1
ATOM 2737 C CA . THR A 1 367 ? -14.931 -5.574 -5.650 1.00 97.44 367 THR A CA 1
ATOM 2738 C C . THR A 1 367 ? -13.812 -4.568 -5.884 1.00 97.44 367 THR A C 1
ATOM 2740 O O . THR A 1 367 ? -12.962 -4.382 -5.017 1.00 97.44 367 THR A O 1
ATOM 2743 N N . ALA A 1 368 ? -13.873 -3.822 -6.988 1.00 96.25 368 ALA A N 1
ATOM 2744 C CA . ALA A 1 368 ? -12.928 -2.747 -7.267 1.00 96.25 368 ALA A CA 1
ATOM 2745 C C . ALA A 1 368 ? -12.960 -1.592 -6.256 1.00 96.25 368 ALA A C 1
ATOM 2747 O O . ALA A 1 368 ? -11.982 -0.859 -6.174 1.00 96.25 368 ALA A O 1
ATOM 2748 N N . LEU A 1 369 ? -14.060 -1.405 -5.519 1.00 97.44 369 LEU A N 1
ATOM 2749 C CA . LEU A 1 369 ? -14.141 -0.384 -4.474 1.00 97.44 369 LEU A CA 1
ATOM 2750 C C . LEU A 1 369 ? -13.338 -0.777 -3.222 1.00 97.44 369 LEU A C 1
ATOM 2752 O O . LEU A 1 369 ? -12.795 0.099 -2.556 1.00 97.44 369 LEU A O 1
ATOM 2756 N N . PHE A 1 370 ? -13.262 -2.073 -2.902 1.00 98.56 370 PHE A N 1
ATOM 2757 C CA . PHE A 1 370 ? -12.474 -2.580 -1.772 1.00 98.56 370 PHE A CA 1
ATOM 2758 C C . PHE A 1 370 ? -10.985 -2.740 -2.101 1.00 98.56 370 PHE A C 1
ATOM 2760 O O . PHE A 1 370 ? -10.139 -2.566 -1.225 1.00 98.56 370 PHE A O 1
ATOM 2767 N N . VAL A 1 371 ? -10.642 -3.069 -3.350 1.00 98.44 371 VAL A N 1
ATOM 2768 C CA . VAL A 1 371 ? -9.237 -3.150 -3.775 1.00 98.44 371 VAL A CA 1
ATOM 2769 C C . VAL A 1 371 ? -8.612 -1.751 -3.733 1.00 98.44 371 VAL A C 1
ATOM 2771 O O . VAL A 1 371 ? -9.102 -0.833 -4.383 1.00 98.44 371 VAL A O 1
ATOM 2774 N N . GLY A 1 372 ? -7.519 -1.589 -2.988 1.00 97.75 372 GLY A N 1
ATOM 2775 C CA . GLY A 1 372 ? -6.870 -0.291 -2.779 1.00 97.75 372 GLY A CA 1
ATOM 2776 C C . GLY A 1 372 ? -7.509 0.575 -1.688 1.00 97.75 372 GLY A C 1
ATOM 2777 O O . GLY A 1 372 ? -7.116 1.724 -1.531 1.00 97.75 372 GLY A O 1
ATOM 2778 N N . SER A 1 373 ? -8.487 0.067 -0.926 1.00 98.00 373 SER A N 1
ATOM 2779 C CA . SER A 1 373 ? -9.139 0.854 0.132 1.00 98.00 373 SER A CA 1
ATOM 2780 C C . SER A 1 373 ? -8.319 0.965 1.423 1.00 98.00 373 SER A C 1
ATOM 2782 O O . SER A 1 373 ? -8.797 1.555 2.391 1.00 98.00 373 SER A O 1
ATOM 2784 N N . GLU A 1 374 ? -7.167 0.298 1.508 1.00 98.12 374 GLU A N 1
ATOM 2785 C CA . GLU A 1 374 ? -6.273 0.256 2.673 1.00 98.12 374 GLU A CA 1
ATOM 2786 C C . GLU A 1 374 ? -6.996 -0.110 3.984 1.00 98.12 374 GLU A C 1
ATOM 2788 O O . GLU A 1 374 ? -6.761 0.468 5.040 1.00 98.12 374 GLU A O 1
ATOM 2793 N N . GLY A 1 375 ? -7.958 -1.040 3.921 1.00 97.81 375 GLY A N 1
ATOM 2794 C CA . GLY A 1 375 ? -8.736 -1.475 5.091 1.00 97.81 375 GLY A CA 1
ATOM 2795 C C . GLY A 1 375 ? -9.722 -0.437 5.649 1.00 97.81 375 GLY A C 1
ATOM 2796 O O . GLY A 1 375 ? -10.332 -0.672 6.688 1.00 97.81 375 GLY A O 1
ATOM 2797 N N . THR A 1 376 ? -9.915 0.703 4.977 1.00 98.50 376 THR A N 1
ATOM 2798 C CA . THR A 1 376 ? -10.818 1.765 5.452 1.00 98.50 376 THR A CA 1
ATOM 2799 C C . THR A 1 376 ? -12.301 1.461 5.205 1.00 98.50 376 THR A C 1
ATOM 2801 O O . THR A 1 376 ? -13.154 2.017 5.890 1.00 98.50 376 THR A O 1
ATOM 2804 N N . LEU A 1 377 ? -12.654 0.586 4.261 1.00 98.62 377 LEU A N 1
ATOM 2805 C CA . LEU A 1 377 ? -14.060 0.278 3.939 1.00 98.62 377 LEU A CA 1
ATOM 2806 C C . LEU A 1 377 ? -14.540 -1.068 4.501 1.00 98.62 377 LEU A C 1
ATOM 2808 O O . LEU A 1 377 ? -15.741 -1.317 4.570 1.00 98.62 377 LEU A O 1
ATOM 2812 N N . GLY A 1 378 ? -13.613 -1.935 4.895 1.00 98.50 378 GLY A N 1
ATOM 2813 C CA . GLY A 1 378 ? -13.887 -3.288 5.361 1.00 98.50 378 GLY A CA 1
ATOM 2814 C C . GLY A 1 378 ? -12.601 -4.098 5.484 1.00 98.50 378 GLY A C 1
ATOM 2815 O O . GLY A 1 378 ? -11.536 -3.665 5.039 1.00 98.50 378 GLY A O 1
ATOM 2816 N N . ILE A 1 379 ? -12.708 -5.278 6.084 1.00 98.81 379 ILE A N 1
ATOM 2817 C CA . ILE A 1 379 ? -11.589 -6.197 6.302 1.00 98.81 379 ILE A CA 1
ATOM 2818 C C . ILE A 1 379 ? -11.745 -7.379 5.351 1.00 98.81 379 ILE A C 1
ATOM 2820 O O . ILE A 1 379 ? -12.727 -8.115 5.427 1.00 98.81 379 ILE A O 1
ATOM 2824 N N . VAL A 1 380 ? -10.793 -7.542 4.433 1.00 98.81 380 VAL A N 1
ATOM 2825 C CA . VAL A 1 380 ? -10.783 -8.647 3.464 1.00 98.81 380 VAL A CA 1
ATOM 2826 C C . VAL A 1 380 ? -10.452 -9.950 4.188 1.00 98.81 380 VAL A C 1
ATOM 2828 O O . VAL A 1 380 ? -9.407 -10.050 4.826 1.00 98.81 380 VAL A O 1
ATOM 2831 N N . VAL A 1 381 ? -11.332 -10.944 4.065 1.00 98.88 381 VAL A N 1
ATOM 2832 C CA . VAL A 1 381 ? -11.222 -12.252 4.738 1.00 98.88 381 VAL A CA 1
ATOM 2833 C C . VAL A 1 381 ? -11.217 -13.444 3.779 1.00 98.88 381 VAL A C 1
ATOM 2835 O O . VAL A 1 381 ? -10.932 -14.563 4.196 1.00 98.88 381 VAL A O 1
ATOM 2838 N N . GLY A 1 382 ? -11.465 -13.209 2.491 1.00 98.69 382 GLY A N 1
ATOM 2839 C CA . GLY A 1 382 ? -11.353 -14.209 1.432 1.00 98.69 382 GLY A CA 1
ATOM 2840 C C . GLY A 1 382 ? -11.155 -13.543 0.077 1.00 98.69 382 GLY A C 1
ATOM 2841 O O . GLY A 1 382 ? -11.713 -12.476 -0.189 1.00 98.69 382 GLY A O 1
ATOM 2842 N N . VAL A 1 383 ? -10.327 -14.145 -0.776 1.00 98.75 383 VAL A N 1
ATOM 2843 C CA . VAL A 1 383 ? -9.964 -13.584 -2.082 1.00 98.75 383 VAL A CA 1
ATOM 2844 C C . VAL A 1 383 ? -10.053 -14.669 -3.142 1.00 98.75 383 VAL A C 1
ATOM 2846 O O . VAL A 1 383 ? -9.386 -15.696 -3.050 1.00 98.75 383 VAL A O 1
ATOM 2849 N N . THR A 1 384 ? -10.850 -14.430 -4.181 1.00 98.62 384 THR A N 1
ATOM 2850 C CA . THR A 1 384 ? -10.781 -15.219 -5.414 1.00 98.62 384 THR A CA 1
ATOM 2851 C C . THR A 1 384 ? -9.917 -14.474 -6.413 1.00 98.62 384 THR A C 1
ATOM 2853 O O . THR A 1 384 ? -10.244 -13.347 -6.794 1.00 98.62 384 THR A O 1
ATOM 2856 N N . VAL A 1 385 ? -8.841 -15.108 -6.868 1.00 98.12 385 VAL A N 1
ATOM 2857 C CA . VAL A 1 385 ? -7.931 -14.542 -7.861 1.00 98.12 385 VAL A CA 1
ATOM 2858 C C . VAL A 1 385 ? -7.965 -15.307 -9.173 1.00 98.12 385 VAL A C 1
ATOM 2860 O O . VAL A 1 385 ? -8.215 -16.511 -9.223 1.00 98.12 385 VAL A O 1
ATOM 2863 N N . ARG A 1 386 ? -7.649 -14.586 -10.242 1.00 97.00 386 ARG A N 1
ATOM 2864 C CA . ARG A 1 386 ? -7.340 -15.109 -11.559 1.00 97.00 386 ARG A CA 1
ATOM 2865 C C . ARG A 1 386 ? -5.853 -15.444 -11.641 1.00 97.00 386 ARG A C 1
ATOM 2867 O O . ARG A 1 386 ? -5.000 -14.613 -11.339 1.00 97.00 386 ARG A O 1
ATOM 2874 N N . LEU A 1 387 ? -5.555 -16.635 -12.131 1.00 97.50 387 LEU A N 1
ATOM 2875 C CA . LEU A 1 387 ? -4.219 -17.102 -12.459 1.00 97.50 387 LEU A CA 1
ATOM 2876 C C . LEU A 1 387 ? -3.917 -16.847 -13.948 1.00 97.50 387 LEU A C 1
ATOM 2878 O O . LEU A 1 387 ? -4.780 -16.485 -14.756 1.00 97.50 387 LEU A O 1
ATOM 2882 N N . ARG A 1 388 ? -2.648 -16.961 -14.323 1.00 96.25 388 ARG A N 1
ATOM 2883 C CA . ARG A 1 388 ? -2.154 -16.878 -15.705 1.00 96.25 388 ARG A CA 1
ATOM 2884 C C . ARG A 1 388 ? -1.347 -18.126 -16.006 1.00 96.25 388 ARG A C 1
ATOM 2886 O O . ARG A 1 388 ? -0.795 -18.719 -15.094 1.00 96.25 388 ARG A O 1
ATOM 2893 N N . TYR A 1 389 ? -1.213 -18.491 -17.272 1.00 96.44 389 TYR A N 1
ATOM 2894 C CA . TYR A 1 389 ? -0.260 -19.531 -17.651 1.00 96.44 389 TYR A CA 1
ATOM 2895 C C . TYR A 1 389 ? 1.169 -19.107 -17.327 1.00 96.44 389 TYR A C 1
ATOM 2897 O O . TYR A 1 389 ? 1.554 -17.965 -17.596 1.00 96.44 389 TYR A O 1
ATOM 2905 N N . LEU A 1 390 ? 1.952 -20.047 -16.800 1.00 95.75 390 LEU A N 1
ATOM 2906 C CA . LEU A 1 390 ? 3.400 -19.907 -16.733 1.00 95.75 390 LEU A CA 1
ATOM 2907 C C . LEU A 1 390 ? 3.941 -19.732 -18.161 1.00 95.75 390 LEU A C 1
ATOM 2909 O O . LEU A 1 390 ? 3.632 -20.550 -19.037 1.00 95.75 390 LEU A O 1
ATOM 2913 N N . PRO A 1 391 ? 4.728 -18.679 -18.435 1.00 93.56 391 PRO A N 1
ATOM 2914 C CA . PRO A 1 391 ? 5.296 -18.487 -19.756 1.00 93.56 391 PRO A CA 1
ATOM 2915 C C . PRO A 1 391 ? 6.234 -19.635 -20.132 1.00 93.56 391 PRO A C 1
ATOM 2917 O O . PRO A 1 391 ? 7.089 -20.039 -19.347 1.00 93.56 391 PRO A O 1
ATOM 2920 N N . ARG A 1 392 ? 6.088 -20.146 -21.359 1.00 89.00 392 ARG A N 1
ATOM 2921 C CA . ARG A 1 392 ? 6.933 -21.226 -21.888 1.00 89.00 392 ARG A CA 1
ATOM 2922 C C . ARG A 1 392 ? 8.380 -20.785 -22.103 1.00 89.00 392 ARG A C 1
ATOM 2924 O O . ARG A 1 392 ? 9.298 -21.515 -21.753 1.00 89.00 392 ARG A O 1
ATOM 2931 N N . ASP A 1 393 ? 8.544 -19.612 -22.704 1.00 92.50 393 ASP A N 1
ATOM 2932 C CA . ASP A 1 393 ? 9.835 -19.026 -23.037 1.00 92.50 393 ASP A CA 1
ATOM 2933 C C . ASP A 1 393 ? 9.934 -17.664 -22.349 1.00 92.50 393 ASP A C 1
ATOM 2935 O O . ASP A 1 393 ? 8.963 -16.906 -22.325 1.00 92.50 393 ASP A O 1
ATOM 2939 N N . VAL A 1 394 ? 11.106 -17.360 -21.797 1.00 92.69 394 VAL A N 1
ATOM 2940 C CA . VAL A 1 394 ? 11.444 -16.058 -21.212 1.00 92.69 394 VAL A CA 1
ATOM 2941 C C . VAL A 1 394 ? 12.772 -15.623 -21.813 1.00 92.69 394 VAL A C 1
ATOM 2943 O O . VAL A 1 394 ? 13.675 -16.440 -21.992 1.00 92.69 394 VAL A O 1
ATOM 2946 N N . GLN A 1 395 ? 12.884 -14.350 -22.180 1.00 93.00 395 GLN A N 1
ATOM 2947 C CA . GLN A 1 395 ? 14.111 -13.762 -22.705 1.00 93.00 395 GLN A CA 1
ATOM 2948 C C . GLN A 1 395 ? 14.398 -12.459 -21.981 1.00 93.00 395 GLN A C 1
ATOM 2950 O O . GLN A 1 395 ? 13.566 -11.550 -21.997 1.00 93.00 395 GLN A O 1
ATOM 2955 N N . THR A 1 396 ? 15.594 -12.359 -21.405 1.00 93.69 396 THR A N 1
ATOM 2956 C CA . THR A 1 396 ? 16.055 -11.152 -20.716 1.00 93.69 396 THR A CA 1
ATOM 2957 C C . THR A 1 396 ? 17.039 -10.379 -21.597 1.00 93.69 396 THR A C 1
ATOM 2959 O O . THR A 1 396 ? 17.996 -10.939 -22.136 1.00 93.69 396 THR A O 1
ATOM 2962 N N . VAL A 1 397 ? 16.805 -9.077 -21.743 1.00 94.50 397 VAL A N 1
ATOM 2963 C CA . VAL A 1 397 ? 17.673 -8.120 -22.430 1.00 94.50 397 VAL A CA 1
ATOM 2964 C C . VAL A 1 397 ? 18.154 -7.098 -21.408 1.00 94.50 397 VAL A C 1
ATOM 2966 O O . VAL A 1 397 ? 17.344 -6.467 -20.735 1.00 94.50 397 VAL A O 1
ATOM 2969 N N . ALA A 1 398 ? 19.468 -6.925 -21.317 1.00 95.06 398 ALA A N 1
ATOM 2970 C CA . ALA A 1 398 ? 20.104 -5.876 -20.533 1.00 95.06 398 ALA A CA 1
ATOM 2971 C C . ALA A 1 398 ? 20.809 -4.901 -21.483 1.00 95.06 398 ALA A C 1
ATOM 2973 O O . ALA A 1 398 ? 21.546 -5.320 -22.385 1.00 95.06 398 ALA A O 1
ATOM 2974 N N . ALA A 1 399 ? 20.548 -3.611 -21.298 1.00 96.06 399 ALA A N 1
ATOM 2975 C CA . ALA A 1 399 ? 21.088 -2.547 -22.129 1.00 96.06 399 ALA A CA 1
ATOM 2976 C C . ALA A 1 399 ? 21.603 -1.399 -21.260 1.00 96.06 399 ALA A C 1
ATOM 2978 O O . ALA A 1 399 ? 20.856 -0.840 -20.457 1.00 96.06 399 ALA A O 1
ATOM 2979 N N . PHE A 1 400 ? 22.873 -1.049 -21.444 1.00 97.12 400 PHE A N 1
ATOM 2980 C CA . PHE A 1 400 ? 23.526 0.035 -20.720 1.00 97.12 400 PHE A CA 1
ATOM 2981 C C . PHE A 1 400 ? 23.527 1.316 -21.550 1.00 97.12 400 PHE A C 1
ATOM 2983 O O . PHE A 1 400 ? 23.732 1.279 -22.766 1.00 97.12 400 PHE A O 1
ATOM 2990 N N . TYR A 1 401 ? 23.321 2.446 -20.881 1.00 98.12 401 TYR A N 1
ATOM 2991 C CA . TYR A 1 401 ? 23.313 3.776 -21.483 1.00 98.12 401 TYR A CA 1
ATOM 2992 C C . TYR A 1 401 ? 24.368 4.683 -20.833 1.00 98.12 401 TYR A C 1
ATOM 2994 O O . TYR A 1 401 ? 24.700 4.496 -19.660 1.00 98.12 401 TYR A O 1
ATOM 3002 N N . PRO A 1 402 ? 24.892 5.681 -21.568 1.00 96.94 402 PRO A N 1
ATOM 3003 C CA . PRO A 1 402 ? 25.821 6.669 -21.017 1.00 96.94 402 PRO A CA 1
ATOM 3004 C C . PRO A 1 402 ? 25.147 7.684 -20.081 1.00 96.94 402 PRO A C 1
ATOM 3006 O O . PRO A 1 402 ? 25.851 8.387 -19.364 1.00 96.94 402 PRO A O 1
ATOM 3009 N N . ASP A 1 403 ? 23.814 7.759 -20.083 1.00 96.06 403 ASP A N 1
ATOM 3010 C CA . ASP A 1 403 ? 23.012 8.639 -19.234 1.00 96.06 403 ASP A CA 1
ATOM 3011 C C . ASP A 1 403 ? 21.594 8.071 -19.014 1.00 96.06 403 ASP A C 1
ATOM 3013 O O . ASP A 1 403 ? 21.116 7.211 -19.763 1.00 96.06 403 ASP A O 1
ATOM 3017 N N . PHE A 1 404 ? 20.913 8.544 -17.966 1.00 95.88 404 PHE A N 1
ATOM 3018 C CA . PHE A 1 404 ? 19.610 8.019 -17.541 1.00 95.88 404 PHE A CA 1
ATOM 3019 C C . PHE A 1 404 ? 18.457 8.445 -18.464 1.00 95.88 404 PHE A C 1
ATOM 3021 O O . PHE A 1 404 ? 17.514 7.681 -18.693 1.00 95.88 404 PHE A O 1
ATOM 3028 N N . ARG A 1 405 ? 18.560 9.622 -19.094 1.00 96.62 405 ARG A N 1
ATOM 3029 C CA . ARG A 1 405 ? 17.578 10.114 -20.077 1.00 96.62 405 ARG A CA 1
ATOM 3030 C C . ARG A 1 405 ? 17.548 9.240 -21.330 1.00 96.62 405 ARG A C 1
ATOM 3032 O O . ARG A 1 405 ? 16.470 8.986 -21.869 1.00 96.62 405 ARG A O 1
ATOM 3039 N N . GLY A 1 406 ? 18.703 8.746 -21.772 1.00 97.56 406 GLY A N 1
ATOM 3040 C CA . GLY A 1 406 ? 18.840 7.789 -22.866 1.00 97.56 406 GLY A CA 1
ATOM 3041 C C . GLY A 1 406 ? 18.108 6.480 -22.573 1.00 97.56 406 GLY A C 1
ATOM 3042 O O . GLY A 1 406 ? 17.339 6.006 -23.412 1.00 97.56 406 GLY A O 1
ATOM 3043 N N . ALA A 1 407 ? 18.243 5.951 -21.352 1.00 97.50 407 ALA A N 1
ATOM 3044 C CA . ALA A 1 407 ? 17.498 4.767 -20.923 1.00 97.50 407 ALA A CA 1
ATOM 3045 C C . ALA A 1 407 ? 15.975 5.008 -20.939 1.00 97.50 407 ALA A C 1
ATOM 3047 O O . ALA A 1 407 ? 15.227 4.198 -21.498 1.00 97.50 407 ALA A O 1
ATOM 3048 N N . ALA A 1 408 ? 15.513 6.163 -20.442 1.00 97.56 408 ALA A N 1
ATOM 3049 C CA . ALA A 1 408 ? 14.101 6.556 -20.494 1.00 97.56 408 ALA A CA 1
ATOM 3050 C C . ALA A 1 408 ? 13.585 6.722 -21.941 1.00 97.56 408 ALA A C 1
ATOM 3052 O O . ALA A 1 408 ? 12.457 6.337 -22.264 1.00 97.56 408 ALA A O 1
ATOM 3053 N N . ALA A 1 409 ? 14.412 7.234 -22.856 1.00 97.81 409 ALA A N 1
ATOM 3054 C CA . ALA A 1 409 ? 14.084 7.287 -24.280 1.00 97.81 409 ALA A CA 1
ATOM 3055 C C . ALA A 1 409 ? 14.000 5.879 -24.905 1.00 97.81 409 ALA A C 1
ATOM 3057 O O . ALA A 1 409 ? 13.129 5.632 -25.746 1.00 97.81 409 ALA A O 1
ATOM 3058 N N . GLY A 1 410 ? 14.837 4.940 -24.455 1.00 97.88 410 GLY A N 1
ATOM 3059 C CA . GLY A 1 410 ? 14.788 3.525 -24.831 1.00 97.88 410 GLY A CA 1
ATOM 3060 C C . GLY A 1 410 ? 13.461 2.853 -24.468 1.00 97.88 410 GLY A C 1
ATOM 3061 O O . GLY A 1 410 ? 12.864 2.166 -25.300 1.00 97.88 410 GLY A O 1
ATOM 3062 N N . VAL A 1 411 ? 12.930 3.128 -23.273 1.00 97.25 411 VAL A N 1
ATOM 3063 C CA . VAL A 1 411 ? 11.600 2.664 -22.821 1.00 97.25 411 VAL A CA 1
ATOM 3064 C C . VAL A 1 411 ? 10.494 3.103 -23.787 1.00 97.25 411 VAL A C 1
ATOM 3066 O O . VAL A 1 411 ? 9.605 2.322 -24.151 1.00 97.25 411 VAL A O 1
ATOM 3069 N N . LEU A 1 412 ? 10.553 4.357 -24.242 1.00 97.12 412 LEU A N 1
ATOM 3070 C CA . LEU A 1 412 ? 9.617 4.895 -25.228 1.00 97.12 412 LEU A CA 1
ATOM 3071 C C . LEU A 1 412 ? 9.804 4.271 -26.611 1.00 97.12 412 LEU A C 1
ATOM 3073 O O . LEU A 1 412 ? 8.817 4.019 -27.305 1.00 97.12 412 LEU A O 1
ATOM 3077 N N . ALA A 1 413 ? 11.047 4.027 -27.025 1.00 97.81 413 ALA A N 1
ATOM 3078 C CA . ALA A 1 413 ? 11.359 3.419 -28.312 1.00 97.81 413 ALA A CA 1
ATOM 3079 C C . ALA A 1 413 ? 10.796 1.992 -28.414 1.00 97.81 413 ALA A C 1
ATOM 3081 O O . ALA A 1 413 ? 10.138 1.665 -29.403 1.00 97.81 413 ALA A O 1
ATOM 3082 N N . VAL A 1 414 ? 10.943 1.181 -27.362 1.00 97.75 414 VAL A N 1
ATOM 3083 C CA . VAL A 1 414 ? 10.353 -0.168 -27.294 1.00 97.75 414 VAL A CA 1
ATOM 3084 C C . VAL A 1 414 ? 8.823 -0.112 -27.370 1.00 97.75 414 VAL A C 1
ATOM 3086 O O . VAL A 1 414 ? 8.212 -0.859 -28.134 1.00 97.75 414 VAL A O 1
ATOM 3089 N N . GLY A 1 415 ? 8.192 0.831 -26.660 1.00 95.56 415 GLY A N 1
ATOM 3090 C CA . GLY A 1 415 ? 6.745 1.049 -26.759 1.00 95.56 415 GLY A CA 1
ATOM 3091 C C . GLY A 1 415 ? 6.288 1.446 -28.172 1.00 95.56 415 GLY A C 1
ATOM 3092 O O . GLY A 1 415 ? 5.282 0.936 -28.667 1.00 95.56 415 GLY A O 1
ATOM 3093 N N . LYS A 1 416 ? 7.048 2.305 -28.868 1.00 96.81 416 LYS A N 1
ATOM 3094 C CA . LYS A 1 416 ? 6.787 2.684 -30.273 1.00 96.81 416 LYS A CA 1
ATOM 3095 C C . LYS A 1 416 ? 6.928 1.500 -31.231 1.00 96.81 416 LYS A C 1
ATOM 3097 O O . LYS A 1 416 ? 6.187 1.435 -32.210 1.00 96.81 416 LYS A O 1
ATOM 3102 N N . ALA A 1 417 ? 7.813 0.555 -30.920 1.00 97.06 417 ALA A N 1
ATOM 3103 C CA . ALA A 1 417 ? 7.963 -0.707 -31.640 1.00 97.06 417 ALA A CA 1
ATOM 3104 C C . ALA A 1 417 ? 6.838 -1.721 -31.350 1.00 97.06 417 ALA A C 1
ATOM 3106 O O . ALA A 1 417 ? 6.847 -2.808 -31.918 1.00 97.06 417 ALA A O 1
ATOM 3107 N N . ARG A 1 418 ? 5.845 -1.359 -30.517 1.00 95.69 418 ARG A N 1
ATOM 3108 C CA . ARG A 1 418 ? 4.673 -2.183 -30.166 1.00 95.69 418 ARG A CA 1
ATOM 3109 C C . ARG A 1 418 ? 5.027 -3.479 -29.431 1.00 95.69 418 ARG A C 1
ATOM 3111 O O . ARG A 1 418 ? 4.241 -4.420 -29.456 1.00 95.69 418 ARG A O 1
ATOM 3118 N N . VAL A 1 419 ? 6.166 -3.510 -28.744 1.00 96.25 419 VAL A N 1
ATOM 3119 C CA . VAL A 1 419 ? 6.511 -4.610 -27.841 1.00 96.25 419 VAL A CA 1
ATOM 3120 C C . VAL A 1 419 ? 5.986 -4.279 -26.447 1.00 96.25 419 VAL A C 1
ATOM 3122 O O . VAL A 1 419 ? 6.186 -3.163 -25.959 1.00 96.25 419 VAL A O 1
ATOM 3125 N N . GLN A 1 420 ? 5.317 -5.242 -25.812 1.00 94.31 420 GLN A N 1
ATOM 3126 C CA . GLN A 1 420 ? 4.853 -5.152 -24.426 1.00 94.31 420 GLN A CA 1
ATOM 3127 C C . GLN A 1 420 ? 5.621 -6.170 -23.573 1.00 94.31 420 GLN A C 1
ATOM 3129 O O . GLN A 1 420 ? 5.209 -7.329 -23.477 1.00 94.31 420 GLN A O 1
ATOM 3134 N N . PRO A 1 421 ? 6.757 -5.764 -22.981 1.00 95.31 421 PRO A N 1
ATOM 3135 C CA . PRO A 1 421 ? 7.535 -6.641 -22.123 1.00 95.31 421 PRO A CA 1
ATOM 3136 C C . PRO A 1 421 ? 6.766 -7.056 -20.874 1.00 95.31 421 PRO A C 1
ATOM 3138 O O . PRO A 1 421 ? 5.966 -6.282 -20.353 1.00 95.31 421 PRO A O 1
ATOM 3141 N N . ALA A 1 422 ? 7.071 -8.250 -20.372 1.00 95.19 422 ALA A N 1
ATOM 3142 C CA . ALA A 1 422 ? 6.629 -8.709 -19.064 1.00 95.19 422 ALA A CA 1
ATOM 3143 C C . ALA A 1 422 ? 7.273 -7.901 -17.941 1.00 95.19 422 ALA A C 1
ATOM 3145 O O . ALA A 1 422 ? 6.573 -7.511 -17.023 1.00 95.19 422 ALA A O 1
ATOM 3146 N N . ILE A 1 423 ? 8.575 -7.619 -18.044 1.00 95.12 423 ILE A N 1
ATOM 3147 C CA . ILE A 1 423 ? 9.315 -6.759 -17.113 1.00 95.12 423 ILE A CA 1
ATOM 3148 C C . ILE A 1 423 ? 10.028 -5.675 -17.916 1.00 95.12 423 ILE A C 1
ATOM 3150 O O . ILE A 1 423 ? 10.576 -5.959 -18.984 1.00 95.12 423 ILE A O 1
ATOM 3154 N N . MET A 1 424 ? 10.038 -4.443 -17.411 1.00 96.19 424 MET A N 1
ATOM 3155 C CA . MET A 1 424 ? 10.791 -3.331 -17.990 1.00 96.19 424 MET A CA 1
ATOM 3156 C C . MET A 1 424 ? 11.237 -2.384 -16.874 1.00 96.19 424 MET A C 1
ATOM 3158 O O . MET A 1 424 ? 10.506 -1.474 -16.491 1.00 96.19 424 MET A O 1
ATOM 3162 N N . GLU A 1 425 ? 12.446 -2.613 -16.373 1.00 96.00 425 GLU A N 1
ATOM 3163 C CA . GLU A 1 425 ? 13.023 -1.932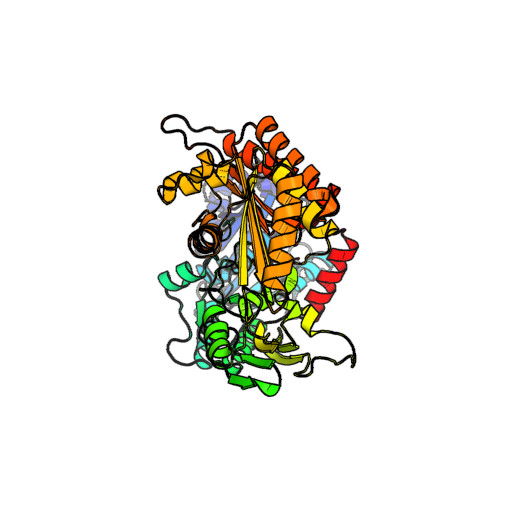 -15.215 1.00 96.00 425 GLU A CA 1
ATOM 3164 C C . GLU A 1 425 ? 14.172 -1.022 -15.625 1.00 96.00 425 GLU A C 1
ATOM 3166 O O . GLU A 1 425 ? 14.966 -1.367 -16.501 1.00 96.00 425 GLU A O 1
ATOM 3171 N N . MET A 1 426 ? 14.298 0.117 -14.954 1.00 95.75 426 MET A N 1
ATOM 3172 C CA . MET A 1 426 ? 15.349 1.093 -15.217 1.00 95.75 426 MET A CA 1
ATOM 3173 C C . MET A 1 426 ? 16.070 1.458 -13.918 1.00 95.75 426 MET A C 1
ATOM 3175 O O . MET A 1 426 ? 15.419 1.683 -12.898 1.00 95.75 426 MET A O 1
ATOM 3179 N N . LEU A 1 427 ? 17.401 1.491 -13.954 1.00 95.75 427 LEU A N 1
ATOM 3180 C CA . LEU A 1 427 ? 18.265 1.858 -12.831 1.00 95.75 427 LEU A CA 1
ATOM 3181 C C . LEU A 1 427 ? 19.209 2.975 -13.277 1.00 95.75 427 LEU A C 1
ATOM 3183 O O . LEU A 1 427 ? 19.795 2.890 -14.360 1.00 95.75 427 LEU A O 1
ATOM 3187 N N . ASP A 1 428 ? 19.354 4.006 -12.455 1.00 95.62 428 ASP A N 1
ATOM 3188 C CA . ASP A 1 428 ? 20.275 5.112 -12.705 1.00 95.62 428 ASP A CA 1
ATOM 3189 C C . ASP A 1 428 ? 21.709 4.803 -12.234 1.00 95.62 428 ASP A C 1
ATOM 3191 O O . ASP A 1 428 ? 21.973 3.815 -11.545 1.00 95.62 428 ASP A O 1
ATOM 3195 N N . GLY A 1 429 ? 22.654 5.678 -12.579 1.00 93.62 429 GLY A N 1
ATOM 3196 C CA . GLY A 1 429 ? 24.066 5.504 -12.245 1.00 93.62 429 GLY A CA 1
ATOM 3197 C C . GLY A 1 429 ? 24.342 5.515 -10.741 1.00 93.62 429 GLY A C 1
ATOM 3198 O O . GLY A 1 429 ? 25.253 4.817 -10.296 1.00 93.62 429 GLY A O 1
ATOM 3199 N N . GLY A 1 430 ? 23.553 6.258 -9.950 1.00 90.75 430 GLY A N 1
ATOM 3200 C CA . GLY A 1 430 ? 23.619 6.214 -8.487 1.00 90.75 430 GLY A CA 1
ATOM 3201 C C . GLY A 1 430 ? 23.296 4.823 -7.948 1.00 90.75 430 GLY A C 1
ATOM 3202 O O . GLY A 1 430 ? 24.061 4.277 -7.153 1.00 90.75 430 GLY A O 1
ATOM 3203 N N . THR A 1 431 ? 22.226 4.209 -8.457 1.00 92.00 431 THR A N 1
ATOM 3204 C CA . THR A 1 431 ? 21.848 2.835 -8.102 1.00 92.00 431 THR A CA 1
ATOM 3205 C C . THR A 1 431 ? 22.900 1.819 -8.552 1.00 92.00 431 THR A C 1
ATOM 3207 O O . THR A 1 431 ? 23.220 0.901 -7.800 1.00 92.00 431 THR A O 1
ATOM 3210 N N . LEU A 1 432 ? 23.476 1.967 -9.752 1.00 93.56 432 LEU A N 1
ATOM 3211 C CA . LEU A 1 432 ? 24.511 1.037 -10.231 1.00 93.56 432 LEU A CA 1
ATOM 3212 C C . LEU A 1 432 ? 25.757 1.041 -9.337 1.00 93.56 432 LEU A C 1
ATOM 3214 O O . LEU A 1 432 ? 26.251 -0.029 -8.997 1.00 93.56 432 LEU A O 1
ATOM 3218 N N . ARG A 1 433 ? 26.223 2.218 -8.897 1.00 91.56 433 ARG A N 1
ATOM 3219 C CA . ARG A 1 433 ? 27.351 2.321 -7.952 1.00 91.56 433 ARG A CA 1
ATOM 3220 C C . ARG A 1 433 ? 27.043 1.659 -6.612 1.00 91.56 433 ARG A C 1
ATOM 3222 O O . ARG A 1 433 ? 27.873 0.925 -6.089 1.00 91.56 433 ARG A O 1
ATOM 3229 N N . GLN A 1 434 ? 25.830 1.854 -6.097 1.00 87.69 434 GLN A N 1
ATOM 3230 C CA . GLN A 1 434 ? 25.398 1.198 -4.865 1.00 87.69 434 GLN A CA 1
ATOM 3231 C C . GLN A 1 434 ? 25.408 -0.334 -5.001 1.00 87.69 434 GLN A C 1
ATOM 3233 O O . GLN A 1 434 ? 25.821 -1.044 -4.084 1.00 87.69 434 GLN A O 1
ATOM 3238 N N . LEU A 1 435 ? 24.956 -0.861 -6.142 1.00 88.50 435 LEU A N 1
ATOM 3239 C CA . LEU A 1 435 ? 24.994 -2.299 -6.408 1.00 88.50 435 LEU A CA 1
ATOM 3240 C C . LEU A 1 435 ? 26.431 -2.826 -6.503 1.00 88.50 435 LEU A C 1
ATOM 3242 O O . LEU A 1 435 ? 26.701 -3.911 -5.986 1.00 88.50 435 LEU A O 1
ATOM 3246 N N . ASP A 1 436 ? 27.348 -2.057 -7.092 1.00 91.31 436 ASP A N 1
ATOM 3247 C CA . ASP A 1 436 ? 28.772 -2.403 -7.143 1.00 91.31 436 ASP A CA 1
ATOM 3248 C C . ASP A 1 436 ? 29.380 -2.511 -5.741 1.00 91.31 436 ASP A C 1
ATOM 3250 O O . ASP A 1 436 ? 30.066 -3.490 -5.448 1.00 91.31 436 ASP A O 1
ATOM 3254 N N . GLU A 1 437 ? 29.056 -1.581 -4.842 1.00 88.12 437 GLU A N 1
ATOM 3255 C CA . GLU A 1 437 ? 29.502 -1.613 -3.443 1.00 88.12 437 GLU A CA 1
ATOM 3256 C C . GLU A 1 437 ? 28.923 -2.802 -2.661 1.00 88.12 437 GLU A C 1
ATOM 3258 O O . GLU A 1 437 ? 29.648 -3.486 -1.937 1.00 88.12 437 GLU A O 1
ATOM 3263 N N . LEU A 1 438 ? 27.624 -3.077 -2.818 1.00 85.25 438 LEU A N 1
ATOM 3264 C CA . LEU A 1 438 ? 26.925 -4.137 -2.081 1.00 85.25 438 LEU A CA 1
ATOM 3265 C C . LEU A 1 438 ? 27.296 -5.546 -2.556 1.00 85.25 438 LEU A C 1
ATOM 3267 O O . LEU A 1 438 ? 27.389 -6.471 -1.746 1.00 85.25 438 LEU A O 1
ATOM 3271 N N . TYR A 1 439 ? 27.462 -5.731 -3.867 1.00 85.81 439 TYR A N 1
ATOM 3272 C CA . TYR A 1 439 ? 27.591 -7.053 -4.486 1.00 85.81 439 TYR A CA 1
ATOM 3273 C C . TYR A 1 439 ? 28.953 -7.307 -5.138 1.00 85.81 439 TYR A C 1
ATOM 3275 O O . TYR A 1 439 ? 29.157 -8.397 -5.684 1.00 85.81 439 TYR A O 1
ATOM 3283 N N . GLY A 1 440 ? 29.874 -6.338 -5.096 1.00 86.81 440 GLY A N 1
ATOM 3284 C CA . GLY A 1 440 ? 31.174 -6.426 -5.761 1.00 86.81 440 GLY A CA 1
ATOM 3285 C C . GLY A 1 440 ? 31.050 -6.565 -7.280 1.00 86.81 440 GLY A C 1
ATOM 3286 O O . GLY A 1 440 ? 31.813 -7.322 -7.884 1.00 86.81 440 GLY A O 1
ATOM 3287 N N . SER A 1 441 ? 30.036 -5.937 -7.882 1.00 88.44 441 SER A N 1
ATOM 3288 C CA . SER A 1 441 ? 29.844 -5.906 -9.336 1.00 88.44 441 SER A CA 1
ATOM 3289 C C . SER A 1 441 ? 30.631 -4.771 -10.007 1.00 88.44 441 SER A C 1
ATOM 3291 O O . SER A 1 441 ? 31.330 -4.008 -9.350 1.00 88.44 441 SER A O 1
ATOM 3293 N N . ASP A 1 442 ? 30.547 -4.707 -11.334 1.00 91.75 442 ASP A N 1
ATOM 3294 C CA . ASP A 1 442 ? 31.212 -3.750 -12.227 1.00 91.75 442 ASP A CA 1
ATOM 3295 C C . ASP A 1 442 ? 30.195 -2.982 -13.102 1.00 91.75 442 ASP A C 1
ATOM 3297 O O . ASP A 1 442 ? 30.489 -2.574 -14.226 1.00 91.75 442 ASP A O 1
ATOM 3301 N N . LEU A 1 443 ? 28.952 -2.828 -12.640 1.00 92.50 443 LEU A N 1
ATOM 3302 C CA . LEU A 1 443 ? 27.843 -2.292 -13.431 1.00 92.50 443 LEU A CA 1
ATOM 3303 C C . LEU A 1 443 ? 28.050 -0.824 -13.803 1.00 92.50 443 LEU A C 1
ATOM 3305 O O . LEU A 1 443 ? 27.722 -0.433 -14.925 1.00 92.50 443 LEU A O 1
ATOM 3309 N N . SER A 1 444 ? 28.610 -0.021 -12.897 1.00 93.38 444 SER A N 1
ATOM 3310 C CA . SER A 1 444 ? 28.880 1.400 -13.140 1.00 93.38 444 SER A CA 1
ATOM 3311 C C . SER A 1 444 ? 30.006 1.643 -14.155 1.00 93.38 444 SER A C 1
ATOM 3313 O O . SER A 1 444 ? 30.053 2.710 -14.771 1.00 93.38 444 SER A O 1
ATOM 3315 N N . GLU A 1 445 ? 30.868 0.650 -14.406 1.00 94.44 445 GLU A N 1
ATOM 3316 C CA . GLU A 1 445 ? 31.877 0.701 -15.474 1.00 94.44 445 GLU A CA 1
ATOM 3317 C C . GLU A 1 445 ? 31.264 0.446 -16.862 1.00 94.44 445 GLU A C 1
ATOM 3319 O O . GLU A 1 445 ? 31.809 0.872 -17.883 1.00 94.44 445 GLU A O 1
ATOM 3324 N N . ARG A 1 446 ? 30.103 -0.223 -16.915 1.00 93.31 446 ARG A N 1
ATOM 3325 C CA . ARG A 1 446 ? 29.410 -0.598 -18.159 1.00 93.31 446 ARG A CA 1
ATOM 3326 C C . ARG A 1 446 ? 28.484 0.501 -18.689 1.00 93.31 446 ARG A C 1
ATOM 3328 O O . ARG A 1 446 ? 28.151 0.495 -19.875 1.00 93.31 446 ARG A O 1
ATOM 3335 N N . GLY A 1 447 ? 28.070 1.440 -17.837 1.00 95.31 447 GLY A N 1
ATOM 3336 C CA . GLY A 1 447 ? 27.229 2.584 -18.192 1.00 95.31 447 GLY A CA 1
ATOM 3337 C C . GLY A 1 447 ? 26.784 3.401 -16.976 1.00 95.31 447 GLY A C 1
ATOM 3338 O O . GLY A 1 447 ? 27.029 3.026 -15.836 1.00 95.31 447 GLY A O 1
ATOM 3339 N N . GLN A 1 448 ? 26.102 4.521 -17.223 1.00 96.38 448 GLN A N 1
ATOM 3340 C CA . GLN A 1 448 ? 25.494 5.369 -16.183 1.00 96.38 448 GLN A CA 1
ATOM 3341 C C . GLN A 1 448 ? 23.987 5.136 -16.029 1.00 96.38 448 GLN A C 1
ATOM 3343 O O . GLN A 1 448 ? 23.323 5.848 -15.283 1.00 96.38 448 GLN A O 1
ATOM 3348 N N . ALA A 1 449 ? 23.432 4.169 -16.752 1.00 97.19 449 ALA A N 1
ATOM 3349 C CA . ALA A 1 449 ? 22.082 3.674 -16.556 1.00 97.19 449 ALA A CA 1
ATOM 3350 C C . ALA A 1 449 ? 21.948 2.268 -17.141 1.00 97.19 449 ALA A C 1
ATOM 3352 O O . ALA A 1 449 ? 22.651 1.909 -18.091 1.00 97.19 449 ALA A O 1
ATOM 3353 N N . LEU A 1 450 ? 21.016 1.495 -16.594 1.00 96.56 450 LEU A N 1
ATOM 3354 C CA . LEU A 1 450 ? 20.697 0.139 -17.024 1.00 96.56 450 LEU A CA 1
ATOM 3355 C C . LEU A 1 450 ? 19.194 0.019 -17.279 1.00 96.56 450 LEU A C 1
ATOM 3357 O O . LEU A 1 450 ? 18.385 0.361 -16.421 1.00 96.56 450 LEU A O 1
ATOM 3361 N N . LEU A 1 451 ? 18.834 -0.510 -18.446 1.00 96.75 451 LEU A N 1
ATOM 3362 C CA . LEU A 1 451 ? 17.478 -0.915 -18.800 1.00 96.75 451 LEU A CA 1
ATOM 3363 C C . LEU A 1 451 ? 17.427 -2.447 -18.898 1.00 96.75 451 LEU A C 1
ATOM 3365 O O . LEU A 1 451 ? 18.107 -3.046 -19.737 1.00 96.75 451 LEU A O 1
ATOM 3369 N N . LEU A 1 452 ? 16.624 -3.069 -18.035 1.00 95.69 452 LEU A N 1
ATOM 3370 C CA . LEU A 1 452 ? 16.368 -4.509 -17.994 1.00 95.69 452 LEU A CA 1
ATOM 3371 C C . LEU A 1 452 ? 14.978 -4.793 -18.547 1.00 95.69 452 LEU A C 1
ATOM 3373 O O . LEU A 1 452 ? 13.990 -4.239 -18.076 1.00 95.69 452 LEU A O 1
ATOM 3377 N N . ILE A 1 453 ? 14.889 -5.674 -19.536 1.00 95.69 453 ILE A N 1
ATOM 3378 C CA . ILE A 1 453 ? 13.631 -6.022 -20.192 1.00 95.69 453 ILE A CA 1
ATOM 3379 C C . ILE A 1 453 ? 13.484 -7.536 -20.221 1.00 95.69 453 ILE A C 1
ATOM 3381 O O . ILE A 1 453 ? 14.371 -8.222 -20.723 1.00 95.69 453 ILE A O 1
ATOM 3385 N N . GLN A 1 454 ? 12.352 -8.057 -19.748 1.00 95.06 454 GLN A N 1
ATOM 3386 C CA . GLN A 1 454 ? 11.964 -9.446 -19.986 1.00 95.06 454 GLN A CA 1
ATOM 3387 C C . GLN A 1 454 ? 10.770 -9.516 -20.925 1.00 95.06 454 GLN A C 1
ATOM 3389 O O . GLN A 1 454 ? 9.753 -8.861 -20.713 1.00 95.06 454 GLN A O 1
ATOM 3394 N N . THR A 1 455 ? 10.893 -10.343 -21.954 1.00 95.56 455 THR A N 1
ATOM 3395 C CA . THR A 1 455 ? 9.785 -10.743 -22.832 1.00 95.56 455 THR A CA 1
ATOM 3396 C C . THR A 1 455 ? 9.464 -12.202 -22.552 1.00 95.56 455 THR A C 1
ATOM 3398 O O . THR A 1 455 ? 10.359 -12.968 -22.186 1.00 95.56 455 THR A O 1
ATOM 3401 N N . ASP A 1 456 ? 8.197 -12.581 -22.675 1.00 95.00 456 ASP A N 1
ATOM 3402 C CA . ASP A 1 456 ? 7.748 -13.913 -22.290 1.00 95.00 456 ASP A CA 1
ATOM 3403 C C . ASP A 1 456 ? 6.605 -14.459 -23.165 1.00 95.00 456 ASP A C 1
ATOM 3405 O O . ASP A 1 456 ? 5.881 -13.734 -23.860 1.00 95.00 456 ASP A O 1
ATOM 3409 N N . GLY A 1 457 ? 6.471 -15.784 -23.150 1.00 94.50 457 GLY A N 1
ATOM 3410 C CA . GLY A 1 457 ? 5.536 -16.537 -23.981 1.00 94.50 457 GLY A CA 1
ATOM 3411 C C . GLY A 1 457 ? 6.101 -16.862 -25.366 1.00 94.50 457 GLY A C 1
ATOM 3412 O O . GLY A 1 457 ? 7.283 -16.690 -25.639 1.00 94.50 457 GLY A O 1
ATOM 3413 N N . PHE A 1 458 ? 5.242 -17.330 -26.274 1.00 93.81 458 PHE A N 1
ATOM 3414 C CA . PHE A 1 458 ? 5.664 -17.835 -27.592 1.00 93.81 458 PHE A CA 1
ATOM 3415 C C . PHE A 1 458 ? 6.366 -16.798 -28.487 1.00 93.81 458 PHE A C 1
ATOM 3417 O O . PHE A 1 458 ? 7.054 -17.170 -29.435 1.00 93.81 458 PHE A O 1
ATOM 3424 N N . GLY A 1 459 ? 6.165 -15.505 -28.219 1.00 94.06 459 GLY A N 1
ATOM 3425 C CA . GLY A 1 459 ? 6.793 -14.402 -28.947 1.00 94.06 459 GLY A CA 1
ATOM 3426 C C . GLY A 1 459 ? 8.131 -13.940 -28.366 1.00 94.06 459 GLY A C 1
ATOM 3427 O O . GLY A 1 459 ? 8.794 -13.131 -29.011 1.00 94.06 459 GLY A O 1
ATOM 3428 N N . ALA A 1 460 ? 8.549 -14.451 -27.200 1.00 94.75 460 ALA A N 1
ATOM 3429 C CA . ALA A 1 460 ? 9.642 -13.882 -26.407 1.00 94.75 460 ALA A CA 1
ATOM 3430 C C . ALA A 1 460 ? 10.936 -13.689 -27.211 1.00 94.75 460 ALA A C 1
ATOM 3432 O O . ALA A 1 460 ? 11.516 -12.610 -27.224 1.00 94.75 460 ALA A O 1
ATOM 3433 N N . THR A 1 461 ? 11.381 -14.705 -27.955 1.00 94.25 461 THR A N 1
ATOM 3434 C CA . THR A 1 461 ? 12.615 -14.613 -28.755 1.00 94.25 461 THR A CA 1
ATOM 3435 C C . THR A 1 461 ? 12.542 -13.544 -29.844 1.00 94.25 461 THR A C 1
ATOM 3437 O O . THR A 1 461 ? 13.502 -12.797 -30.034 1.00 94.25 461 THR A O 1
ATOM 3440 N N . ALA A 1 462 ? 11.415 -13.445 -30.552 1.00 95.75 462 ALA A N 1
ATOM 3441 C CA . ALA A 1 462 ? 11.242 -12.461 -31.618 1.00 95.75 462 ALA A CA 1
ATOM 3442 C C . ALA A 1 462 ? 11.121 -11.036 -31.054 1.00 95.75 462 ALA A C 1
ATOM 3444 O O . ALA A 1 462 ? 11.740 -10.108 -31.574 1.00 95.75 462 ALA A O 1
ATOM 3445 N N . GLU A 1 463 ? 10.371 -10.873 -29.964 1.00 96.44 463 GLU A N 1
ATOM 3446 C CA . GLU A 1 463 ? 10.230 -9.600 -29.258 1.00 96.44 463 GLU A CA 1
ATOM 3447 C C . GLU A 1 463 ? 11.570 -9.129 -28.687 1.00 96.44 463 GLU A C 1
ATOM 3449 O O . GLU A 1 463 ? 11.953 -7.981 -28.902 1.00 96.44 463 GLU A O 1
ATOM 3454 N N . ALA A 1 464 ? 12.335 -10.014 -28.041 1.00 95.12 464 ALA A N 1
ATOM 3455 C CA . ALA A 1 464 ? 13.667 -9.701 -27.536 1.00 95.12 464 ALA A CA 1
ATOM 3456 C C . ALA A 1 464 ? 14.630 -9.285 -28.657 1.00 95.12 464 ALA A C 1
ATOM 3458 O O . ALA A 1 464 ? 15.396 -8.342 -28.476 1.00 95.12 464 ALA A O 1
ATOM 3459 N N . ALA A 1 465 ? 14.592 -9.944 -29.821 1.00 95.38 465 ALA A N 1
ATOM 3460 C CA . ALA A 1 465 ? 15.418 -9.560 -30.967 1.00 95.38 465 ALA A CA 1
ATOM 3461 C C . ALA A 1 465 ? 15.100 -8.133 -31.449 1.00 95.38 465 ALA A C 1
ATOM 3463 O O . ALA A 1 465 ? 16.017 -7.330 -31.625 1.00 95.38 465 ALA A O 1
ATOM 3464 N N . LEU A 1 466 ? 13.812 -7.793 -31.572 1.00 97.44 466 LEU A N 1
ATOM 3465 C CA . LEU A 1 466 ? 13.373 -6.443 -31.931 1.00 97.44 466 LEU A CA 1
ATOM 3466 C C . LEU A 1 466 ? 13.756 -5.411 -30.860 1.00 97.44 466 LEU A C 1
ATOM 3468 O O . LEU A 1 466 ? 14.218 -4.320 -31.187 1.00 97.44 466 LEU A O 1
ATOM 3472 N N . VAL A 1 467 ? 13.621 -5.754 -29.576 1.00 97.06 467 VAL A N 1
ATOM 3473 C CA . VAL A 1 467 ? 14.057 -4.896 -28.463 1.00 97.06 467 VAL A CA 1
ATOM 3474 C C . VAL A 1 467 ? 15.552 -4.593 -28.568 1.00 97.06 467 VAL A C 1
ATOM 3476 O O . VAL A 1 467 ? 15.939 -3.431 -28.465 1.00 97.06 467 VAL A O 1
ATOM 3479 N N . ARG A 1 468 ? 16.399 -5.600 -28.819 1.00 96.50 468 ARG A N 1
ATOM 3480 C CA . ARG A 1 468 ? 17.851 -5.404 -28.981 1.00 96.50 468 ARG A CA 1
ATOM 3481 C C . ARG A 1 468 ? 18.164 -4.437 -30.124 1.00 96.50 468 ARG A C 1
ATOM 3483 O O . ARG A 1 468 ? 18.973 -3.534 -29.933 1.00 96.50 468 ARG A O 1
ATOM 3490 N N . GLU A 1 469 ? 17.507 -4.595 -31.273 1.00 97.25 469 GLU A N 1
ATOM 3491 C CA . GLU A 1 469 ? 17.664 -3.704 -32.431 1.00 97.25 469 GLU A CA 1
ATOM 3492 C C . GLU A 1 469 ? 17.285 -2.257 -32.090 1.00 97.25 469 GLU A C 1
ATOM 3494 O O . GLU A 1 469 ? 18.064 -1.333 -32.327 1.00 97.25 469 GLU A O 1
ATOM 3499 N N . VAL A 1 470 ? 16.111 -2.064 -31.484 1.00 97.88 470 VAL A N 1
ATOM 3500 C CA . VAL A 1 470 ? 15.577 -0.740 -31.137 1.00 97.88 470 VAL A CA 1
ATOM 3501 C C . VAL A 1 470 ? 16.467 -0.019 -30.125 1.00 97.88 470 VAL A C 1
ATOM 3503 O O . VAL A 1 470 ? 16.742 1.169 -30.290 1.00 97.88 470 VAL A O 1
ATOM 3506 N N . LEU A 1 471 ? 16.936 -0.721 -29.090 1.00 97.88 471 LEU A N 1
ATOM 3507 C CA . LEU A 1 471 ? 17.803 -0.129 -28.070 1.00 97.88 471 LEU A CA 1
ATOM 3508 C C . LEU A 1 471 ? 19.197 0.185 -28.622 1.00 97.88 471 LEU A C 1
ATOM 3510 O O . LEU A 1 471 ? 19.719 1.267 -28.361 1.00 97.88 471 LEU A O 1
ATOM 3514 N N . ALA A 1 472 ? 19.778 -0.705 -29.432 1.00 96.94 472 ALA A N 1
ATOM 3515 C CA . ALA A 1 472 ? 21.066 -0.453 -30.077 1.00 96.94 472 ALA A CA 1
ATOM 3516 C C . ALA A 1 472 ? 20.998 0.758 -31.025 1.00 96.94 472 ALA A C 1
ATOM 3518 O O . ALA A 1 472 ? 21.878 1.617 -30.999 1.00 96.94 472 ALA A O 1
ATOM 3519 N N . ALA A 1 473 ? 19.920 0.885 -31.808 1.00 97.25 473 ALA A N 1
ATOM 3520 C CA . ALA A 1 473 ? 19.678 2.061 -32.647 1.00 97.25 473 ALA A CA 1
ATOM 3521 C C . ALA A 1 473 ? 19.495 3.354 -31.825 1.00 97.25 473 ALA A C 1
ATOM 3523 O O . ALA A 1 473 ? 19.792 4.443 -32.315 1.00 97.25 473 ALA A O 1
ATOM 3524 N N . GLY A 1 474 ? 19.033 3.232 -30.577 1.00 95.00 474 GLY A N 1
ATOM 3525 C CA . GLY A 1 474 ? 18.921 4.312 -29.595 1.00 95.00 474 GLY A CA 1
ATOM 3526 C C . GLY A 1 474 ? 20.220 4.653 -28.854 1.00 95.00 474 GLY A C 1
ATOM 3527 O O . GLY A 1 474 ? 20.186 5.497 -27.964 1.00 95.00 474 GLY A O 1
ATOM 3528 N N . GLY A 1 475 ? 21.349 4.025 -29.205 1.00 95.38 475 GLY A N 1
ATOM 3529 C CA . GLY A 1 475 ? 22.661 4.301 -28.609 1.00 95.38 475 GLY A CA 1
ATOM 3530 C C . GLY A 1 475 ? 23.003 3.464 -27.374 1.00 95.38 475 GLY A C 1
ATOM 3531 O O . GLY A 1 475 ? 23.990 3.762 -26.705 1.00 95.38 475 GLY A O 1
ATOM 3532 N N . ALA A 1 476 ? 22.219 2.428 -27.066 1.00 97.38 476 ALA A N 1
ATOM 3533 C CA . ALA A 1 476 ? 22.511 1.528 -25.957 1.00 97.38 476 ALA A CA 1
ATOM 3534 C C . ALA A 1 476 ? 23.605 0.509 -26.304 1.00 97.38 476 ALA A C 1
ATOM 3536 O O . ALA A 1 476 ? 23.622 -0.057 -27.401 1.00 97.38 476 ALA A O 1
ATOM 3537 N N . THR A 1 477 ? 24.435 0.164 -25.321 1.00 96.56 477 THR A N 1
ATOM 3538 C CA . THR A 1 477 ? 25.279 -1.035 -25.375 1.00 96.56 477 THR A CA 1
ATOM 3539 C C . THR A 1 477 ? 24.461 -2.226 -24.886 1.00 96.56 477 THR A C 1
ATOM 3541 O O . THR A 1 477 ? 24.224 -2.390 -23.688 1.00 96.56 477 THR A O 1
ATOM 3544 N N . VAL A 1 478 ? 23.990 -3.053 -25.820 1.00 93.56 478 VAL A N 1
ATOM 3545 C CA . VAL A 1 478 ? 23.125 -4.206 -25.533 1.00 93.56 478 VAL A CA 1
ATOM 3546 C C . VAL A 1 478 ? 23.965 -5.470 -25.344 1.00 93.56 478 VAL A C 1
ATOM 3548 O O . VAL A 1 478 ? 24.770 -5.815 -26.208 1.00 93.56 478 VAL A O 1
ATOM 3551 N N . MET A 1 479 ? 23.764 -6.191 -24.238 1.00 87.94 479 MET A N 1
ATOM 3552 C CA . MET A 1 479 ? 24.502 -7.431 -23.959 1.00 87.94 479 MET A CA 1
ATOM 3553 C C . MET A 1 479 ? 24.182 -8.525 -24.989 1.00 87.94 479 MET A C 1
ATOM 3555 O O . MET A 1 479 ? 23.018 -8.730 -25.323 1.00 87.94 479 MET A O 1
ATOM 3559 N N . ALA A 1 480 ? 25.194 -9.248 -25.479 1.00 69.44 480 ALA A N 1
ATOM 3560 C CA . ALA A 1 480 ? 25.054 -10.182 -26.603 1.00 69.44 480 ALA A CA 1
ATOM 3561 C C . ALA A 1 480 ? 24.370 -11.526 -26.263 1.00 69.44 480 ALA A C 1
ATOM 3563 O O . ALA A 1 480 ? 23.792 -12.140 -27.159 1.00 69.44 480 ALA A O 1
ATOM 3564 N N . GLU A 1 481 ? 24.393 -11.982 -25.004 1.00 60.91 481 GLU A N 1
ATOM 3565 C CA . GLU A 1 481 ? 23.950 -13.335 -24.618 1.00 60.91 481 GLU A CA 1
ATOM 3566 C C . GLU A 1 481 ? 22.810 -13.341 -23.582 1.00 60.91 481 GLU A C 1
ATOM 3568 O O . GLU A 1 481 ? 22.699 -12.456 -22.734 1.00 60.91 481 GLU A O 1
ATOM 3573 N N . ALA A 1 482 ? 21.943 -14.357 -23.676 1.00 58.25 482 ALA A N 1
ATOM 3574 C CA . ALA A 1 482 ? 20.809 -14.605 -22.789 1.00 58.25 482 ALA A CA 1
ATOM 3575 C C . ALA A 1 482 ? 21.138 -15.741 -21.806 1.00 58.25 482 ALA A C 1
ATOM 3577 O O . ALA A 1 482 ? 21.414 -16.860 -22.226 1.00 58.25 482 ALA A O 1
ATOM 3578 N N . ASN A 1 483 ? 21.144 -15.455 -20.504 1.00 62.94 483 ASN A N 1
ATOM 3579 C CA . ASN A 1 483 ? 20.089 -15.854 -19.558 1.00 62.94 483 ASN A CA 1
ATOM 3580 C C . ASN A 1 483 ? 20.591 -15.617 -18.131 1.00 62.94 483 ASN A C 1
ATOM 3582 O O . ASN A 1 483 ? 20.057 -14.757 -17.449 1.00 62.94 483 ASN A O 1
ATOM 3586 N N . ALA A 1 484 ? 21.686 -16.258 -17.713 1.00 73.00 484 ALA A N 1
ATOM 3587 C CA . ALA A 1 484 ? 22.060 -16.291 -16.295 1.00 73.00 484 ALA A CA 1
ATOM 3588 C C . ALA A 1 484 ? 22.499 -14.931 -15.722 1.00 73.00 484 ALA A C 1
ATOM 3590 O O . ALA A 1 484 ? 22.063 -14.545 -14.640 1.00 73.00 484 ALA A O 1
ATOM 3591 N N . GLU A 1 485 ? 23.351 -14.182 -16.431 1.00 80.94 485 GLU A N 1
ATOM 3592 C CA . GLU A 1 485 ? 23.798 -12.870 -15.945 1.00 80.94 485 GLU A CA 1
ATOM 3593 C C . GLU A 1 485 ? 22.650 -11.856 -15.956 1.00 80.94 485 GLU A C 1
ATOM 3595 O O . GLU A 1 485 ? 22.425 -11.165 -14.970 1.00 80.94 485 GLU A O 1
ATOM 3600 N N . ALA A 1 486 ? 21.868 -11.815 -17.035 1.00 76.56 486 ALA A N 1
ATOM 3601 C CA . ALA A 1 486 ? 20.736 -10.904 -17.151 1.00 76.56 486 ALA A CA 1
ATOM 3602 C C . ALA A 1 486 ? 19.612 -11.233 -16.143 1.00 76.56 486 ALA A C 1
ATOM 3604 O O . ALA A 1 486 ? 19.023 -10.324 -15.566 1.00 76.56 486 ALA A O 1
ATOM 3605 N N . GLU A 1 487 ? 19.350 -12.513 -15.866 1.00 79.44 487 GLU A N 1
ATOM 3606 C CA . GLU A 1 487 ? 18.444 -12.952 -14.793 1.00 79.44 487 GLU A CA 1
ATOM 3607 C C . GLU A 1 487 ? 18.976 -12.563 -13.408 1.00 79.44 487 GLU A C 1
ATOM 3609 O O . GLU A 1 487 ? 18.212 -12.083 -12.571 1.00 79.44 487 GLU A O 1
ATOM 3614 N N . ARG A 1 488 ? 20.292 -12.684 -13.177 1.00 85.44 488 ARG A N 1
ATOM 3615 C CA . ARG A 1 488 ? 20.928 -12.197 -11.943 1.00 85.44 488 ARG A CA 1
ATOM 3616 C C . ARG A 1 488 ? 20.726 -10.691 -11.769 1.00 85.44 488 ARG A C 1
ATOM 3618 O O . ARG A 1 488 ? 20.467 -10.262 -10.650 1.00 85.44 488 ARG A O 1
ATOM 3625 N N . LEU A 1 489 ? 20.792 -9.900 -12.846 1.00 87.44 489 LEU A N 1
ATOM 3626 C CA . LEU A 1 489 ? 20.509 -8.458 -12.793 1.00 87.44 489 LEU A CA 1
ATOM 3627 C C . LEU A 1 489 ? 19.050 -8.165 -12.420 1.00 87.44 489 LEU A C 1
ATOM 3629 O O . LEU A 1 489 ? 18.792 -7.227 -11.670 1.00 87.44 489 LEU A O 1
ATOM 3633 N N . VAL A 1 490 ? 18.095 -8.974 -12.893 1.00 87.19 490 VAL A N 1
ATOM 3634 C CA . VAL A 1 490 ? 16.684 -8.847 -12.487 1.00 87.19 490 VAL A CA 1
ATOM 3635 C C . VAL A 1 490 ? 16.521 -9.135 -10.993 1.00 87.19 490 VAL A C 1
ATOM 3637 O O . VAL A 1 490 ? 15.815 -8.398 -10.308 1.00 87.19 490 VAL A O 1
ATOM 3640 N N . GLU A 1 491 ? 17.196 -10.154 -10.458 1.00 85.31 491 GLU A N 1
ATOM 3641 C CA . GLU A 1 491 ? 17.154 -10.429 -9.016 1.00 85.31 491 GLU A CA 1
ATOM 3642 C C . GLU A 1 491 ? 17.841 -9.320 -8.201 1.00 85.31 491 GLU A C 1
ATOM 3644 O O . GLU A 1 491 ? 17.275 -8.865 -7.211 1.00 85.31 491 GLU A O 1
ATOM 3649 N N . MET A 1 492 ? 18.990 -8.802 -8.655 1.00 86.00 492 MET A N 1
ATOM 3650 C CA . MET A 1 492 ? 19.636 -7.633 -8.038 1.00 86.00 492 MET A CA 1
ATOM 3651 C C . MET A 1 492 ? 18.709 -6.416 -8.017 1.00 86.00 492 MET A C 1
ATOM 3653 O O . MET A 1 492 ? 18.639 -5.716 -7.013 1.00 86.00 492 MET A O 1
ATOM 3657 N N . ARG A 1 493 ? 17.952 -6.173 -9.095 1.00 86.25 493 ARG A N 1
ATOM 3658 C CA . ARG A 1 493 ? 16.945 -5.104 -9.151 1.00 86.25 493 ARG A CA 1
ATOM 3659 C C . ARG A 1 493 ? 15.815 -5.317 -8.139 1.00 86.25 493 ARG A C 1
ATOM 3661 O O . ARG A 1 493 ? 15.299 -4.335 -7.606 1.00 86.25 493 ARG A O 1
ATOM 3668 N N . ARG A 1 494 ? 15.418 -6.559 -7.846 1.00 84.81 494 ARG A N 1
ATOM 3669 C CA . ARG A 1 494 ? 14.402 -6.833 -6.812 1.00 84.81 494 ARG A CA 1
ATOM 3670 C C . ARG A 1 494 ? 14.905 -6.478 -5.412 1.00 84.81 494 ARG A C 1
ATOM 3672 O O . ARG A 1 494 ? 14.118 -5.986 -4.611 1.00 84.81 494 ARG A O 1
ATOM 3679 N N . SER A 1 495 ? 16.195 -6.668 -5.132 1.00 76.06 495 SER A N 1
ATOM 3680 C CA . SER A 1 495 ? 16.806 -6.334 -3.838 1.00 76.06 495 SER A CA 1
ATOM 3681 C C . SER A 1 495 ? 17.441 -4.938 -3.769 1.00 76.06 495 SER A C 1
ATOM 3683 O O . SER A 1 495 ? 17.863 -4.527 -2.691 1.00 76.06 495 SER A O 1
ATOM 3685 N N . SER A 1 496 ? 17.494 -4.186 -4.875 1.00 69.56 496 SER A N 1
ATOM 3686 C CA . SER A 1 496 ? 18.279 -2.943 -4.986 1.00 69.56 496 SER A CA 1
ATOM 3687 C C . SER A 1 496 ? 17.797 -1.795 -4.101 1.00 69.56 496 SER A C 1
ATOM 3689 O O . SER A 1 496 ? 18.549 -0.853 -3.886 1.00 69.56 496 SER A O 1
ATOM 3691 N N . ARG A 1 497 ? 16.554 -1.845 -3.604 1.00 65.12 497 ARG A N 1
ATOM 3692 C CA . ARG A 1 497 ? 16.038 -0.848 -2.652 1.00 65.12 497 ARG A CA 1
ATOM 3693 C C . ARG A 1 497 ? 16.536 -1.069 -1.220 1.00 65.12 497 ARG A C 1
ATOM 3695 O O . ARG A 1 497 ? 16.424 -0.147 -0.429 1.00 65.12 497 ARG A O 1
ATOM 3702 N N . GLY A 1 498 ? 17.088 -2.241 -0.883 1.00 57.09 498 GLY A N 1
ATOM 3703 C CA . GLY A 1 498 ? 17.565 -2.540 0.473 1.00 57.09 498 GLY A CA 1
ATOM 3704 C C . GLY A 1 498 ? 16.500 -2.355 1.569 1.00 57.09 498 GLY A C 1
ATOM 3705 O O . GLY A 1 498 ? 15.302 -2.398 1.297 1.00 57.09 498 GLY A O 1
ATOM 3706 N N . ASP A 1 499 ? 16.957 -2.161 2.810 1.00 53.50 499 ASP A N 1
ATOM 3707 C CA . ASP A 1 499 ? 16.140 -1.772 3.975 1.00 53.50 499 ASP A CA 1
ATOM 3708 C C . ASP A 1 499 ? 16.202 -0.249 4.180 1.00 53.50 499 ASP A C 1
ATOM 3710 O O . ASP A 1 499 ? 16.659 0.267 5.200 1.00 53.50 499 ASP A O 1
ATOM 3714 N N . GLU A 1 500 ? 15.890 0.497 3.123 1.00 59.06 500 GLU A N 1
ATOM 3715 C CA . GLU A 1 500 ? 16.067 1.947 3.103 1.00 59.06 500 GLU A CA 1
ATOM 3716 C C . GLU A 1 500 ? 14.840 2.670 3.631 1.00 59.06 500 GLU A C 1
ATOM 3718 O O . GLU A 1 500 ? 14.071 3.269 2.884 1.00 59.06 500 GLU A O 1
ATOM 3723 N N . THR A 1 501 ? 14.676 2.617 4.946 1.00 63.03 501 THR A N 1
ATOM 3724 C CA . THR A 1 501 ? 13.722 3.468 5.650 1.00 63.03 501 THR A CA 1
ATOM 3725 C C . THR A 1 501 ? 14.201 4.920 5.593 1.00 63.03 501 THR A C 1
ATOM 3727 O O . THR A 1 501 ? 15.381 5.199 5.853 1.00 63.03 501 THR A O 1
ATOM 3730 N N . ASP A 1 502 ? 13.291 5.842 5.261 1.00 69.62 502 ASP A N 1
ATOM 3731 C CA . ASP A 1 502 ? 13.552 7.283 5.330 1.00 69.62 502 ASP A CA 1
ATOM 3732 C C . ASP A 1 502 ? 14.104 7.656 6.710 1.00 69.62 502 ASP A C 1
ATOM 3734 O O . ASP A 1 502 ? 13.671 7.144 7.747 1.00 69.62 502 ASP A O 1
ATOM 3738 N N . ASN A 1 503 ? 15.080 8.557 6.722 1.00 76.31 503 ASN A N 1
ATOM 3739 C CA . ASN A 1 503 ? 15.711 9.055 7.937 1.00 76.31 503 ASN A CA 1
ATOM 3740 C C . ASN A 1 503 ? 16.280 10.461 7.704 1.00 76.31 503 ASN A C 1
ATOM 3742 O O . ASN A 1 503 ? 16.070 11.075 6.662 1.00 76.31 503 ASN A O 1
ATOM 3746 N N . GLU A 1 504 ? 17.025 10.986 8.674 1.00 76.81 504 GLU A N 1
ATOM 3747 C CA . GLU A 1 504 ? 17.592 12.339 8.606 1.00 76.81 504 GLU A CA 1
ATOM 3748 C C . GLU A 1 504 ? 18.579 12.571 7.439 1.00 76.81 504 GLU A C 1
ATOM 3750 O O . GLU A 1 504 ? 18.860 13.719 7.100 1.00 76.81 504 GLU A O 1
ATOM 3755 N N . TYR A 1 505 ? 19.048 11.505 6.780 1.00 84.31 505 TYR A N 1
ATOM 3756 C CA . TYR A 1 505 ? 19.983 11.559 5.651 1.00 84.31 505 TYR A CA 1
ATOM 3757 C C . TYR A 1 505 ? 19.371 11.143 4.311 1.00 84.31 505 TYR A C 1
ATOM 3759 O O . TYR A 1 505 ? 20.044 11.260 3.287 1.00 84.31 505 TYR A O 1
ATOM 3767 N N . ARG A 1 506 ? 18.135 10.627 4.276 1.00 87.88 506 ARG A N 1
ATOM 3768 C CA . ARG A 1 506 ? 17.508 10.151 3.034 1.00 87.88 506 ARG A CA 1
ATOM 3769 C C . ARG A 1 506 ? 15.992 10.225 3.072 1.00 87.88 506 ARG A C 1
ATOM 3771 O O . ARG A 1 506 ? 15.381 9.890 4.083 1.00 87.88 506 ARG A O 1
ATOM 3778 N N . VAL A 1 507 ? 15.415 10.581 1.933 1.00 88.00 507 VAL A N 1
ATOM 3779 C CA . VAL A 1 507 ? 13.974 10.529 1.695 1.00 88.00 507 VAL A CA 1
ATOM 3780 C C . VAL A 1 507 ? 13.706 9.939 0.319 1.00 88.00 507 VAL A C 1
ATOM 3782 O O . VAL A 1 507 ? 14.362 10.297 -0.665 1.00 88.00 507 VAL A O 1
ATOM 3785 N N . GLY A 1 508 ? 12.767 9.009 0.239 1.00 87.56 508 GLY A N 1
ATOM 3786 C CA . GLY A 1 508 ? 12.361 8.391 -1.010 1.00 87.56 508 GLY A CA 1
ATOM 3787 C C . GLY A 1 508 ? 10.866 8.466 -1.218 1.00 87.56 508 GLY A C 1
ATOM 3788 O O . GLY A 1 508 ? 10.093 8.547 -0.270 1.00 87.56 508 GLY A O 1
ATOM 3789 N N . GLU A 1 509 ? 10.461 8.404 -2.479 1.00 84.94 509 GLU A N 1
ATOM 3790 C CA . GLU A 1 509 ? 9.052 8.303 -2.817 1.00 84.94 509 GLU A CA 1
ATOM 3791 C C . GLU A 1 509 ? 8.772 7.287 -3.906 1.00 84.94 509 GLU A C 1
ATOM 3793 O O . GLU A 1 509 ? 9.678 6.728 -4.518 1.00 84.94 509 GLU A O 1
ATOM 3798 N N . ASP A 1 510 ? 7.483 7.044 -4.097 1.00 91.62 510 ASP A N 1
ATOM 3799 C CA . ASP A 1 510 ? 6.915 6.242 -5.171 1.00 91.62 510 ASP A CA 1
ATOM 3800 C C . ASP A 1 510 ? 5.905 7.094 -5.925 1.00 91.62 510 ASP A C 1
ATOM 3802 O O . ASP A 1 510 ? 4.912 7.522 -5.345 1.00 91.62 510 ASP A O 1
ATOM 3806 N N . VAL A 1 511 ? 6.176 7.351 -7.198 1.00 95.00 511 VAL A N 1
ATOM 3807 C CA . VAL A 1 511 ? 5.362 8.194 -8.078 1.00 95.00 511 VAL A CA 1
ATOM 3808 C C . VAL A 1 511 ? 5.218 7.524 -9.428 1.00 95.00 511 VAL A C 1
ATOM 3810 O O . VAL A 1 511 ? 6.091 6.773 -9.855 1.00 95.00 511 VAL A O 1
ATOM 3813 N N . ALA A 1 512 ? 4.170 7.860 -10.169 1.00 96.81 512 ALA A N 1
ATOM 3814 C CA . ALA A 1 512 ? 4.088 7.468 -11.569 1.00 96.81 512 ALA A CA 1
ATOM 3815 C C . ALA A 1 512 ? 3.760 8.662 -12.455 1.00 96.81 512 ALA A C 1
ATOM 3817 O O . ALA A 1 512 ? 2.969 9.529 -12.090 1.00 96.81 512 ALA A O 1
ATOM 3818 N N . VAL A 1 513 ? 4.359 8.695 -13.643 1.00 97.75 513 VAL A N 1
ATOM 3819 C CA . VAL A 1 513 ? 4.070 9.684 -14.688 1.00 97.75 513 VAL A CA 1
ATOM 3820 C C . VAL A 1 513 ? 3.627 8.970 -15.963 1.00 97.75 513 VAL A C 1
ATOM 3822 O O . VAL A 1 513 ? 4.051 7.839 -16.218 1.00 97.75 513 VAL A O 1
ATOM 3825 N N . PRO A 1 514 ? 2.822 9.612 -16.833 1.00 96.88 514 PRO A N 1
ATOM 3826 C CA . PRO A 1 514 ? 2.547 9.056 -18.148 1.00 96.88 514 PRO A CA 1
ATOM 3827 C C . PRO A 1 514 ? 3.863 8.736 -18.856 1.00 96.88 514 PRO A C 1
ATOM 3829 O O . PRO A 1 514 ? 4.749 9.586 -18.913 1.00 96.88 514 PRO A O 1
ATOM 3832 N N . ARG A 1 515 ? 3.994 7.541 -19.446 1.00 94.56 515 ARG A N 1
ATOM 3833 C CA . ARG A 1 515 ? 5.261 7.085 -20.054 1.00 94.56 515 ARG A CA 1
ATOM 3834 C C . ARG A 1 515 ? 5.886 8.105 -21.005 1.00 94.56 515 ARG A C 1
ATOM 3836 O O . ARG A 1 515 ? 7.101 8.264 -21.030 1.00 94.56 515 ARG A O 1
ATOM 3843 N N . SER A 1 516 ? 5.057 8.840 -21.752 1.00 95.50 516 SER A N 1
ATOM 3844 C CA . SER A 1 516 ? 5.477 9.924 -22.654 1.00 95.50 516 SER A CA 1
ATOM 3845 C C . SER A 1 516 ? 6.249 11.062 -21.979 1.00 95.50 516 SER A C 1
ATOM 3847 O O . SER A 1 516 ? 6.888 11.834 -22.683 1.00 95.50 516 SER A O 1
ATOM 3849 N N . ARG A 1 517 ? 6.176 11.177 -20.651 1.00 97.81 517 ARG A N 1
ATOM 3850 C CA . ARG A 1 517 ? 6.836 12.188 -19.819 1.00 97.81 517 ARG A CA 1
ATOM 3851 C C . ARG A 1 517 ? 8.034 11.641 -19.037 1.00 97.81 517 ARG A C 1
ATOM 3853 O O . ARG A 1 517 ? 8.678 12.417 -18.349 1.00 97.81 517 ARG A O 1
ATOM 3860 N N . LEU A 1 518 ? 8.382 10.352 -19.165 1.00 96.56 518 LEU A N 1
ATOM 3861 C CA . LEU A 1 518 ? 9.502 9.744 -18.424 1.00 96.56 518 LEU A CA 1
ATOM 3862 C C . LEU A 1 518 ? 10.820 10.502 -18.600 1.00 96.56 518 LEU A C 1
ATOM 3864 O O . LEU A 1 518 ? 11.512 10.765 -17.624 1.00 96.56 518 LEU A O 1
ATOM 3868 N N . VAL A 1 519 ? 11.152 10.874 -19.838 1.00 97.62 519 VAL A N 1
ATOM 3869 C CA . VAL A 1 519 ? 12.390 11.610 -20.141 1.00 97.62 519 VAL A CA 1
ATOM 3870 C C . VAL A 1 519 ? 12.394 12.985 -19.465 1.00 97.62 519 VAL A C 1
ATOM 3872 O O . VAL A 1 519 ? 13.408 13.378 -18.892 1.00 97.62 519 VAL A O 1
ATOM 3875 N N . ASP A 1 520 ? 11.260 13.692 -19.494 1.00 98.19 520 ASP A N 1
ATOM 3876 C CA . ASP A 1 520 ? 11.116 15.007 -18.858 1.00 98.19 520 ASP A CA 1
ATOM 3877 C C . ASP A 1 520 ? 11.218 14.896 -17.334 1.00 98.19 520 ASP A C 1
ATOM 3879 O O . ASP A 1 520 ? 11.874 15.717 -16.697 1.00 98.19 520 ASP A O 1
ATOM 3883 N N . TYR A 1 521 ? 10.584 13.877 -16.750 1.00 98.00 521 TYR A N 1
ATOM 3884 C CA . TYR A 1 521 ? 10.566 13.680 -15.305 1.00 98.00 521 TYR A CA 1
ATOM 3885 C C . TYR A 1 521 ? 11.945 13.300 -14.766 1.00 98.00 521 TYR A C 1
ATOM 3887 O O . TYR A 1 521 ? 12.407 13.886 -13.792 1.00 98.00 521 TYR A O 1
ATOM 3895 N N . VAL A 1 522 ? 12.656 12.403 -15.456 1.00 97.31 522 VAL A N 1
ATOM 3896 C CA . VAL A 1 522 ? 14.059 12.089 -15.151 1.00 97.31 522 VAL A CA 1
ATOM 3897 C C . VAL A 1 522 ? 14.923 13.352 -15.178 1.00 97.31 522 VAL A C 1
ATOM 3899 O O . VAL A 1 522 ? 15.690 13.592 -14.249 1.00 97.31 522 VAL A O 1
ATOM 3902 N N . ALA A 1 523 ? 14.767 14.192 -16.204 1.00 97.62 523 ALA A N 1
ATOM 3903 C CA . ALA A 1 523 ? 15.509 15.443 -16.298 1.00 97.62 523 ALA A CA 1
ATOM 3904 C C . ALA A 1 523 ? 15.183 16.416 -15.150 1.00 97.62 523 ALA A C 1
ATOM 3906 O O . ALA A 1 523 ? 16.077 17.115 -14.669 1.00 97.62 523 ALA A O 1
ATOM 3907 N N . ALA A 1 524 ? 13.921 16.459 -14.715 1.00 98.19 524 ALA A N 1
ATOM 3908 C CA . ALA A 1 524 ? 13.487 17.272 -13.586 1.00 98.19 524 ALA A CA 1
ATOM 3909 C C . ALA A 1 524 ? 14.108 16.785 -12.268 1.00 98.19 524 ALA A C 1
ATOM 3911 O O . ALA A 1 524 ? 14.654 17.604 -11.535 1.00 98.19 524 ALA A O 1
ATOM 3912 N N . LEU A 1 525 ? 14.107 15.472 -12.010 1.00 97.56 525 LEU A N 1
ATOM 3913 C CA . LEU A 1 525 ? 14.725 14.876 -10.820 1.00 97.56 525 LEU A CA 1
ATOM 3914 C C . LEU A 1 525 ? 16.223 15.199 -10.724 1.00 97.56 525 LEU A C 1
ATOM 3916 O O . LEU A 1 525 ? 16.695 15.632 -9.674 1.00 97.56 525 LEU A O 1
ATOM 3920 N N . GLU A 1 526 ? 16.966 15.039 -11.824 1.00 96.50 526 GLU A N 1
ATOM 3921 C CA . GLU A 1 526 ? 18.392 15.395 -11.882 1.00 96.50 526 GLU A CA 1
ATOM 3922 C C . GLU A 1 526 ? 18.612 16.886 -11.571 1.00 96.50 526 GLU A C 1
ATOM 3924 O O . GLU A 1 526 ? 19.497 17.238 -10.791 1.00 96.50 526 GLU A O 1
ATOM 3929 N N . GLY A 1 527 ? 17.775 17.764 -12.137 1.00 97.69 527 GLY A N 1
ATOM 3930 C CA . GLY A 1 527 ? 17.834 19.203 -11.880 1.00 97.69 527 GLY A CA 1
ATOM 3931 C C . GLY A 1 527 ? 17.488 19.581 -10.436 1.00 97.69 527 GLY A C 1
ATOM 3932 O O . GLY A 1 527 ? 18.115 20.477 -9.874 1.00 97.69 527 GLY A O 1
ATOM 3933 N N . MET A 1 528 ? 16.529 18.889 -9.812 1.00 97.00 528 MET A N 1
ATOM 3934 C CA . MET A 1 528 ? 16.171 19.077 -8.400 1.00 97.00 528 MET A CA 1
ATOM 3935 C C . MET A 1 528 ? 17.314 18.667 -7.478 1.00 97.00 528 MET A C 1
ATOM 3937 O O . MET A 1 528 ? 17.628 19.397 -6.540 1.00 97.00 528 MET A O 1
ATOM 3941 N N . ALA A 1 529 ? 17.964 17.536 -7.761 1.00 96.19 529 ALA A N 1
ATOM 3942 C CA . ALA A 1 529 ? 19.109 17.071 -6.989 1.00 96.19 529 ALA A CA 1
ATOM 3943 C C . ALA A 1 529 ? 20.245 18.110 -6.995 1.00 96.19 529 ALA A C 1
ATOM 3945 O O . ALA A 1 529 ? 20.773 18.471 -5.940 1.00 96.19 529 ALA A O 1
ATOM 3946 N N . GLU A 1 530 ? 20.553 18.676 -8.168 1.00 96.88 530 GLU A N 1
ATOM 3947 C CA . GLU A 1 530 ? 21.533 19.759 -8.304 1.00 96.88 530 GLU A CA 1
ATOM 3948 C C . GLU A 1 530 ? 21.091 21.036 -7.569 1.00 96.88 530 GLU A C 1
ATOM 3950 O O . GLU A 1 530 ? 21.867 21.614 -6.804 1.00 96.88 530 GLU A O 1
ATOM 3955 N N . HIS A 1 531 ? 19.838 21.464 -7.757 1.00 97.31 531 HIS A N 1
ATOM 3956 C CA . HIS A 1 531 ? 19.296 22.686 -7.159 1.00 97.31 531 HIS A CA 1
ATOM 3957 C C . HIS A 1 531 ? 19.314 22.652 -5.625 1.00 97.31 531 HIS A C 1
ATOM 3959 O O . HIS A 1 531 ? 19.782 23.598 -4.983 1.00 97.31 531 HIS A O 1
ATOM 3965 N N . HIS A 1 532 ? 18.850 21.544 -5.045 1.00 96.25 532 HIS A N 1
ATOM 3966 C CA . HIS A 1 532 ? 18.764 21.337 -3.598 1.00 96.25 532 HIS A CA 1
ATOM 3967 C C . HIS A 1 532 ? 20.072 20.840 -2.979 1.00 96.25 532 HIS A C 1
ATOM 3969 O O . HIS A 1 532 ? 20.169 20.731 -1.757 1.00 96.25 532 HIS A O 1
ATOM 3975 N N . LYS A 1 533 ? 21.107 20.594 -3.795 1.00 95.38 533 LYS A N 1
ATOM 3976 C CA . LYS A 1 533 ? 22.422 20.095 -3.361 1.00 95.38 533 LYS A CA 1
ATOM 3977 C C . LYS A 1 533 ? 22.306 18.789 -2.571 1.00 95.38 533 LYS A C 1
ATOM 3979 O O . LYS A 1 533 ? 22.862 18.656 -1.479 1.00 95.38 533 LYS A O 1
ATOM 3984 N N . VAL A 1 534 ? 21.560 17.845 -3.128 1.00 94.81 534 VAL A N 1
ATOM 3985 C CA . VAL A 1 534 ? 21.382 16.487 -2.601 1.00 94.81 534 VAL A CA 1
ATOM 3986 C C . VAL A 1 534 ? 21.801 15.475 -3.665 1.00 94.81 534 VAL A C 1
ATOM 3988 O O . VAL A 1 534 ? 21.852 15.786 -4.854 1.00 94.81 534 VAL A O 1
ATOM 3991 N N . GLN A 1 535 ? 22.131 14.261 -3.246 1.00 94.06 535 GLN A N 1
ATOM 3992 C CA . GLN A 1 535 ? 22.357 13.148 -4.160 1.00 94.06 535 GLN A CA 1
ATOM 3993 C C . GLN A 1 535 ? 21.019 12.540 -4.583 1.00 94.06 535 GLN A C 1
ATOM 3995 O O . GLN A 1 535 ? 20.021 12.656 -3.871 1.00 94.06 535 GLN A O 1
ATOM 4000 N N . LEU A 1 536 ? 21.013 11.870 -5.732 1.00 94.00 536 LEU A N 1
ATOM 4001 C CA . LEU A 1 536 ? 19.850 11.185 -6.283 1.00 94.00 536 LEU A CA 1
ATOM 4002 C C . LEU A 1 536 ? 20.229 9.765 -6.683 1.00 94.00 536 LEU A C 1
ATOM 4004 O O . LEU A 1 536 ? 21.309 9.521 -7.225 1.00 94.00 536 LEU A O 1
ATOM 4008 N N . LYS A 1 537 ? 19.296 8.852 -6.451 1.00 93.38 537 LYS A N 1
ATOM 4009 C CA . LYS A 1 537 ? 19.225 7.568 -7.136 1.00 93.38 537 LYS A CA 1
ATOM 4010 C C . LYS A 1 537 ? 17.788 7.260 -7.510 1.00 93.38 537 LYS A C 1
ATOM 4012 O O . LYS A 1 537 ? 16.858 7.710 -6.839 1.00 93.38 537 LYS A O 1
ATOM 4017 N N . VAL A 1 538 ? 17.604 6.497 -8.576 1.00 94.19 538 VAL A N 1
ATOM 4018 C CA . VAL A 1 538 ? 16.280 6.160 -9.090 1.00 94.19 538 VAL A CA 1
ATOM 4019 C C . VAL A 1 538 ? 16.262 4.727 -9.589 1.00 94.19 538 VAL A C 1
ATOM 4021 O O . VAL A 1 538 ? 17.049 4.329 -10.452 1.00 94.19 538 VAL A O 1
ATOM 4024 N N . VAL A 1 539 ? 15.273 3.984 -9.103 1.00 93.31 539 VAL A N 1
ATOM 4025 C CA . VAL A 1 539 ? 14.816 2.740 -9.726 1.00 93.31 539 VAL A CA 1
ATOM 4026 C C . VAL A 1 539 ? 13.401 2.928 -10.241 1.00 93.31 539 VAL A C 1
ATOM 4028 O O . VAL A 1 539 ? 12.613 3.642 -9.630 1.00 93.31 539 VAL A O 1
ATOM 4031 N N . ALA A 1 540 ? 13.058 2.317 -11.368 1.00 93.94 540 ALA A N 1
ATOM 4032 C CA . ALA A 1 540 ? 11.746 2.504 -11.975 1.00 93.94 540 ALA A CA 1
ATOM 4033 C C . ALA A 1 540 ? 11.203 1.213 -12.582 1.00 93.94 540 ALA A C 1
ATOM 4035 O O . ALA A 1 540 ? 11.932 0.521 -13.298 1.00 93.94 540 ALA A O 1
ATOM 4036 N N . HIS A 1 541 ? 9.906 0.973 -12.381 1.00 94.69 541 HIS A N 1
ATOM 4037 C CA . HIS A 1 541 ? 9.102 0.116 -13.250 1.00 94.69 541 HIS A CA 1
ATOM 4038 C C . HIS A 1 541 ? 8.767 0.945 -14.497 1.00 94.69 541 HIS A C 1
ATOM 4040 O O . HIS A 1 541 ? 7.717 1.558 -14.664 1.00 94.69 541 HIS A O 1
ATOM 4046 N N . ALA A 1 542 ? 9.738 1.073 -15.394 1.00 93.56 542 ALA A N 1
ATOM 4047 C CA . ALA A 1 542 ? 9.618 1.996 -16.516 1.00 93.56 542 ALA A CA 1
ATOM 4048 C C . ALA A 1 542 ? 8.539 1.566 -17.535 1.00 93.56 542 ALA A C 1
ATOM 4050 O O . ALA A 1 542 ? 8.065 2.381 -18.333 1.00 93.56 542 ALA A O 1
ATOM 4051 N N . GLY A 1 543 ? 8.137 0.291 -17.510 1.00 92.44 543 GLY A N 1
ATOM 4052 C CA . GLY A 1 543 ? 7.093 -0.265 -18.371 1.00 92.44 543 GLY A CA 1
ATOM 4053 C C . GLY A 1 543 ? 5.693 0.316 -18.149 1.00 92.44 543 GLY A C 1
ATOM 4054 O O . GLY A 1 543 ? 4.931 0.404 -19.117 1.00 92.44 543 GLY A O 1
ATOM 4055 N N . ASP A 1 544 ? 5.378 0.752 -16.929 1.00 92.00 544 ASP A N 1
ATOM 4056 C CA . ASP A 1 544 ? 4.113 1.402 -16.553 1.00 92.00 544 ASP A CA 1
ATOM 4057 C C . ASP A 1 544 ? 4.288 2.874 -16.140 1.00 92.00 544 ASP A C 1
ATOM 4059 O O . ASP A 1 544 ? 3.309 3.616 -16.096 1.00 92.00 544 ASP A O 1
ATOM 4063 N N . GLY A 1 545 ? 5.531 3.339 -16.000 1.00 94.62 545 GLY A N 1
ATOM 4064 C CA . GLY A 1 545 ? 5.842 4.740 -15.730 1.00 94.62 545 GLY A CA 1
ATOM 4065 C C . GLY A 1 545 ? 5.995 5.058 -14.245 1.00 94.62 545 GLY A C 1
ATOM 4066 O O . GLY A 1 545 ? 6.010 6.238 -13.903 1.00 94.62 545 GLY A O 1
ATOM 4067 N N . ASN A 1 546 ? 6.119 4.036 -13.395 1.00 96.38 546 ASN A N 1
ATOM 4068 C CA . ASN A 1 546 ? 6.374 4.152 -11.965 1.00 96.38 546 ASN A CA 1
ATOM 4069 C C . ASN A 1 546 ? 7.870 4.354 -11.683 1.00 96.38 546 ASN A C 1
ATOM 4071 O O . ASN A 1 546 ? 8.705 3.547 -12.098 1.00 96.38 546 ASN A O 1
ATOM 4075 N N . LEU A 1 547 ? 8.229 5.390 -10.932 1.00 95.19 547 LEU A N 1
ATOM 4076 C CA . LEU A 1 547 ? 9.591 5.671 -10.489 1.00 95.19 547 LEU A CA 1
ATOM 4077 C C . LEU A 1 547 ? 9.645 5.758 -8.974 1.00 95.19 547 LEU A C 1
ATOM 4079 O O . LEU A 1 547 ? 8.738 6.270 -8.325 1.00 95.19 547 LEU A O 1
ATOM 4083 N N . HIS A 1 548 ? 10.782 5.334 -8.445 1.00 94.19 548 HIS A N 1
ATOM 4084 C CA . HIS A 1 548 ? 11.097 5.404 -7.036 1.00 94.19 548 HIS A CA 1
ATOM 4085 C C . HIS A 1 548 ? 12.356 6.255 -6.819 1.00 94.19 548 HIS A C 1
ATOM 4087 O O . HIS A 1 548 ? 13.453 5.694 -6.689 1.00 94.19 548 HIS A O 1
ATOM 4093 N N . PRO A 1 549 ? 12.254 7.596 -6.873 1.00 94.31 549 PRO A N 1
ATOM 4094 C CA . PRO A 1 549 ? 13.379 8.465 -6.567 1.00 94.31 549 PRO A CA 1
ATOM 4095 C C . PRO A 1 549 ? 13.733 8.390 -5.080 1.00 94.31 549 PRO A C 1
ATOM 4097 O O . PRO A 1 549 ? 12.863 8.348 -4.212 1.00 94.31 549 PRO A O 1
ATOM 4100 N N . THR A 1 550 ? 15.027 8.412 -4.780 1.00 93.94 550 THR A N 1
ATOM 4101 C CA . THR A 1 550 ? 15.547 8.564 -3.422 1.00 93.94 550 THR A CA 1
ATOM 4102 C C . THR A 1 550 ? 16.596 9.660 -3.420 1.00 93.94 550 THR A C 1
ATOM 4104 O O . THR A 1 550 ? 17.643 9.539 -4.064 1.00 93.94 550 THR A O 1
ATOM 4107 N N . PHE A 1 551 ? 16.303 10.727 -2.685 1.00 94.19 551 PHE A N 1
ATOM 4108 C CA . PHE A 1 551 ? 17.233 11.807 -2.413 1.00 94.19 551 PHE A CA 1
ATOM 4109 C C . PHE A 1 551 ? 17.971 11.520 -1.114 1.00 94.19 551 PHE A C 1
ATOM 4111 O O . PHE A 1 551 ? 17.379 11.026 -0.153 1.00 94.19 551 PHE A O 1
ATOM 4118 N N . TRP A 1 552 ? 19.264 11.819 -1.066 1.00 92.69 552 TRP A N 1
ATOM 4119 C CA . TRP A 1 552 ? 20.060 11.559 0.129 1.00 92.69 552 TRP A CA 1
ATOM 4120 C C . TRP A 1 552 ? 21.259 12.503 0.256 1.00 92.69 552 TRP A C 1
ATOM 4122 O O . TRP A 1 552 ? 21.659 13.168 -0.702 1.00 92.69 552 TRP A O 1
ATOM 4132 N N . VAL A 1 553 ? 21.822 12.587 1.457 1.00 90.62 553 VAL A N 1
ATOM 4133 C CA . VAL A 1 553 ? 23.089 13.269 1.748 1.00 90.62 553 VAL A CA 1
ATOM 4134 C C . VAL A 1 553 ? 24.012 12.322 2.512 1.00 90.62 553 VAL A C 1
ATOM 4136 O O . VAL A 1 553 ? 23.542 11.425 3.212 1.00 90.62 553 VAL A O 1
ATOM 4139 N N . GLU A 1 554 ? 25.323 12.507 2.382 1.00 85.50 554 GLU A N 1
ATOM 4140 C CA . GLU A 1 554 ? 26.292 11.720 3.148 1.00 85.50 554 GLU A CA 1
ATOM 4141 C C . GLU A 1 554 ? 26.182 12.041 4.647 1.00 85.50 554 GLU A C 1
ATOM 4143 O O . GLU A 1 554 ? 26.177 13.225 5.009 1.00 85.50 554 GLU A O 1
ATOM 4148 N N . PRO A 1 555 ? 26.130 11.032 5.534 1.00 78.56 555 PRO A N 1
ATOM 4149 C CA . PRO A 1 555 ? 26.235 11.261 6.966 1.00 78.56 555 PRO A CA 1
ATOM 4150 C C . PRO A 1 555 ? 27.581 11.912 7.294 1.00 78.56 555 PRO A C 1
ATOM 4152 O O . PRO A 1 555 ? 28.645 11.371 6.994 1.00 78.56 555 PRO A O 1
ATOM 4155 N N . ALA A 1 556 ? 27.556 13.087 7.912 1.00 68.50 556 ALA A N 1
ATOM 4156 C CA . ALA A 1 556 ? 28.778 13.781 8.286 1.00 68.50 556 ALA A CA 1
ATOM 4157 C C . ALA A 1 556 ? 29.353 13.203 9.592 1.00 68.50 556 ALA A C 1
ATOM 4159 O O . ALA A 1 556 ? 28.703 13.233 10.633 1.00 68.50 556 ALA A O 1
ATOM 4160 N N . GLU A 1 557 ? 30.599 12.714 9.562 1.00 62.72 557 GLU A N 1
ATOM 4161 C CA . GLU A 1 557 ? 31.254 12.077 10.723 1.00 62.72 557 GLU A CA 1
ATOM 4162 C C . GLU A 1 557 ? 31.523 13.037 11.902 1.00 62.72 557 GLU A C 1
ATOM 4164 O O . GLU A 1 557 ? 31.732 12.585 13.028 1.00 62.72 557 GLU A O 1
ATOM 4169 N N . MET A 1 558 ? 31.561 14.356 11.661 1.00 55.38 558 MET A N 1
ATOM 4170 C CA . MET A 1 558 ? 32.006 15.351 12.653 1.00 55.38 558 MET A CA 1
ATOM 4171 C C . MET A 1 558 ? 31.116 16.597 12.795 1.00 55.38 558 MET A C 1
ATOM 4173 O O . MET A 1 558 ? 31.225 17.277 13.814 1.00 55.38 558 MET A O 1
ATOM 4177 N N . GLU A 1 559 ? 30.251 16.923 11.829 1.00 58.97 559 GLU A N 1
ATOM 4178 C CA . GLU A 1 559 ? 29.467 18.168 11.840 1.00 58.97 559 GLU A CA 1
ATOM 4179 C C . GLU A 1 559 ? 28.067 17.927 11.267 1.00 58.97 559 GLU A C 1
ATOM 4181 O O . GLU A 1 559 ? 27.927 17.563 10.107 1.00 58.97 559 GLU A O 1
ATOM 4186 N N . THR A 1 560 ? 27.021 18.100 12.075 1.00 65.06 560 THR A N 1
ATOM 4187 C CA . THR A 1 560 ? 25.639 17.867 11.645 1.00 65.06 560 THR A CA 1
ATOM 4188 C C . THR A 1 560 ? 25.227 18.915 10.609 1.00 65.06 560 THR A C 1
ATOM 4190 O O . THR A 1 560 ? 25.182 20.107 10.915 1.00 65.06 560 THR A O 1
ATOM 4193 N N . ASP A 1 561 ? 24.896 18.484 9.390 1.00 75.88 561 ASP A N 1
ATOM 4194 C CA . ASP A 1 561 ? 24.283 19.344 8.373 1.00 75.88 561 ASP A CA 1
ATOM 4195 C C . ASP A 1 561 ? 22.850 19.682 8.800 1.00 75.88 561 ASP A C 1
ATOM 4197 O O . ASP A 1 561 ? 21.896 18.965 8.499 1.00 75.88 561 ASP A O 1
ATOM 4201 N N . ALA A 1 562 ? 22.717 20.770 9.561 1.00 74.62 562 ALA A N 1
ATOM 4202 C CA . ALA A 1 562 ? 21.460 21.182 10.179 1.00 74.62 562 ALA A CA 1
ATOM 4203 C C . ALA A 1 562 ? 20.333 21.436 9.160 1.00 74.62 562 ALA A C 1
ATOM 4205 O O . ALA A 1 562 ? 19.159 21.323 9.512 1.00 74.62 562 ALA A O 1
ATOM 4206 N N . ASP A 1 563 ? 20.684 21.725 7.903 1.00 86.62 563 ASP A N 1
ATOM 4207 C CA . ASP A 1 563 ? 19.732 22.035 6.837 1.00 86.62 563 ASP A CA 1
ATOM 4208 C C . ASP A 1 563 ? 19.444 20.819 5.928 1.00 86.62 563 ASP A C 1
ATOM 4210 O O . ASP A 1 563 ? 18.614 20.921 5.022 1.00 86.62 563 ASP A O 1
ATOM 4214 N N . ALA A 1 564 ? 20.110 19.671 6.126 1.00 87.81 564 ALA A N 1
ATOM 4215 C CA . ALA A 1 564 ? 19.991 18.493 5.257 1.00 87.81 564 ALA A CA 1
ATOM 4216 C C . ALA A 1 564 ? 18.544 18.019 5.103 1.00 87.81 564 ALA A C 1
ATOM 4218 O O . ALA A 1 564 ? 18.042 17.893 3.986 1.00 87.81 564 ALA A O 1
ATOM 4219 N N . VAL A 1 565 ? 17.851 17.834 6.228 1.00 87.81 565 VAL A N 1
ATOM 4220 C CA . VAL A 1 565 ? 16.451 17.389 6.265 1.00 87.81 565 VAL A CA 1
ATOM 4221 C C . VAL A 1 565 ? 15.542 18.355 5.506 1.00 87.81 565 VAL A C 1
ATOM 4223 O O . VAL A 1 565 ? 14.628 17.926 4.804 1.00 87.81 565 VAL A O 1
ATOM 4226 N N . GLN A 1 566 ? 15.791 19.664 5.604 1.00 91.38 566 GLN A N 1
ATOM 4227 C CA . GLN A 1 566 ? 14.996 20.658 4.889 1.00 91.38 566 GLN A CA 1
ATOM 4228 C C . GLN A 1 566 ? 15.199 20.549 3.374 1.00 91.38 566 GLN A C 1
ATOM 4230 O O . GLN A 1 566 ? 14.221 20.576 2.630 1.00 91.38 566 GLN A O 1
ATOM 4235 N N . ARG A 1 567 ? 16.446 20.400 2.911 1.00 94.44 567 ARG A N 1
ATOM 4236 C CA . ARG A 1 567 ? 16.751 20.271 1.476 1.00 94.44 567 ARG A CA 1
ATOM 4237 C C . ARG A 1 567 ? 16.232 18.960 0.891 1.00 94.44 567 ARG A C 1
ATOM 4239 O O . ARG A 1 567 ? 15.711 18.962 -0.218 1.00 94.44 567 ARG A O 1
ATOM 4246 N N . LEU A 1 568 ? 16.329 17.866 1.645 1.00 94.25 568 LEU A N 1
ATOM 4247 C CA . LEU A 1 568 ? 15.778 16.566 1.265 1.00 94.25 568 LEU A CA 1
ATOM 4248 C C . LEU A 1 568 ? 14.260 16.633 1.085 1.00 94.25 568 LEU A C 1
ATOM 4250 O O . LEU A 1 568 ? 13.756 16.269 0.026 1.00 94.25 568 LEU A O 1
ATOM 4254 N N . ASN A 1 569 ? 13.541 17.161 2.078 1.00 92.00 569 ASN A N 1
ATOM 4255 C CA . ASN A 1 569 ? 12.088 17.310 1.988 1.00 92.00 569 ASN A CA 1
ATOM 4256 C C . ASN A 1 569 ? 11.673 18.271 0.864 1.00 92.00 569 ASN A C 1
ATOM 4258 O O . ASN A 1 569 ? 10.711 17.986 0.160 1.00 92.00 569 ASN A O 1
ATOM 4262 N N . ALA A 1 570 ? 12.418 19.358 0.637 1.00 95.81 570 ALA A N 1
ATOM 4263 C CA . ALA A 1 570 ? 12.145 20.273 -0.472 1.00 95.81 570 ALA A CA 1
ATOM 4264 C C . ALA A 1 570 ? 12.328 19.600 -1.844 1.00 95.81 570 ALA A C 1
ATOM 4266 O O . ALA A 1 570 ? 11.478 19.755 -2.718 1.00 95.81 570 ALA A O 1
ATOM 4267 N N . ALA A 1 571 ? 13.391 18.807 -2.025 1.00 96.69 571 ALA A N 1
ATOM 4268 C CA . ALA A 1 571 ? 13.593 18.028 -3.248 1.00 96.69 571 ALA A CA 1
ATOM 4269 C C . ALA A 1 571 ? 12.471 17.001 -3.466 1.00 96.69 571 ALA A C 1
ATOM 4271 O O . ALA A 1 571 ? 12.007 16.816 -4.592 1.00 96.69 571 ALA A O 1
ATOM 4272 N N . LEU A 1 572 ? 12.007 16.368 -2.386 1.00 94.50 572 LEU A N 1
ATOM 4273 C CA . LEU A 1 572 ? 10.892 15.431 -2.425 1.00 94.50 572 LEU A CA 1
ATOM 4274 C C . LEU A 1 572 ? 9.586 16.117 -2.836 1.00 94.50 572 LEU A C 1
ATOM 4276 O O . LEU A 1 572 ? 8.940 15.668 -3.782 1.00 94.50 572 LEU A O 1
ATOM 4280 N N . ASP A 1 573 ? 9.229 17.223 -2.183 1.00 96.00 573 ASP A N 1
ATOM 4281 C CA . ASP A 1 573 ? 8.021 17.998 -2.479 1.00 96.00 573 ASP A CA 1
ATOM 4282 C C . ASP A 1 573 ? 8.011 18.497 -3.933 1.00 96.00 573 ASP A C 1
ATOM 4284 O O . ASP A 1 573 ? 7.004 18.347 -4.633 1.00 96.00 573 ASP A O 1
ATOM 4288 N N . ASP A 1 574 ? 9.144 19.009 -4.424 1.00 97.56 574 ASP A N 1
ATOM 4289 C CA . ASP A 1 574 ? 9.296 19.431 -5.819 1.00 97.56 574 ASP A CA 1
ATOM 4290 C C . ASP A 1 574 ? 9.141 18.251 -6.790 1.00 97.56 574 ASP A C 1
ATOM 4292 O O . ASP A 1 574 ? 8.524 18.390 -7.851 1.00 97.56 574 ASP A O 1
ATOM 4296 N N . SER A 1 575 ? 9.650 17.067 -6.429 1.00 97.31 575 SER A N 1
ATOM 4297 C CA . SER A 1 575 ? 9.508 15.861 -7.250 1.00 97.31 575 SER A CA 1
ATOM 4298 C C . SER A 1 575 ? 8.052 15.399 -7.367 1.00 97.31 575 SER A C 1
ATOM 4300 O O . SER A 1 575 ? 7.632 14.991 -8.456 1.00 97.31 575 SER A O 1
ATOM 4302 N N . ILE A 1 576 ? 7.268 15.515 -6.286 1.00 97.25 576 ILE A N 1
ATOM 4303 C CA . ILE A 1 576 ? 5.829 15.233 -6.276 1.00 97.25 576 ILE A CA 1
ATOM 4304 C C . ILE A 1 576 ? 5.091 16.260 -7.138 1.00 97.25 576 ILE A C 1
ATOM 4306 O O . ILE A 1 576 ? 4.305 15.888 -8.013 1.00 97.25 576 ILE A O 1
ATOM 4310 N N . ALA A 1 577 ? 5.369 17.552 -6.941 1.00 97.31 577 ALA A N 1
ATOM 4311 C CA . ALA A 1 577 ? 4.742 18.625 -7.705 1.00 97.31 577 ALA A CA 1
ATOM 4312 C C . ALA A 1 577 ? 4.993 18.466 -9.212 1.00 97.31 577 ALA A C 1
ATOM 4314 O O . ALA A 1 577 ? 4.051 18.510 -10.005 1.00 97.31 577 ALA A O 1
ATOM 4315 N N . ALA A 1 578 ? 6.235 18.183 -9.612 1.00 98.06 578 ALA A N 1
ATOM 4316 C CA . ALA A 1 578 ? 6.574 17.957 -11.010 1.00 98.06 578 ALA A CA 1
ATOM 4317 C C . ALA 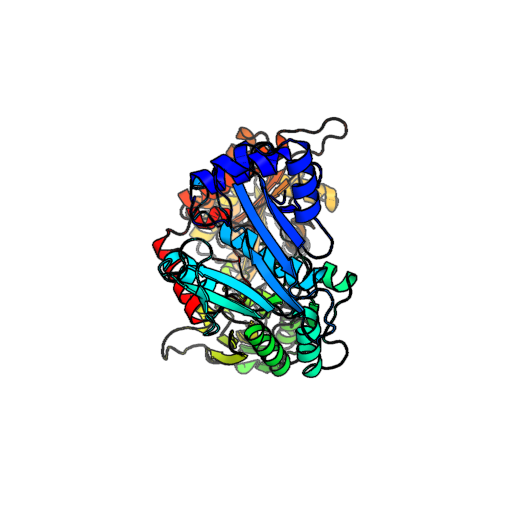A 1 578 ? 5.876 16.722 -11.593 1.00 98.06 578 ALA A C 1
ATOM 4319 O O . ALA A 1 578 ? 5.408 16.775 -12.730 1.00 98.06 578 ALA A O 1
ATOM 4320 N N . ALA A 1 579 ? 5.759 15.620 -10.841 1.00 97.94 579 ALA A N 1
ATOM 4321 C CA . ALA A 1 579 ? 5.023 14.445 -11.309 1.00 97.94 579 ALA A CA 1
ATOM 4322 C C . ALA A 1 579 ? 3.557 14.802 -11.612 1.00 97.94 579 ALA A C 1
ATOM 4324 O O . ALA A 1 579 ? 3.048 14.480 -12.690 1.00 97.94 579 ALA A O 1
ATOM 4325 N N . LEU A 1 580 ? 2.905 15.545 -10.712 1.00 98.00 580 LEU A N 1
ATOM 4326 C CA . LEU A 1 580 ? 1.525 16.008 -10.876 1.00 98.00 580 LEU A CA 1
ATOM 4327 C C . LEU A 1 580 ? 1.360 16.988 -12.047 1.00 98.00 580 LEU A C 1
ATOM 4329 O O . LEU A 1 580 ? 0.443 16.829 -12.854 1.00 98.00 580 LEU A O 1
ATOM 4333 N N . GLU A 1 581 ? 2.274 17.948 -12.217 1.00 98.12 581 GLU A N 1
ATOM 4334 C CA . GLU A 1 581 ? 2.296 18.855 -13.379 1.00 98.12 581 GLU A CA 1
ATOM 4335 C C . GLU A 1 581 ? 2.425 18.100 -14.712 1.00 98.12 581 GLU A C 1
ATOM 4337 O O . GLU A 1 581 ? 1.952 18.555 -15.760 1.00 98.12 581 GLU A O 1
ATOM 4342 N N . MET A 1 582 ? 3.042 16.918 -14.687 1.00 97.94 582 MET A N 1
ATOM 4343 C CA . MET A 1 582 ? 3.173 16.044 -15.849 1.00 97.94 582 MET A CA 1
ATOM 4344 C C . MET A 1 582 ? 1.960 15.132 -16.087 1.00 97.94 582 MET A C 1
ATOM 4346 O O . MET A 1 582 ? 1.960 14.386 -17.072 1.00 97.94 582 MET A O 1
ATOM 4350 N N . GLY A 1 583 ? 0.918 15.233 -15.257 1.00 97.25 583 GLY A N 1
ATOM 4351 C CA . GLY A 1 583 ? -0.273 14.381 -15.297 1.00 97.25 583 GLY A CA 1
ATOM 4352 C C . GLY A 1 583 ? -0.066 13.018 -14.634 1.00 97.25 583 GLY A C 1
ATOM 4353 O O . GLY A 1 583 ? -0.703 12.048 -15.042 1.00 97.25 583 GLY A O 1
ATOM 4354 N N . GLY A 1 584 ? 0.882 12.934 -13.700 1.00 97.56 584 GLY A N 1
ATOM 4355 C CA . GLY A 1 584 ? 1.177 11.758 -12.890 1.00 97.56 584 GLY A CA 1
ATOM 4356 C C . GLY A 1 584 ? 0.342 11.651 -11.611 1.00 97.56 584 GLY A C 1
ATOM 4357 O O . GLY A 1 584 ? -0.694 12.299 -11.479 1.00 97.56 584 GLY A O 1
ATOM 4358 N N . THR A 1 585 ? 0.824 10.825 -10.683 1.00 97.12 585 THR A N 1
ATOM 4359 C CA . THR A 1 585 ? 0.224 10.508 -9.373 1.00 97.12 585 THR A CA 1
ATOM 4360 C C . THR A 1 585 ? 1.281 10.566 -8.268 1.00 97.12 585 THR A C 1
ATOM 4362 O O . THR A 1 585 ? 2.449 10.244 -8.512 1.00 97.12 585 THR A O 1
ATOM 4365 N N . ILE A 1 586 ? 0.871 10.937 -7.049 1.00 96.06 586 ILE A N 1
ATOM 4366 C CA . ILE A 1 586 ? 1.718 10.954 -5.839 1.00 96.06 586 ILE A CA 1
ATOM 4367 C C . ILE A 1 586 ? 2.089 9.554 -5.337 1.00 96.06 586 ILE A C 1
ATOM 4369 O O . ILE A 1 586 ? 2.898 9.410 -4.421 1.00 96.06 586 ILE A O 1
ATOM 4373 N N . THR A 1 587 ? 1.420 8.524 -5.850 1.00 93.81 587 THR A N 1
ATOM 4374 C CA . THR A 1 587 ? 1.652 7.132 -5.475 1.00 93.81 587 THR A CA 1
ATOM 4375 C C . THR A 1 587 ? 1.359 6.224 -6.654 1.00 93.81 587 THR A C 1
ATOM 4377 O O . THR A 1 587 ? 0.302 6.333 -7.282 1.00 93.81 587 THR A O 1
ATOM 4380 N N . GLY A 1 588 ? 2.324 5.384 -7.009 1.00 90.12 588 GLY A N 1
ATOM 4381 C CA . GLY A 1 588 ? 2.194 4.467 -8.129 1.00 90.12 588 GLY A CA 1
ATOM 4382 C C . GLY A 1 588 ? 1.708 3.088 -7.684 1.00 90.12 588 GLY A C 1
ATOM 4383 O O . GLY A 1 588 ? 0.771 2.556 -8.282 1.00 90.12 588 GLY A O 1
ATOM 4384 N N . GLU A 1 589 ? 2.256 2.554 -6.586 1.00 88.06 589 GLU A N 1
ATOM 4385 C CA . GLU A 1 589 ? 1.922 1.208 -6.097 1.00 88.06 589 GLU A CA 1
ATOM 4386 C C . GLU A 1 589 ? 1.809 1.050 -4.569 1.00 88.06 589 GLU A C 1
ATOM 4388 O O . GLU A 1 589 ? 1.227 0.065 -4.109 1.00 88.06 589 GLU A O 1
ATOM 4393 N N . HIS A 1 590 ? 2.339 1.977 -3.761 1.00 90.62 590 HIS A N 1
ATOM 4394 C CA . HIS A 1 590 ? 2.402 1.780 -2.301 1.00 90.62 590 HIS A CA 1
ATOM 4395 C C . HIS A 1 590 ? 1.129 2.171 -1.537 1.00 90.62 590 HIS A C 1
ATOM 4397 O O . HIS A 1 590 ? 0.946 1.746 -0.394 1.00 90.62 590 HIS A O 1
ATOM 4403 N N . GLY A 1 591 ? 0.249 2.953 -2.162 1.00 92.56 591 GLY A N 1
ATOM 4404 C CA . GLY A 1 591 ? -0.905 3.567 -1.503 1.00 92.56 591 GLY A CA 1
ATOM 4405 C C . GLY A 1 591 ? -0.571 4.922 -0.881 1.00 92.56 591 GLY A C 1
ATOM 4406 O O . GLY A 1 591 ? 0.504 5.484 -1.107 1.00 92.56 591 GLY A O 1
ATOM 4407 N N . VAL A 1 592 ? -1.526 5.489 -0.149 1.00 95.81 592 VAL A N 1
ATOM 4408 C CA . VAL A 1 592 ? -1.400 6.804 0.493 1.00 95.81 592 VAL A CA 1
ATOM 4409 C C . VAL A 1 592 ? -1.014 6.650 1.965 1.00 95.81 592 VAL A C 1
ATOM 4411 O O . VAL A 1 592 ? -0.149 7.386 2.453 1.00 95.81 592 VAL A O 1
ATOM 4414 N N . GLY A 1 593 ? -1.622 5.685 2.665 1.00 94.06 593 GLY A N 1
ATOM 4415 C CA . GLY A 1 593 ? -1.404 5.437 4.088 1.00 94.06 593 GLY A CA 1
ATOM 4416 C C . GLY A 1 593 ? -1.554 6.697 4.939 1.00 94.06 593 GLY A C 1
ATOM 4417 O O . GLY A 1 593 ? -2.472 7.487 4.728 1.00 94.06 593 GLY A O 1
ATOM 4418 N N . GLN A 1 594 ? -0.664 6.884 5.913 1.00 92.31 594 GLN A N 1
ATOM 4419 C CA . GLN A 1 594 ? -0.556 8.136 6.679 1.00 92.31 594 GLN A CA 1
ATOM 4420 C C . GLN A 1 594 ? 0.440 9.101 6.037 1.00 92.31 594 GLN A C 1
ATOM 4422 O O . GLN A 1 594 ? 0.260 10.318 6.089 1.00 92.31 594 GLN A O 1
ATOM 4427 N N . TYR A 1 595 ? 1.503 8.559 5.442 1.00 90.00 595 TYR A N 1
ATOM 4428 C CA . TYR A 1 595 ? 2.670 9.335 5.048 1.00 90.00 595 TYR A CA 1
ATOM 4429 C C . TYR A 1 595 ? 2.364 10.315 3.911 1.00 90.00 595 TYR A C 1
ATOM 4431 O O . TYR A 1 595 ? 2.751 11.486 3.983 1.00 90.00 595 TYR A O 1
ATOM 4439 N N . LYS A 1 596 ? 1.602 9.869 2.901 1.00 93.19 596 LYS A N 1
ATOM 4440 C CA . LYS A 1 596 ? 1.340 10.649 1.683 1.00 93.19 596 LYS A CA 1
ATOM 4441 C C . LYS A 1 596 ? 0.081 11.514 1.748 1.00 93.19 596 LYS A C 1
ATOM 4443 O O . LYS A 1 596 ? -0.182 12.272 0.812 1.00 93.19 596 LYS A O 1
ATOM 4448 N N . LEU A 1 597 ? -0.677 11.480 2.851 1.00 92.94 597 LEU A N 1
ATOM 4449 C CA . LEU A 1 597 ? -1.867 12.330 3.038 1.00 92.94 597 LEU A CA 1
ATOM 4450 C C . LEU A 1 597 ? -1.553 13.820 2.840 1.00 92.94 597 LEU A C 1
ATOM 4452 O O . LEU A 1 597 ? -2.381 14.566 2.315 1.00 92.94 597 LEU A O 1
ATOM 4456 N N . ARG A 1 598 ? -0.331 14.244 3.189 1.00 91.19 598 ARG A N 1
ATOM 4457 C CA . ARG A 1 598 ? 0.141 15.624 3.004 1.00 91.19 598 ARG A CA 1
ATOM 4458 C C . ARG A 1 598 ? 0.120 16.102 1.546 1.00 91.19 598 ARG A C 1
ATOM 4460 O O . ARG A 1 598 ? -0.049 17.297 1.321 1.00 91.19 598 ARG A O 1
ATOM 4467 N N . TRP A 1 599 ? 0.225 15.196 0.569 1.00 95.44 599 TRP A N 1
ATOM 4468 C CA . TRP A 1 599 ? 0.182 15.534 -0.860 1.00 95.44 599 TRP A CA 1
ATOM 4469 C C . TRP A 1 599 ? -1.115 15.136 -1.561 1.00 95.44 599 TRP A C 1
ATOM 4471 O O . TRP A 1 599 ? -1.373 15.635 -2.654 1.00 95.44 599 TRP A O 1
ATOM 4481 N N . LEU A 1 600 ? -1.981 14.322 -0.941 1.00 95.81 600 LEU A N 1
ATOM 4482 C CA . LEU A 1 600 ? -3.305 13.986 -1.495 1.00 95.81 600 LEU A CA 1
ATOM 4483 C C . LEU A 1 600 ? -4.114 15.253 -1.831 1.00 95.81 600 LEU A C 1
ATOM 4485 O O . LEU A 1 600 ? -4.822 15.326 -2.836 1.00 95.81 600 LEU A O 1
ATOM 4489 N N . GLY A 1 601 ? -3.898 16.281 -1.002 1.00 96.06 601 GLY A N 1
ATOM 4490 C CA . GLY A 1 601 ? -4.189 17.698 -1.204 1.00 96.06 601 GLY A CA 1
ATOM 4491 C C . GLY A 1 601 ? -4.082 18.216 -2.641 1.00 96.06 601 GLY A C 1
ATOM 4492 O O . GLY A 1 601 ? -4.977 18.919 -3.122 1.00 96.06 601 GLY A O 1
ATOM 4493 N N . LEU A 1 602 ? -2.942 17.900 -3.253 1.00 95.94 602 LEU A N 1
ATOM 4494 C CA . LEU A 1 602 ? -2.412 18.462 -4.491 1.00 95.94 602 LEU A CA 1
ATOM 4495 C C . LEU A 1 602 ? -2.934 17.723 -5.724 1.00 95.94 602 LEU A C 1
ATOM 4497 O O . LEU A 1 602 ? -3.203 18.353 -6.743 1.00 95.94 602 LEU A O 1
ATOM 4501 N N . GLU A 1 603 ? -3.101 16.403 -5.627 1.00 96.75 603 GLU A N 1
ATOM 4502 C CA . GLU A 1 603 ? -3.606 15.574 -6.724 1.00 96.75 603 GLU A CA 1
ATOM 4503 C C . GLU A 1 603 ? -5.132 15.608 -6.813 1.00 96.75 603 GLU A C 1
ATOM 4505 O O . GLU A 1 603 ? -5.711 15.795 -7.887 1.00 96.75 603 GLU A O 1
ATOM 4510 N N . GLN A 1 604 ? -5.806 15.426 -5.676 1.00 96.62 604 GLN A N 1
ATOM 4511 C CA . GLN A 1 604 ? -7.244 15.208 -5.648 1.00 96.62 604 GLN A CA 1
ATOM 4512 C C . GLN A 1 604 ? -7.964 16.439 -5.110 1.00 96.62 604 GLN A C 1
ATOM 4514 O O . GLN A 1 604 ? -7.843 16.742 -3.926 1.00 96.62 604 GLN A O 1
ATOM 4519 N N . PRO A 1 605 ? -8.769 17.146 -5.920 1.00 95.56 605 PRO A N 1
ATOM 4520 C CA . PRO A 1 605 ? -9.452 18.345 -5.460 1.00 95.56 605 PRO A CA 1
ATOM 4521 C C . PRO A 1 605 ? -10.522 18.019 -4.408 1.00 95.56 605 PRO A C 1
ATOM 4523 O O . PRO A 1 605 ? -11.104 16.933 -4.388 1.00 95.56 605 PRO A O 1
ATOM 4526 N N . GLU A 1 606 ? -10.850 19.005 -3.574 1.00 96.44 606 GLU A N 1
ATOM 4527 C CA . GLU A 1 606 ? -11.768 18.843 -2.437 1.00 96.44 606 GLU A CA 1
ATOM 4528 C C . GLU A 1 606 ? -13.118 18.169 -2.770 1.00 96.44 606 GLU A C 1
ATOM 4530 O O . GLU A 1 606 ? -13.537 17.298 -2.010 1.00 96.44 606 GLU A O 1
ATOM 4535 N N . PRO A 1 607 ? -13.805 18.454 -3.901 1.00 97.75 607 PRO A N 1
ATOM 4536 C CA . PRO A 1 607 ? -15.050 17.756 -4.234 1.00 97.75 607 PRO A CA 1
ATOM 4537 C C . PRO A 1 607 ? -14.898 16.234 -4.385 1.00 97.75 607 PRO A C 1
ATOM 4539 O O . PRO A 1 607 ? -15.837 15.497 -4.074 1.00 97.75 607 PRO A O 1
ATOM 4542 N N . LEU A 1 608 ? -13.737 15.764 -4.856 1.00 97.38 608 LEU A N 1
ATOM 4543 C CA . LEU A 1 608 ? -13.434 14.340 -4.995 1.00 97.38 608 LEU A CA 1
ATOM 4544 C C . LEU A 1 608 ? -13.157 13.704 -3.627 1.00 97.38 608 LEU A C 1
ATOM 4546 O O . LEU A 1 608 ? -13.730 12.660 -3.317 1.00 97.38 608 LEU A O 1
ATOM 4550 N N . ARG A 1 609 ? -12.352 14.351 -2.777 1.00 96.25 609 ARG A N 1
ATOM 4551 C CA . ARG A 1 609 ? -12.101 13.884 -1.400 1.00 96.25 609 ARG A CA 1
ATOM 4552 C C . ARG A 1 609 ? -13.379 13.852 -0.563 1.00 96.25 609 ARG A C 1
ATOM 4554 O O . ARG A 1 609 ? -13.688 12.850 0.073 1.00 96.25 609 ARG A O 1
ATOM 4561 N N . ALA A 1 610 ? -14.217 14.884 -0.665 1.00 96.38 610 ALA A N 1
ATOM 4562 C CA . ALA A 1 610 ? -15.522 14.919 -0.007 1.00 96.38 610 ALA A CA 1
ATOM 4563 C C . ALA A 1 610 ? -16.437 13.760 -0.447 1.00 96.38 610 ALA A C 1
ATOM 4565 O O . ALA A 1 610 ? -17.207 13.233 0.359 1.00 96.38 610 ALA A O 1
ATOM 4566 N N . LEU A 1 611 ? -16.371 13.334 -1.715 1.00 98.12 611 LEU A N 1
ATOM 4567 C CA . LEU A 1 611 ? -17.094 12.148 -2.176 1.00 98.12 611 LEU A CA 1
ATOM 4568 C C . LEU A 1 611 ? -16.536 10.864 -1.543 1.00 98.12 611 LEU A C 1
ATOM 4570 O O . LEU A 1 611 ? -17.335 10.045 -1.091 1.00 98.12 611 LEU A O 1
ATOM 4574 N N . GLN A 1 612 ? -15.214 10.712 -1.460 1.00 97.75 612 GLN A N 1
ATOM 4575 C CA . GLN A 1 612 ? -14.572 9.567 -0.801 1.00 97.75 612 GLN A CA 1
ATOM 4576 C C . GLN A 1 612 ? -14.940 9.482 0.681 1.00 97.75 612 GLN A C 1
ATOM 4578 O O . GLN A 1 612 ? -15.363 8.424 1.138 1.00 97.75 612 GLN A O 1
ATOM 4583 N N . HIS A 1 613 ? -14.931 10.599 1.412 1.00 96.38 613 HIS A N 1
ATOM 4584 C CA . HIS A 1 613 ? -15.383 10.616 2.805 1.00 96.38 613 HIS A CA 1
ATOM 4585 C C . HIS A 1 613 ? -16.860 10.226 2.960 1.00 96.38 613 HIS A C 1
ATOM 4587 O O . HIS A 1 613 ? -17.214 9.568 3.935 1.00 96.38 613 HIS A O 1
ATOM 4593 N N . ARG A 1 614 ? -17.738 10.567 2.003 1.00 98.00 614 ARG A N 1
ATOM 4594 C CA . ARG A 1 614 ? -19.134 10.085 2.022 1.00 98.00 614 ARG A CA 1
ATOM 4595 C C . ARG A 1 614 ? -19.238 8.581 1.782 1.00 98.00 614 ARG A C 1
ATOM 4597 O O . ARG A 1 614 ? -20.103 7.951 2.380 1.00 98.00 614 ARG A O 1
ATOM 4604 N N . ILE A 1 615 ? -18.386 8.016 0.926 1.00 98.31 615 ILE A N 1
ATOM 4605 C CA . ILE A 1 615 ? -18.300 6.562 0.732 1.00 98.31 615 ILE A CA 1
ATOM 4606 C C . ILE A 1 615 ? -17.803 5.913 2.025 1.00 98.31 615 ILE A C 1
ATOM 4608 O O . ILE A 1 615 ? -18.464 5.026 2.552 1.00 98.31 615 ILE A O 1
ATOM 4612 N N . LYS A 1 616 ? -16.709 6.409 2.605 1.00 97.75 616 LYS A N 1
ATOM 4613 C CA . LYS A 1 616 ? -16.202 5.944 3.899 1.00 97.75 616 LYS A CA 1
ATOM 4614 C C . LYS A 1 616 ? -17.274 5.991 4.989 1.00 97.75 616 LYS A C 1
ATOM 4616 O O . LYS A 1 616 ? -17.479 4.992 5.663 1.00 97.75 616 LYS A O 1
ATOM 4621 N N . ALA A 1 617 ? -18.012 7.093 5.112 1.00 94.62 617 ALA A N 1
ATOM 4622 C CA . ALA A 1 617 ? -19.088 7.231 6.093 1.00 94.62 617 ALA A CA 1
ATOM 4623 C C . ALA A 1 617 ? -20.278 6.281 5.847 1.00 94.62 617 ALA A C 1
ATOM 4625 O O . ALA A 1 617 ? -21.016 5.984 6.783 1.00 94.62 617 ALA A O 1
ATOM 4626 N N . LEU A 1 618 ? -20.480 5.810 4.610 1.00 96.31 618 LEU A N 1
ATOM 4627 C CA . LEU A 1 618 ? -21.483 4.790 4.295 1.00 96.31 618 LEU A CA 1
ATOM 4628 C C . LEU A 1 618 ? -21.063 3.410 4.821 1.00 96.31 618 LEU A C 1
ATOM 4630 O O . LEU A 1 618 ? -21.896 2.701 5.376 1.00 96.31 618 LEU A O 1
ATOM 4634 N N . PHE A 1 619 ? -19.796 3.036 4.631 1.00 97.50 619 PHE A N 1
ATOM 4635 C CA . PHE A 1 619 ? -19.267 1.724 5.025 1.00 97.50 619 PHE A CA 1
ATOM 4636 C C . PHE A 1 619 ? -18.853 1.653 6.501 1.00 97.50 619 PHE A C 1
ATOM 4638 O O . PHE A 1 619 ? -18.935 0.592 7.114 1.00 97.50 619 PHE A O 1
ATOM 4645 N N . ASP A 1 620 ? -18.428 2.775 7.074 1.00 96.56 620 ASP A N 1
ATOM 4646 C CA . ASP A 1 620 ? -17.961 2.894 8.450 1.00 96.56 620 ASP A CA 1
ATOM 4647 C C . ASP A 1 620 ? -18.417 4.230 9.070 1.00 96.56 620 ASP A C 1
ATOM 4649 O O . ASP A 1 620 ? -17.636 5.180 9.192 1.00 96.56 620 ASP A O 1
ATOM 4653 N N . PRO A 1 621 ? -19.699 4.332 9.463 1.00 86.69 621 PRO A N 1
ATOM 4654 C CA . PRO A 1 621 ? -20.254 5.551 10.049 1.00 86.69 621 PRO A CA 1
ATOM 4655 C C . PRO A 1 621 ? -19.664 5.890 11.426 1.00 86.69 621 PRO A C 1
ATOM 4657 O O . PRO A 1 621 ? -19.746 7.042 11.852 1.00 86.69 621 PRO A O 1
ATOM 4660 N N . ALA A 1 622 ? -19.096 4.905 12.130 1.00 81.81 622 ALA A N 1
ATOM 4661 C CA . ALA A 1 622 ? -18.467 5.093 13.436 1.00 81.81 622 ALA A CA 1
ATOM 4662 C C . ALA A 1 622 ? -16.986 5.497 13.333 1.00 81.81 622 ALA A C 1
ATOM 4664 O O . ALA A 1 622 ? -16.408 5.922 14.331 1.00 81.81 622 ALA A O 1
ATOM 4665 N N . GLY A 1 623 ? -16.380 5.387 12.146 1.00 90.19 623 GLY A N 1
ATOM 4666 C CA . GLY A 1 623 ? -14.980 5.731 11.915 1.00 90.19 623 GLY A CA 1
ATOM 4667 C C . GLY A 1 623 ? -13.992 4.782 12.598 1.00 90.19 623 GLY A C 1
ATOM 4668 O O . GLY A 1 623 ? -12.899 5.216 12.956 1.00 90.19 623 GLY A O 1
ATOM 4669 N N . ILE A 1 624 ? -14.364 3.516 12.821 1.00 93.00 624 ILE A N 1
ATOM 4670 C CA . ILE A 1 624 ? -13.508 2.544 13.517 1.00 93.00 624 ILE A CA 1
ATOM 4671 C C . ILE A 1 624 ? -12.480 1.875 12.597 1.00 93.00 624 ILE A C 1
ATOM 4673 O O . ILE A 1 624 ? -11.440 1.438 13.075 1.00 93.00 624 ILE A O 1
ATOM 4677 N N . LEU A 1 625 ? -12.738 1.770 11.292 1.00 98.12 625 LEU A N 1
ATOM 4678 C CA . LEU A 1 625 ? -11.885 1.035 10.356 1.00 98.12 625 LEU A CA 1
ATOM 4679 C C . LEU A 1 625 ? -10.743 1.915 9.837 1.00 98.12 625 LEU A C 1
ATOM 4681 O O . LEU A 1 625 ? -10.955 2.833 9.045 1.00 98.12 625 LEU A O 1
ATOM 4685 N N . ASN A 1 626 ? -9.529 1.604 10.276 1.00 97.50 626 ASN A N 1
ATOM 4686 C CA . ASN A 1 626 ? -8.267 2.220 9.884 1.00 97.50 626 ASN A CA 1
ATOM 4687 C C . ASN A 1 626 ? -8.284 3.769 9.828 1.00 97.50 626 ASN A C 1
ATOM 4689 O O . ASN A 1 626 ? -7.999 4.355 8.782 1.00 97.50 626 ASN A O 1
ATOM 4693 N N . PRO A 1 627 ? -8.658 4.464 10.922 1.00 93.25 627 PRO A N 1
ATOM 4694 C CA . PRO A 1 627 ? -8.842 5.913 10.900 1.00 93.25 627 PRO A CA 1
ATOM 4695 C C . PRO A 1 627 ? -7.533 6.678 10.672 1.00 93.25 627 PRO A C 1
ATOM 4697 O O . PRO A 1 627 ? -6.470 6.285 11.164 1.00 93.25 627 PRO A O 1
ATOM 4700 N N . GLY A 1 628 ? -7.652 7.820 9.984 1.00 91.31 628 GLY A N 1
ATOM 4701 C CA . GLY A 1 628 ? -6.551 8.755 9.728 1.00 91.31 628 GLY A CA 1
ATOM 4702 C C . GLY A 1 628 ? -5.592 8.317 8.620 1.00 91.31 628 GLY A C 1
ATOM 4703 O O . GLY A 1 628 ? -4.435 8.725 8.641 1.00 91.31 628 GLY A O 1
ATOM 4704 N N . LYS A 1 629 ? -6.047 7.456 7.704 1.00 94.19 629 LYS A N 1
ATOM 4705 C CA . LYS A 1 629 ? -5.258 6.861 6.619 1.00 94.19 629 LYS A CA 1
ATOM 4706 C C . LYS A 1 629 ? -6.016 6.899 5.299 1.00 94.19 629 LYS A C 1
ATOM 4708 O O . LYS A 1 629 ? -7.247 6.905 5.292 1.00 94.19 629 LYS A O 1
ATOM 4713 N N . ALA A 1 630 ? -5.254 6.828 4.212 1.00 94.31 630 ALA A N 1
ATOM 4714 C CA . ALA A 1 630 ? -5.679 6.719 2.819 1.00 94.31 630 ALA A CA 1
ATOM 4715 C C . ALA A 1 630 ? -6.406 7.939 2.224 1.00 94.31 630 ALA A C 1
ATOM 4717 O O . ALA A 1 630 ? -6.080 8.331 1.104 1.00 94.31 630 ALA A O 1
ATOM 4718 N N . ILE A 1 631 ? -7.368 8.537 2.940 1.00 92.56 631 ILE A N 1
ATOM 4719 C CA . ILE A 1 631 ? -8.243 9.615 2.438 1.00 92.56 631 ILE A CA 1
ATOM 4720 C C . ILE A 1 631 ? -8.367 10.819 3.362 1.00 92.56 631 ILE A C 1
ATOM 4722 O O . ILE A 1 631 ? -8.309 10.643 4.602 1.00 92.56 631 ILE A O 1
#

Radius of gyration: 29.65 Å; chains: 1; bounding box: 67×69×83 Å

InterPro domains:
  IPR000182 GNAT domain [PF00583] (45-148)
  IPR000182 GNAT domain [PS51186] (2-173)
  IPR004113 FAD-binding oxidoreductase/transferase, type 4, C-terminal [PF02913] (391-629)
  IPR006094 FAD linked oxidase, N-terminal [PF01565] (215-354)
  IPR016164 FAD-linked oxidase-like, C-terminal [SSF55103] (364-630)
  IPR016166 FAD-binding domain, PCMH-type [PS51387] (211-390)
  IPR016169 FAD-binding, type PCMH, subdomain 2 [G3DSA:3.30.465.10] (177-403)
  IPR016171 Vanillyl-alcohol oxidase, C-terminal subdomain 2 [G3DSA:1.10.45.10] (591-631)
  IPR016181 Acyl-CoA N-acyltransferase [SSF55729] (3-172)
  IPR036318 FAD-binding, type PCMH-like superfamily [SSF56176] (177-391)
  IPR051914 FAD-linked Oxidoreductase/Transferase Type 4 [PTHR42934] (175-630)

Foldseek 3Di:
DDQKDWQALVCLVQVLVVVLVVCVVCVQQDLDHNVRSVPDDSVRSSVVSDVCPDQFKTKMFGADPPPSPHTQWIKMKGWDPLPDPDPATEIEIGPGDGHPVCPPVCPSVVNVVVNLVCCCPRNVHQKYKYWDWPPCPVVVVVVVVVAWDFPPDWAQRSRGSVTITTMTMHGSYVLLVVLLVQLCVQDDPPQKAQDPVVQQVQQAALADPPDTDGENIEGEDQALSNVLSNLQSCLVSLAFEQEDALSHFHQRLRHDDHHHYYYYDLNQADFPDDDLVLQKTKGFQNHQQVNQQVVQVVSQKGDQADALCSRRHTLQQQQQQQFHHQQCLPQNTSLSWFAKWWWQFSNSDTDIFGDSHPDDDPDDRVSVVNRRNSQLQTRTGMTMTGIGGNFPDKWKKKWAEQFQLLLLVLLVLLVVVVQRFSGWKKWAQVLQVVLCVVPVDDRNVQHRMMIMTMHTHPCRVVSNVVSQVSSVVSVIDMDDDDDDVSVVVVVCLSCSCPSDHDDLFKDKFKKFFQSVCLSVLVVQLVVLCVVLVWDWIWMASSSRRIIMIMTGDDDDPPDDPPCNSVSNVVSLVSSQLVRVVRVMHRHDGSANFQNNPVCCPPNPPPVRVVVVVVSSCVRNVSCNTSHNTRD